Protein AF-A0A7J0GWY9-F1 (afdb_monomer)

Nearest PDB structures (foldseek):
  8i7r-assembly1_A3  TM=1.547E-01  e=4.841E+00  Mus musculus

InterPro domains:
  IPR040300 Uncharacterized protein At3g49055-like [PTHR34937] (400-587)

pLDDT: mean 71.34, std 23.76, range [26.56, 98.19]

Sequence (589 aa):
MDATETSSSSDSHIDDGDDIPINGNKISDELRESQIENASLIAELEALRQSYQKLEAKSSVAEERLSLLEKQKDEALKHNLELLKAIRVFSEQLVSLKSVKECLVRVIEGLDEGKVGIFVDECEEISGEKELDEELRAFFGEVKVVSKLASTMEVKLGEYQETRKKVRRELENSVVSLTEENRDINSLLRIALVEKEAVEKSLNKLKGNSEQKRVAILQIAEKGLQKVGFGFMMGTGANEPAADNSGANSGNKSDGSECEEEVESLASAVERIMKNLRLEITQLRRSLEESRNAFPTVREAYLLKSPEMEKTLSSLQQPTRVSPGSVIKWSNRARWKSSGMEKTSVTPIWTRHRAPAHRSRDLDLSFLVAVAIAVARCRLRCSSPSPSPSPSLIDFSRWSDTERLQSLTEKQAQNIAENALYVKELENREMMLIQNVEELLLEIKETEEEVARWWETCELEVDSGKNVVEERDKVVSILKQELEKTKAALDISNSKLKLKEELAAAAMAAQAAAERSLQLADSRASGLHGRIEELTRQLEEADSKERTRRKVRHICWPWIALKASPPNGTNTRARNFKWMIPEMQALLH

Mean predicted aligned error: 24.61 Å

Structure (mmCIF, N/CA/C/O backbone):
data_AF-A0A7J0GWY9-F1
#
_entry.id   AF-A0A7J0GWY9-F1
#
loop_
_atom_site.group_PDB
_atom_site.id
_atom_site.type_symbol
_atom_site.label_atom_id
_atom_site.label_alt_id
_atom_site.label_comp_id
_atom_site.label_asym_id
_atom_site.label_entity_id
_atom_site.label_seq_id
_atom_site.pdbx_PDB_ins_code
_atom_site.Cartn_x
_atom_site.Cartn_y
_atom_site.Cartn_z
_atom_site.occupancy
_atom_site.B_iso_or_equiv
_atom_site.auth_seq_id
_atom_site.auth_comp_id
_atom_site.auth_asym_id
_atom_site.auth_atom_id
_atom_site.pdbx_PDB_model_num
ATOM 1 N N . MET A 1 1 ? 36.989 12.726 -78.032 1.00 38.53 1 MET A N 1
ATOM 2 C CA . MET A 1 1 ? 36.525 13.265 -79.320 1.00 38.53 1 MET A CA 1
ATOM 3 C C . MET A 1 1 ? 36.735 14.759 -79.276 1.00 38.53 1 MET A C 1
ATOM 5 O O . MET A 1 1 ? 36.028 15.412 -78.529 1.00 38.53 1 MET A O 1
ATOM 9 N N . ASP A 1 2 ? 37.735 15.246 -79.999 1.00 37.28 2 ASP A N 1
ATOM 10 C CA . ASP A 1 2 ? 37.654 16.502 -80.748 1.00 37.28 2 ASP A CA 1
ATOM 11 C C . ASP A 1 2 ? 38.771 16.457 -81.797 1.00 37.28 2 ASP A C 1
ATOM 13 O O . ASP A 1 2 ? 39.870 15.986 -81.489 1.00 37.28 2 ASP A O 1
ATOM 17 N N . ALA A 1 3 ? 38.467 16.810 -83.047 1.00 39.66 3 ALA A N 1
ATOM 18 C CA . ALA A 1 3 ? 39.393 16.657 -84.170 1.00 39.66 3 ALA A CA 1
ATOM 19 C C . ALA A 1 3 ? 38.998 17.530 -85.374 1.00 39.66 3 ALA A C 1
ATOM 21 O O . ALA A 1 3 ? 37.943 17.330 -85.967 1.00 39.66 3 ALA A O 1
ATOM 22 N N . THR A 1 4 ? 39.905 18.430 -85.753 1.00 43.09 4 THR A N 1
ATOM 23 C CA . THR A 1 4 ? 39.959 19.226 -86.997 1.00 43.09 4 THR A CA 1
ATOM 24 C C . THR A 1 4 ? 41.453 19.509 -87.240 1.00 43.09 4 THR A C 1
ATOM 26 O O . THR A 1 4 ? 42.142 19.870 -86.289 1.00 43.09 4 THR A O 1
ATOM 29 N N . GLU A 1 5 ? 42.071 19.128 -88.369 1.00 42.12 5 GLU A N 1
ATOM 30 C CA . GLU A 1 5 ? 42.087 19.848 -89.670 1.00 42.12 5 GLU A CA 1
ATOM 31 C C . GLU A 1 5 ? 42.801 21.221 -89.594 1.00 42.12 5 GLU A C 1
ATOM 33 O O . GLU A 1 5 ? 42.578 21.946 -88.633 1.00 42.12 5 GLU A O 1
ATOM 38 N N . THR A 1 6 ? 43.651 21.701 -90.524 1.00 40.59 6 THR A N 1
ATOM 39 C CA . THR A 1 6 ? 44.188 21.294 -91.865 1.00 40.59 6 THR A CA 1
ATOM 40 C C . THR A 1 6 ? 45.461 22.153 -92.161 1.00 40.59 6 THR A C 1
ATOM 42 O O . TH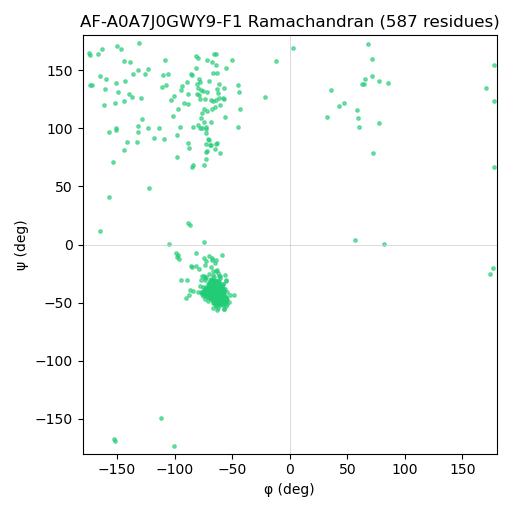R A 1 6 ? 45.663 23.146 -91.470 1.00 40.59 6 THR A O 1
ATOM 45 N N . SER A 1 7 ? 46.364 21.955 -93.147 1.00 39.50 7 SER A N 1
ATOM 46 C CA . SER A 1 7 ? 46.813 20.820 -93.999 1.00 39.50 7 SER A CA 1
ATOM 47 C C . SER A 1 7 ? 48.036 21.245 -94.869 1.00 39.50 7 SER A C 1
ATOM 49 O O . SER A 1 7 ? 48.193 22.441 -95.107 1.00 39.50 7 SER A O 1
ATOM 51 N N . SER A 1 8 ? 48.787 20.295 -95.468 1.00 41.69 8 SER A N 1
ATOM 52 C CA . SER A 1 8 ? 49.869 20.481 -96.490 1.00 41.69 8 SER A CA 1
ATOM 53 C C . SER A 1 8 ? 51.206 21.104 -95.997 1.00 41.69 8 SER A C 1
ATOM 55 O O . SER A 1 8 ? 51.227 21.713 -94.935 1.00 41.69 8 SER A O 1
ATOM 57 N N . SER A 1 9 ? 52.369 20.963 -96.666 1.00 36.94 9 SER A N 1
ATOM 58 C CA . SER A 1 9 ? 52.702 20.332 -97.967 1.00 36.94 9 SER A CA 1
ATOM 59 C C . SER A 1 9 ? 54.145 19.763 -98.004 1.00 36.94 9 SER A C 1
ATOM 61 O O . SER A 1 9 ? 54.922 20.030 -97.095 1.00 36.94 9 SER A O 1
ATOM 63 N N . SER A 1 10 ? 54.450 19.014 -99.078 1.00 42.66 10 SER A N 1
ATOM 64 C CA . SER A 1 10 ? 55.731 18.578 -99.709 1.00 42.66 10 SER A CA 1
ATOM 65 C C . SER A 1 10 ? 57.064 19.241 -99.269 1.00 42.66 10 SER A C 1
ATOM 67 O O . SER A 1 10 ? 57.080 20.387 -98.839 1.00 42.66 10 SER A O 1
ATOM 69 N N . ASP A 1 11 ? 58.248 18.635 -99.448 1.00 35.28 11 ASP A N 1
ATOM 70 C CA . ASP A 1 11 ? 58.677 17.756 -100.562 1.00 35.28 11 ASP A CA 1
ATOM 71 C C . ASP A 1 11 ? 59.772 16.721 -100.169 1.00 35.28 11 ASP A C 1
ATOM 73 O O . ASP A 1 11 ? 60.008 16.455 -98.993 1.00 35.28 11 ASP A O 1
ATOM 77 N N . SER A 1 12 ? 60.385 16.088 -101.171 1.00 44.41 12 SER A N 1
ATOM 78 C CA . SER A 1 12 ? 60.956 14.739 -101.166 1.00 44.41 12 SER A CA 1
ATOM 79 C C . SER A 1 12 ? 62.490 14.643 -101.173 1.00 44.41 12 SER A C 1
ATOM 81 O O . SER A 1 12 ? 63.202 15.523 -101.658 1.00 44.41 12 SER A O 1
ATOM 83 N N . HIS A 1 13 ? 63.001 13.484 -100.738 1.00 47.50 13 HIS A N 1
ATOM 84 C CA . HIS A 1 13 ? 64.192 12.882 -101.342 1.00 47.50 13 HIS A CA 1
ATOM 85 C C . HIS A 1 13 ? 64.084 11.349 -101.362 1.00 47.50 13 HIS A C 1
ATOM 87 O O . HIS A 1 13 ? 63.302 10.775 -100.604 1.00 47.50 13 HIS A O 1
ATOM 93 N N . ILE A 1 14 ? 64.835 10.716 -102.263 1.00 44.59 14 ILE A N 1
ATOM 94 C CA . ILE A 1 14 ? 64.823 9.274 -102.548 1.00 44.59 14 ILE A CA 1
ATOM 95 C C . ILE A 1 14 ? 66.137 8.668 -102.045 1.00 44.59 14 ILE A C 1
ATOM 97 O O . ILE A 1 14 ? 67.176 9.318 -102.145 1.00 44.59 14 ILE A O 1
ATOM 101 N N . ASP A 1 15 ? 66.091 7.426 -101.567 1.00 43.09 15 ASP A N 1
ATOM 102 C CA . ASP A 1 15 ? 67.232 6.508 -101.616 1.00 43.09 15 ASP A CA 1
ATOM 103 C C . ASP A 1 15 ? 66.701 5.087 -101.886 1.00 43.09 15 ASP A C 1
ATOM 105 O O . ASP A 1 15 ? 65.629 4.729 -101.387 1.00 43.09 15 ASP A O 1
ATOM 109 N N . ASP A 1 16 ? 67.401 4.314 -102.716 1.00 42.41 16 ASP A N 1
ATOM 110 C CA . ASP A 1 16 ? 66.932 3.033 -103.273 1.00 42.41 16 ASP A CA 1
ATOM 111 C C . ASP A 1 16 ? 67.665 1.838 -102.630 1.00 42.41 16 ASP A C 1
ATOM 113 O O . ASP A 1 16 ? 68.891 1.851 -102.515 1.00 42.41 16 ASP A O 1
ATOM 117 N N . GLY A 1 17 ? 66.954 0.754 -102.281 1.00 39.19 17 GLY A N 1
ATOM 118 C CA . GLY A 1 17 ? 67.614 -0.472 -101.806 1.00 39.19 17 GLY A CA 1
ATOM 119 C C . GLY A 1 17 ? 66.708 -1.634 -101.371 1.00 39.19 17 GLY A C 1
ATOM 120 O O . GLY A 1 17 ? 65.941 -1.510 -100.423 1.00 39.19 17 GLY A O 1
ATOM 121 N N . ASP A 1 18 ? 66.920 -2.788 -102.015 1.00 45.31 18 ASP A N 1
ATOM 122 C CA . ASP A 1 18 ? 66.541 -4.159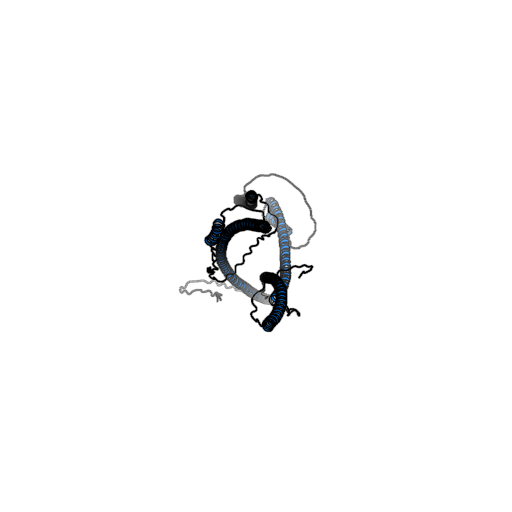 -101.620 1.00 45.31 18 ASP A CA 1
ATOM 123 C C . ASP A 1 18 ? 65.057 -4.600 -101.680 1.00 45.31 18 ASP A C 1
ATOM 125 O O . ASP A 1 18 ? 64.384 -4.826 -100.672 1.00 45.31 18 ASP A O 1
ATOM 129 N N . ASP A 1 19 ? 64.606 -4.913 -102.904 1.00 44.81 19 ASP A N 1
ATOM 130 C CA . ASP A 1 19 ? 63.412 -5.728 -103.191 1.00 44.81 19 ASP A CA 1
ATOM 131 C C . ASP A 1 19 ? 63.541 -7.177 -102.664 1.00 44.81 19 ASP A C 1
ATOM 133 O O . ASP A 1 19 ? 63.899 -8.119 -103.382 1.00 44.81 19 ASP A O 1
ATOM 137 N N . ILE A 1 20 ? 63.162 -7.396 -101.405 1.00 53.78 20 ILE A N 1
ATOM 138 C CA . ILE A 1 20 ? 62.701 -8.715 -100.949 1.00 53.78 20 ILE A CA 1
ATOM 139 C C . ILE A 1 20 ? 61.244 -8.875 -101.423 1.00 53.78 20 ILE A C 1
ATOM 141 O O . ILE A 1 20 ? 60.428 -8.007 -101.112 1.00 53.78 20 ILE A O 1
ATOM 145 N N . PRO A 1 21 ? 60.857 -9.973 -102.111 1.00 48.91 21 PRO A N 1
ATOM 146 C CA . PRO A 1 21 ? 59.495 -10.173 -102.614 1.00 48.91 21 PRO A CA 1
ATOM 147 C C . PRO A 1 21 ? 58.515 -10.538 -101.485 1.00 48.91 21 PRO A C 1
ATOM 149 O O . PRO A 1 21 ? 58.005 -11.657 -101.385 1.00 48.91 21 PRO A O 1
ATOM 152 N N . ILE A 1 22 ? 58.249 -9.570 -100.611 1.00 51.41 22 ILE A N 1
ATOM 153 C CA . ILE A 1 22 ? 57.224 -9.635 -99.577 1.00 51.41 22 ILE A CA 1
ATOM 154 C C . ILE A 1 22 ? 55.866 -9.640 -100.284 1.00 51.41 22 ILE A C 1
ATOM 156 O O . ILE A 1 22 ? 55.494 -8.686 -100.962 1.00 51.41 22 ILE A O 1
ATOM 160 N N . ASN A 1 23 ? 55.115 -10.732 -100.131 1.00 53.38 23 ASN A N 1
ATOM 161 C CA . ASN A 1 23 ? 53.790 -10.887 -100.730 1.00 53.38 23 ASN A CA 1
ATOM 162 C C . ASN A 1 23 ? 52.785 -9.926 -100.065 1.00 53.38 23 ASN A C 1
ATOM 164 O O . ASN A 1 23 ? 52.088 -10.308 -99.122 1.00 53.38 23 ASN A O 1
ATOM 168 N N . GLY A 1 24 ? 52.729 -8.681 -100.549 1.00 58.12 24 GLY A N 1
ATOM 169 C CA . GLY A 1 24 ? 51.958 -7.585 -99.954 1.00 58.12 24 GLY A CA 1
ATOM 170 C C . GLY A 1 24 ? 50.473 -7.894 -99.760 1.00 58.12 24 GLY A C 1
ATOM 171 O O . GLY A 1 24 ? 49.889 -7.453 -98.774 1.00 58.12 24 GLY A O 1
ATOM 172 N N . ASN A 1 25 ? 49.887 -8.739 -100.616 1.00 61.25 25 ASN A N 1
ATOM 173 C CA . ASN A 1 25 ? 48.511 -9.215 -100.457 1.00 61.25 25 ASN A CA 1
ATOM 174 C C . ASN A 1 25 ? 48.313 -9.936 -99.112 1.00 61.25 25 ASN A C 1
ATOM 176 O O . ASN A 1 25 ? 47.325 -9.691 -98.430 1.00 61.25 25 ASN A O 1
ATOM 180 N N . LYS A 1 26 ? 49.276 -10.770 -98.689 1.00 65.19 26 LYS A N 1
ATOM 181 C CA . LYS A 1 26 ? 49.178 -11.539 -97.439 1.00 65.19 26 LYS A CA 1
ATOM 182 C C . LYS A 1 26 ? 49.259 -10.639 -96.205 1.00 65.19 26 LYS A C 1
ATOM 184 O O . LYS A 1 26 ? 48.448 -10.797 -95.303 1.00 65.19 26 LYS A O 1
ATOM 189 N N . ILE A 1 27 ? 50.169 -9.660 -96.197 1.00 70.25 27 ILE A N 1
ATOM 190 C CA . ILE A 1 27 ? 50.257 -8.680 -95.100 1.00 70.25 27 ILE A CA 1
ATOM 191 C C . ILE A 1 27 ? 49.020 -7.772 -95.084 1.00 70.25 27 ILE A C 1
ATOM 193 O O . ILE A 1 27 ? 48.515 -7.449 -94.013 1.00 70.25 27 ILE A O 1
ATOM 197 N N . SER A 1 28 ? 48.485 -7.392 -96.249 1.00 73.50 28 SER A N 1
ATOM 198 C CA . SER A 1 28 ? 47.251 -6.601 -96.324 1.00 73.50 28 SER A CA 1
ATOM 199 C C . SER A 1 28 ? 46.014 -7.374 -95.854 1.00 73.50 28 SER A C 1
ATOM 201 O O . SER A 1 28 ? 45.098 -6.753 -95.318 1.00 73.50 28 SER A O 1
ATOM 203 N N . ASP A 1 29 ? 45.969 -8.696 -96.038 1.00 78.12 29 ASP A N 1
ATOM 204 C CA . ASP A 1 29 ? 44.902 -9.546 -95.503 1.00 78.12 29 ASP A CA 1
ATOM 205 C C . ASP A 1 29 ? 45.054 -9.780 -93.993 1.00 78.12 29 ASP A C 1
ATOM 207 O O . ASP A 1 29 ? 44.083 -9.589 -93.268 1.00 78.12 29 ASP A O 1
ATOM 211 N N . GLU A 1 30 ? 46.261 -10.072 -93.495 1.00 81.00 30 GLU A N 1
ATOM 212 C CA . GLU A 1 30 ? 46.550 -10.191 -92.052 1.00 81.00 30 GLU A CA 1
ATOM 213 C C . GLU A 1 30 ? 46.253 -8.876 -91.300 1.00 81.00 30 GLU A C 1
ATOM 215 O O . GLU A 1 30 ? 45.653 -8.880 -90.223 1.00 81.00 30 GLU A O 1
ATOM 220 N N . LEU A 1 31 ? 46.586 -7.724 -91.898 1.00 81.44 31 LEU A N 1
ATOM 221 C CA . LEU A 1 31 ? 46.236 -6.402 -91.371 1.00 81.44 31 LEU A CA 1
ATOM 222 C C . LEU A 1 31 ? 44.717 -6.169 -91.360 1.00 81.44 31 LEU A C 1
ATOM 224 O O . LEU A 1 31 ? 44.192 -5.610 -90.397 1.00 81.44 31 LEU A O 1
ATOM 228 N N . ARG A 1 32 ? 44.002 -6.596 -92.406 1.00 82.19 32 ARG A N 1
ATOM 229 C CA . ARG A 1 32 ? 42.540 -6.468 -92.512 1.00 82.19 32 ARG A CA 1
ATOM 230 C C . ARG A 1 32 ? 41.812 -7.373 -91.517 1.00 82.19 32 ARG A C 1
ATOM 232 O O . ARG A 1 32 ? 40.823 -6.948 -90.927 1.00 82.19 32 ARG A O 1
ATOM 239 N N . GLU A 1 33 ? 42.309 -8.586 -91.300 1.00 84.69 33 GLU A N 1
ATOM 240 C CA . GLU A 1 33 ? 41.801 -9.516 -90.289 1.00 84.69 33 GLU A CA 1
ATOM 241 C C . GLU A 1 33 ? 42.007 -8.943 -88.879 1.00 84.69 33 GLU A C 1
ATOM 243 O O . GLU A 1 33 ? 41.045 -8.829 -88.119 1.00 84.69 33 GLU A O 1
ATOM 248 N N . SER A 1 34 ? 43.203 -8.420 -88.579 1.00 82.19 34 SER A N 1
ATOM 249 C CA . SER A 1 34 ? 43.473 -7.727 -87.312 1.00 82.19 34 SER A CA 1
ATOM 250 C C . SER A 1 34 ? 42.631 -6.452 -87.128 1.00 82.19 34 SER A C 1
ATOM 252 O O . SER A 1 34 ? 42.207 -6.150 -86.013 1.00 82.19 34 SER A O 1
ATOM 254 N N . GLN A 1 35 ? 42.319 -5.704 -88.192 1.00 89.69 35 GLN A N 1
ATOM 255 C CA . GLN A 1 35 ? 41.399 -4.557 -88.119 1.00 89.69 35 GLN A CA 1
ATOM 256 C C . GLN A 1 35 ? 39.963 -4.980 -87.770 1.00 89.69 35 GLN A C 1
ATOM 258 O O . GLN A 1 35 ? 39.303 -4.298 -86.985 1.00 89.69 35 GLN A O 1
ATOM 263 N N . ILE A 1 36 ? 39.486 -6.107 -88.310 1.00 89.81 36 ILE A N 1
ATOM 264 C CA . ILE A 1 36 ? 38.166 -6.673 -87.989 1.00 89.81 36 ILE A CA 1
ATOM 265 C C . ILE A 1 36 ? 38.138 -7.193 -86.543 1.00 89.81 36 ILE A C 1
ATOM 267 O O . ILE A 1 36 ? 37.180 -6.921 -85.818 1.00 89.81 36 ILE A O 1
ATOM 271 N N . GLU A 1 37 ? 39.197 -7.870 -86.094 1.00 90.75 37 GLU A N 1
ATOM 272 C CA . GLU A 1 37 ? 39.343 -8.327 -84.707 1.00 90.75 37 GLU A CA 1
ATOM 273 C C . GLU A 1 37 ? 39.348 -7.145 -83.723 1.00 90.75 37 GLU A C 1
ATOM 275 O O . GLU A 1 37 ? 38.560 -7.127 -82.779 1.00 90.75 37 GLU A O 1
ATOM 280 N N . ASN A 1 38 ? 40.141 -6.099 -83.988 1.00 87.75 38 ASN A N 1
ATOM 281 C CA . ASN A 1 38 ? 40.146 -4.877 -83.177 1.00 87.75 38 ASN A CA 1
ATOM 282 C C . ASN A 1 38 ? 38.767 -4.194 -83.147 1.00 87.75 38 ASN A C 1
ATOM 284 O O . ASN A 1 38 ? 38.331 -3.758 -82.083 1.00 87.75 38 ASN A O 1
ATOM 288 N N . ALA A 1 39 ? 38.046 -4.130 -84.272 1.00 91.62 39 ALA A N 1
ATOM 289 C CA . ALA A 1 39 ? 36.686 -3.586 -84.304 1.00 91.62 39 ALA A CA 1
ATOM 290 C C . ALA A 1 39 ? 35.700 -4.420 -83.461 1.00 91.62 39 ALA A C 1
ATOM 292 O O . ALA A 1 39 ? 34.857 -3.854 -82.762 1.00 91.62 39 ALA A O 1
ATOM 293 N N . SER A 1 40 ? 35.835 -5.751 -83.468 1.00 93.50 40 SER A N 1
ATOM 294 C CA . SER A 1 40 ? 35.043 -6.652 -82.620 1.00 93.50 40 SER A CA 1
ATOM 295 C C . SER A 1 40 ? 35.359 -6.466 -81.131 1.00 93.50 40 SER A C 1
ATOM 297 O O . SER A 1 40 ? 34.444 -6.358 -80.317 1.00 93.50 40 SER A O 1
ATOM 299 N N . LEU A 1 41 ? 36.642 -6.360 -80.772 1.00 94.44 41 LEU A N 1
ATOM 300 C CA . LEU A 1 41 ? 37.090 -6.123 -79.395 1.00 94.44 41 LEU A CA 1
ATOM 301 C C . LEU A 1 41 ? 36.642 -4.751 -78.869 1.00 94.44 41 LEU A C 1
ATOM 303 O O . LEU A 1 41 ? 36.254 -4.635 -77.708 1.00 94.44 41 LEU A O 1
ATOM 307 N N . ILE A 1 42 ? 36.629 -3.714 -79.714 1.00 93.12 42 ILE A N 1
ATOM 308 C CA . ILE A 1 42 ? 36.065 -2.399 -79.367 1.00 93.12 42 ILE A CA 1
ATOM 309 C C . ILE A 1 42 ? 34.566 -2.524 -79.059 1.00 93.12 42 ILE A C 1
ATOM 311 O O . ILE A 1 42 ? 34.117 -2.016 -78.031 1.00 93.12 42 ILE A O 1
ATOM 315 N N . ALA A 1 43 ? 33.801 -3.247 -79.883 1.00 93.12 43 ALA A N 1
ATOM 316 C CA . ALA A 1 43 ? 32.373 -3.466 -79.646 1.00 93.12 43 ALA A CA 1
ATOM 317 C C . ALA A 1 43 ? 32.096 -4.255 -78.348 1.00 93.12 43 ALA A C 1
ATOM 319 O O . ALA A 1 43 ? 31.172 -3.907 -77.607 1.00 93.12 43 ALA A O 1
ATOM 320 N N . GLU A 1 44 ? 32.909 -5.267 -78.019 1.00 95.25 44 GLU A N 1
ATOM 321 C CA . GLU A 1 44 ? 32.817 -5.969 -76.729 1.00 95.25 44 GLU A CA 1
ATOM 322 C C . GLU A 1 44 ? 33.162 -5.060 -75.541 1.00 95.25 44 GLU A C 1
ATOM 324 O O . GLU A 1 44 ? 32.442 -5.069 -74.541 1.00 95.25 44 GLU A O 1
ATOM 329 N N . LEU A 1 45 ? 34.208 -4.233 -75.641 1.00 92.69 45 LEU A N 1
ATOM 330 C CA . LEU A 1 45 ? 34.579 -3.277 -74.590 1.00 92.69 45 LEU A CA 1
ATOM 331 C C . LEU A 1 45 ? 33.489 -2.219 -74.359 1.00 92.69 45 LEU A C 1
ATOM 333 O O . LEU A 1 45 ? 33.207 -1.866 -73.210 1.00 92.69 45 LEU A O 1
ATOM 337 N N . GLU A 1 46 ? 32.834 -1.738 -75.416 1.00 95.12 46 GLU A N 1
ATOM 338 C CA . GLU A 1 46 ? 31.696 -0.820 -75.302 1.00 95.12 46 GLU A CA 1
ATOM 339 C C . GLU A 1 46 ? 30.467 -1.495 -74.680 1.00 95.12 46 GLU A C 1
ATOM 341 O O . GLU A 1 46 ? 29.853 -0.926 -73.770 1.00 95.12 46 GLU A O 1
ATOM 346 N N . ALA A 1 47 ? 30.136 -2.724 -75.088 1.00 95.31 47 ALA A N 1
ATOM 347 C CA . ALA A 1 47 ? 29.053 -3.502 -74.485 1.00 95.31 47 ALA A CA 1
ATOM 348 C C . ALA A 1 47 ? 29.319 -3.799 -72.996 1.00 95.31 47 ALA A C 1
ATOM 350 O O . ALA A 1 47 ? 28.430 -3.634 -72.152 1.00 95.31 47 ALA A O 1
ATOM 351 N N . LEU A 1 48 ? 30.558 -4.159 -72.645 1.00 95.69 48 LEU A N 1
ATOM 352 C CA . LEU A 1 48 ? 30.985 -4.391 -71.267 1.00 95.69 48 LEU A CA 1
ATOM 353 C C . LEU A 1 48 ? 30.879 -3.105 -70.435 1.00 95.69 48 LEU A C 1
ATOM 355 O O . LEU A 1 48 ? 30.322 -3.139 -69.336 1.00 95.69 48 LEU A O 1
ATOM 359 N N . ARG A 1 49 ? 31.311 -1.958 -70.975 1.00 95.25 49 ARG A N 1
ATOM 360 C CA . ARG A 1 49 ? 31.187 -0.642 -70.325 1.00 95.25 49 ARG A CA 1
ATOM 361 C C . ARG A 1 49 ? 29.728 -0.254 -70.068 1.00 95.25 49 ARG A C 1
ATOM 363 O O . ARG A 1 49 ? 29.409 0.183 -68.962 1.00 95.25 49 ARG A O 1
ATOM 370 N N . GLN A 1 50 ? 28.834 -0.465 -71.035 1.00 95.44 50 GLN A N 1
ATOM 371 C CA . GLN A 1 50 ? 27.393 -0.251 -70.847 1.00 95.44 50 GLN A CA 1
ATOM 372 C C . GLN A 1 50 ? 26.820 -1.190 -69.773 1.00 95.44 50 GLN A C 1
ATOM 374 O O . GLN A 1 50 ? 25.992 -0.776 -68.959 1.00 95.44 50 GLN A O 1
ATOM 379 N N . SER A 1 51 ? 27.279 -2.447 -69.726 1.00 93.69 51 SER A N 1
ATOM 380 C CA . SER A 1 51 ? 26.863 -3.405 -68.695 1.00 93.69 51 SER A CA 1
ATOM 381 C C . SER A 1 51 ? 27.326 -2.992 -67.291 1.00 93.69 51 SER A C 1
ATOM 383 O O . SER A 1 51 ? 26.542 -3.097 -66.346 1.00 93.69 51 SER A O 1
ATOM 385 N N . TYR A 1 52 ? 28.540 -2.438 -67.170 1.00 93.81 52 TYR A N 1
ATOM 386 C CA . TYR A 1 52 ? 29.088 -1.903 -65.924 1.00 93.81 52 TYR A CA 1
ATOM 387 C C . TYR A 1 52 ? 28.289 -0.688 -65.441 1.00 93.81 52 TYR A C 1
ATOM 389 O O . TYR A 1 52 ? 27.803 -0.697 -64.316 1.00 93.81 52 TYR A O 1
ATOM 397 N N . GLN A 1 53 ? 28.040 0.307 -66.300 1.00 95.38 53 GLN A N 1
ATOM 398 C CA . GLN A 1 53 ? 27.221 1.480 -65.946 1.00 95.38 53 GLN A CA 1
ATOM 399 C C . GLN A 1 53 ? 25.796 1.083 -65.516 1.00 95.38 53 GLN A C 1
ATOM 401 O O . GLN A 1 53 ? 25.220 1.657 -64.592 1.00 95.38 53 GLN A O 1
ATOM 406 N N . LYS A 1 54 ? 25.229 0.044 -66.142 1.00 95.62 54 LYS A N 1
ATOM 407 C CA . LYS A 1 54 ? 23.926 -0.536 -65.776 1.00 95.62 54 LYS A CA 1
ATOM 408 C C . LYS A 1 54 ? 23.957 -1.354 -64.476 1.00 95.62 54 LYS A C 1
ATOM 410 O O . LYS A 1 54 ? 22.893 -1.630 -63.921 1.00 95.62 54 LYS A O 1
ATOM 415 N N . LEU A 1 55 ? 25.132 -1.771 -64.004 1.00 94.00 55 LEU A N 1
ATOM 416 C CA . LEU A 1 55 ? 25.336 -2.410 -62.701 1.00 94.00 55 LEU A CA 1
ATOM 417 C C . LEU A 1 55 ? 25.571 -1.357 -61.608 1.00 94.00 55 LEU A C 1
ATOM 419 O O . LEU A 1 55 ? 24.942 -1.422 -60.559 1.00 94.00 55 LEU A O 1
ATOM 423 N N . GLU A 1 56 ? 26.383 -0.344 -61.894 1.00 93.25 56 GLU A N 1
ATOM 424 C CA . GLU A 1 56 ? 26.650 0.828 -61.052 1.00 93.25 56 GLU A CA 1
ATOM 425 C C . GLU A 1 56 ? 25.349 1.572 -60.700 1.00 93.25 56 GLU A C 1
ATOM 427 O O . GLU A 1 56 ? 25.017 1.718 -59.525 1.00 93.25 56 GLU A O 1
ATOM 432 N N . ALA A 1 57 ? 24.515 1.885 -61.699 1.00 95.00 57 ALA A N 1
ATOM 433 C CA . ALA A 1 57 ? 23.190 2.484 -61.496 1.00 95.00 57 ALA A CA 1
ATOM 434 C C . ALA A 1 57 ? 22.159 1.555 -60.813 1.00 95.00 57 ALA A C 1
ATOM 436 O O . ALA A 1 57 ? 21.083 2.005 -60.420 1.00 95.00 57 ALA A O 1
ATOM 437 N N . LYS A 1 58 ? 22.447 0.251 -60.675 1.00 94.88 58 LYS A N 1
ATOM 438 C CA . LYS A 1 58 ? 21.669 -0.660 -59.814 1.00 94.88 58 LYS A CA 1
ATOM 439 C C . LYS A 1 58 ? 22.212 -0.703 -58.390 1.00 94.88 58 LYS A C 1
ATOM 441 O O . LYS A 1 58 ? 21.418 -0.931 -57.482 1.00 94.88 58 LYS A O 1
ATOM 446 N N . SER A 1 59 ? 23.519 -0.507 -58.204 1.00 91.31 59 SER A N 1
ATOM 447 C CA . SER A 1 59 ? 24.153 -0.424 -56.886 1.00 91.31 59 SER A CA 1
ATOM 448 C C . SER A 1 59 ? 23.631 0.795 -56.135 1.00 91.31 59 SER A C 1
ATOM 450 O O . SER A 1 59 ? 23.040 0.626 -55.073 1.00 91.31 59 SER A O 1
ATOM 452 N N . SER A 1 60 ? 23.666 1.984 -56.749 1.00 94.31 60 SER A N 1
ATOM 453 C CA . SER A 1 60 ? 23.134 3.209 -56.131 1.00 94.31 60 SER A CA 1
ATOM 454 C C . SER A 1 60 ? 21.659 3.076 -55.726 1.00 94.31 60 SER A C 1
ATOM 456 O O . SER A 1 60 ? 21.297 3.370 -54.592 1.00 94.31 60 SER A O 1
ATOM 458 N N . VAL A 1 61 ? 20.808 2.524 -56.599 1.00 95.25 61 VAL A N 1
ATOM 459 C CA . VAL A 1 61 ? 19.385 2.267 -56.293 1.00 95.25 61 VAL A CA 1
ATOM 460 C C . VAL A 1 61 ? 19.198 1.193 -55.206 1.00 95.25 61 VAL A C 1
ATOM 462 O O . VAL A 1 61 ? 18.179 1.192 -54.512 1.00 95.25 61 VAL A O 1
ATOM 465 N N . ALA A 1 62 ? 20.143 0.268 -55.025 1.00 92.00 62 ALA A N 1
ATOM 466 C CA . ALA A 1 62 ? 20.127 -0.683 -53.912 1.00 92.00 62 ALA A CA 1
ATOM 467 C C . ALA A 1 62 ? 20.585 -0.028 -52.595 1.00 92.00 62 ALA A C 1
ATOM 469 O O . ALA A 1 62 ? 19.954 -0.246 -51.563 1.00 92.00 62 ALA A O 1
ATOM 470 N N . GLU A 1 63 ? 21.616 0.814 -52.637 1.00 93.75 63 GLU A N 1
ATOM 471 C CA . GLU A 1 63 ? 22.139 1.592 -51.507 1.00 93.75 63 GLU A CA 1
ATOM 472 C C . GLU A 1 63 ? 21.094 2.595 -50.983 1.00 93.75 63 GLU A C 1
ATOM 474 O O . GLU A 1 63 ? 20.814 2.627 -49.783 1.00 93.75 63 GLU A O 1
ATOM 479 N N . GLU A 1 64 ? 20.407 3.319 -51.875 1.00 95.00 64 GLU A N 1
ATOM 480 C CA . GLU A 1 64 ? 19.254 4.170 -51.542 1.00 95.00 64 GLU A CA 1
ATOM 481 C C . GLU A 1 64 ? 18.161 3.378 -50.805 1.00 95.00 64 GLU A C 1
ATOM 483 O O . GLU A 1 64 ? 17.667 3.809 -49.759 1.00 95.00 64 GLU A O 1
ATOM 488 N N . ARG A 1 65 ? 17.809 2.182 -51.299 1.00 96.12 65 ARG A N 1
ATOM 489 C CA . ARG A 1 65 ? 16.806 1.309 -50.661 1.00 96.12 65 ARG A CA 1
ATOM 490 C C . ARG A 1 65 ? 17.251 0.803 -49.293 1.00 96.12 65 ARG A C 1
ATOM 492 O O . ARG A 1 65 ? 16.420 0.743 -48.391 1.00 96.12 65 ARG A O 1
ATOM 499 N N . LEU A 1 66 ? 18.529 0.464 -49.124 1.00 94.00 66 LEU A N 1
ATOM 500 C CA . LEU A 1 66 ? 19.083 0.079 -47.824 1.00 94.00 66 LEU A CA 1
ATOM 501 C C . LEU A 1 66 ? 18.990 1.241 -46.827 1.00 94.00 66 LEU A C 1
ATOM 503 O O . LEU A 1 66 ? 18.510 1.031 -45.716 1.00 94.00 66 LEU A O 1
ATOM 507 N N . SER A 1 67 ? 19.321 2.469 -47.242 1.00 94.69 67 SER A N 1
ATOM 508 C CA . SER A 1 67 ? 19.195 3.662 -46.388 1.00 94.69 67 SER A CA 1
ATOM 509 C C . SER A 1 67 ? 17.745 3.941 -45.951 1.00 94.69 67 SER A C 1
ATOM 511 O O . SER A 1 67 ? 17.492 4.319 -44.805 1.00 94.69 67 SER A O 1
ATOM 513 N N . LEU A 1 68 ? 16.769 3.691 -46.833 1.00 96.06 68 LEU A N 1
ATOM 514 C CA . LEU A 1 68 ? 15.345 3.835 -46.521 1.00 96.06 68 LEU A CA 1
ATOM 515 C C . LEU A 1 68 ? 14.859 2.753 -45.544 1.00 96.06 68 LEU A C 1
ATOM 517 O O . LEU A 1 68 ? 14.115 3.064 -44.614 1.00 96.06 68 LEU A O 1
ATOM 521 N N . LEU A 1 69 ? 15.290 1.502 -45.732 1.00 92.12 69 LEU A N 1
ATOM 522 C CA . LEU A 1 69 ? 14.963 0.388 -44.834 1.00 92.12 69 LEU A CA 1
ATOM 523 C C . LEU A 1 69 ? 15.594 0.567 -43.446 1.00 92.12 69 LEU A C 1
ATOM 525 O O . LEU A 1 69 ? 14.931 0.309 -42.444 1.00 92.12 69 LEU A O 1
ATOM 529 N N . GLU A 1 70 ? 16.834 1.056 -43.375 1.00 91.75 70 GLU A N 1
ATOM 530 C CA . GLU A 1 70 ? 17.511 1.421 -42.125 1.00 91.75 70 GLU A CA 1
ATOM 531 C C . GLU A 1 70 ? 16.705 2.478 -41.357 1.00 91.75 70 GLU A C 1
ATOM 533 O O . GLU A 1 70 ? 16.366 2.270 -40.190 1.00 91.75 70 GLU A O 1
ATOM 538 N N . LYS A 1 71 ? 16.294 3.557 -42.035 1.00 95.38 71 LYS A N 1
ATOM 539 C CA . LYS A 1 71 ? 15.454 4.600 -41.437 1.00 95.38 71 LYS A CA 1
ATOM 540 C C . LYS A 1 71 ? 14.110 4.054 -40.933 1.00 95.38 71 LYS A C 1
ATOM 542 O O . LYS A 1 71 ? 13.714 4.368 -39.813 1.00 95.38 71 LYS A O 1
ATOM 547 N N . GLN A 1 72 ? 13.421 3.222 -41.718 1.00 94.56 72 GLN A N 1
ATOM 548 C CA . GLN A 1 72 ? 12.155 2.599 -41.300 1.00 94.56 72 GLN A CA 1
ATOM 549 C C . GLN A 1 72 ? 12.334 1.675 -40.084 1.00 94.56 72 GLN A C 1
ATOM 551 O O . GLN A 1 72 ? 11.498 1.672 -39.179 1.00 94.56 72 GLN A O 1
ATOM 556 N N . LYS A 1 73 ? 13.441 0.925 -40.033 1.00 93.56 73 LYS A N 1
ATOM 557 C CA . LYS A 1 73 ? 13.838 0.090 -38.890 1.00 93.56 73 LYS A CA 1
ATOM 558 C C . LYS A 1 73 ? 14.071 0.948 -37.638 1.00 93.56 73 LYS A C 1
ATOM 560 O O . LYS A 1 73 ? 13.552 0.599 -36.581 1.00 93.56 73 LYS A O 1
ATOM 565 N N . ASP A 1 74 ? 14.765 2.080 -37.740 1.00 92.25 74 ASP A N 1
ATOM 566 C CA . ASP A 1 74 ? 15.005 2.980 -36.598 1.00 92.25 74 ASP A CA 1
ATOM 567 C C . ASP A 1 74 ? 13.724 3.691 -36.115 1.00 92.25 74 ASP A C 1
ATOM 569 O O . ASP A 1 74 ? 13.492 3.807 -34.907 1.00 92.25 74 ASP A O 1
ATOM 573 N N . GLU A 1 75 ? 12.838 4.099 -37.029 1.00 95.50 75 GLU A N 1
ATOM 574 C CA . GLU A 1 75 ? 11.514 4.649 -36.694 1.00 95.50 75 GLU A CA 1
ATOM 575 C C . GLU A 1 75 ? 10.630 3.607 -35.976 1.00 95.50 75 GLU A C 1
ATOM 577 O O . GLU A 1 75 ? 10.011 3.919 -34.953 1.00 95.50 75 GLU A O 1
ATOM 582 N N . ALA A 1 76 ? 10.637 2.350 -36.433 1.00 93.56 76 ALA A N 1
ATOM 583 C CA . ALA A 1 76 ? 9.935 1.245 -35.776 1.00 93.56 76 ALA A CA 1
ATOM 584 C C . ALA A 1 76 ? 10.533 0.893 -34.400 1.00 93.56 76 ALA A C 1
ATOM 586 O O . ALA A 1 76 ? 9.789 0.670 -33.443 1.00 93.56 76 ALA A O 1
ATOM 587 N N . LEU A 1 77 ? 11.865 0.892 -34.257 1.00 92.38 77 LEU A N 1
ATOM 588 C CA . LEU A 1 77 ? 12.541 0.688 -32.969 1.00 92.38 77 LEU A CA 1
ATOM 589 C C . LEU A 1 77 ? 12.181 1.786 -31.960 1.00 92.38 77 LEU A C 1
ATOM 591 O O . LEU A 1 77 ? 11.915 1.483 -30.795 1.00 92.38 77 LEU A O 1
ATOM 595 N N . LYS A 1 78 ? 12.100 3.048 -32.402 1.00 93.62 78 LYS A N 1
ATOM 596 C CA . LYS A 1 78 ? 11.644 4.163 -31.562 1.00 93.62 78 LYS A CA 1
ATOM 597 C C . LYS A 1 78 ? 10.197 3.965 -31.094 1.00 93.62 78 LYS A C 1
ATOM 599 O O . LYS A 1 78 ? 9.933 4.098 -29.899 1.00 93.62 78 LYS A O 1
ATOM 604 N N . HIS A 1 79 ? 9.284 3.608 -31.998 1.00 93.12 79 HIS A N 1
ATOM 605 C CA . HIS A 1 79 ? 7.883 3.333 -31.660 1.00 93.12 79 HIS A CA 1
ATOM 606 C C . HIS A 1 79 ? 7.748 2.166 -30.664 1.00 93.12 79 HIS A C 1
ATOM 608 O O . HIS A 1 79 ? 7.048 2.277 -29.659 1.00 93.12 79 HIS A O 1
ATOM 614 N N . ASN A 1 80 ? 8.494 1.078 -30.871 1.00 86.38 80 ASN A N 1
ATOM 615 C CA . ASN A 1 80 ? 8.509 -0.067 -29.956 1.00 86.38 80 ASN A CA 1
ATOM 616 C C . ASN A 1 80 ? 9.066 0.301 -28.568 1.00 86.38 80 ASN A C 1
ATOM 618 O O . ASN A 1 80 ? 8.552 -0.161 -27.550 1.00 86.38 80 ASN A O 1
ATOM 622 N N . LEU A 1 81 ? 10.067 1.184 -28.498 1.00 91.75 81 LEU A N 1
ATOM 623 C CA . LEU A 1 81 ? 10.582 1.726 -27.237 1.00 91.75 81 LEU A CA 1
ATOM 624 C C . LEU A 1 81 ? 9.561 2.633 -26.521 1.00 91.75 81 LEU A C 1
ATOM 626 O O . LEU A 1 81 ? 9.565 2.711 -25.292 1.00 91.75 81 LEU A O 1
ATOM 630 N N . GLU A 1 82 ? 8.693 3.328 -27.256 1.00 93.25 82 GLU A N 1
ATOM 631 C CA . GLU A 1 82 ? 7.588 4.121 -26.697 1.00 93.25 82 GLU A CA 1
ATOM 632 C C . GLU A 1 82 ? 6.450 3.219 -26.180 1.00 93.25 82 GLU A C 1
ATOM 634 O O . GLU A 1 82 ? 5.987 3.423 -25.055 1.00 93.25 82 GLU A O 1
ATOM 639 N N . LEU A 1 83 ? 6.112 2.144 -26.900 1.00 89.69 83 LEU A N 1
ATOM 640 C CA . LEU A 1 83 ? 5.214 1.074 -26.436 1.00 89.69 83 LEU A CA 1
ATOM 641 C C . LEU A 1 83 ? 5.705 0.406 -25.142 1.00 89.69 83 LEU A C 1
ATOM 643 O O . LEU A 1 83 ? 4.951 0.317 -24.175 1.00 89.69 83 LEU A O 1
ATOM 647 N N . LEU A 1 84 ? 6.978 0.002 -25.071 1.00 82.06 84 LEU A N 1
ATOM 648 C CA . LEU A 1 84 ? 7.555 -0.615 -23.866 1.00 82.06 84 LEU A CA 1
ATOM 649 C C . LEU A 1 84 ? 7.538 0.328 -22.649 1.00 82.06 84 LEU A C 1
ATOM 651 O O . LEU A 1 84 ? 7.328 -0.121 -21.520 1.00 82.06 84 LEU A O 1
ATOM 655 N N . LYS A 1 85 ? 7.712 1.641 -22.858 1.00 89.88 85 LYS A N 1
ATOM 656 C CA . LYS A 1 85 ? 7.546 2.648 -21.792 1.00 89.88 85 LYS A CA 1
ATOM 657 C C . LYS A 1 85 ? 6.093 2.737 -21.323 1.00 89.88 85 LYS A C 1
ATOM 659 O O . LYS A 1 85 ? 5.874 2.857 -20.120 1.00 89.88 85 LYS A O 1
ATOM 664 N N . ALA A 1 86 ? 5.124 2.676 -22.239 1.00 84.00 86 ALA A N 1
ATOM 665 C CA . ALA A 1 86 ? 3.702 2.707 -21.904 1.00 84.00 86 ALA A CA 1
ATOM 666 C C . ALA A 1 86 ? 3.276 1.458 -21.113 1.00 84.00 86 ALA A C 1
ATOM 668 O O . ALA A 1 86 ? 2.702 1.603 -20.035 1.00 84.00 86 ALA A O 1
ATOM 669 N N . ILE A 1 87 ? 3.635 0.257 -21.586 1.00 80.56 87 ILE A N 1
ATOM 670 C CA . ILE A 1 87 ? 3.354 -1.023 -20.908 1.00 80.56 87 ILE A CA 1
ATOM 671 C C . ILE A 1 87 ? 3.883 -0.988 -19.470 1.00 80.56 87 ILE A C 1
ATOM 673 O O . ILE A 1 87 ? 3.110 -1.170 -18.534 1.00 80.56 87 ILE A O 1
ATOM 677 N N . ARG A 1 88 ? 5.159 -0.619 -19.267 1.00 84.00 88 ARG A N 1
ATOM 678 C CA . ARG A 1 88 ? 5.755 -0.521 -17.922 1.00 84.00 88 ARG A CA 1
ATOM 679 C C . ARG A 1 88 ? 4.959 0.395 -16.983 1.00 84.00 88 ARG A C 1
ATOM 681 O O . ARG A 1 88 ? 4.779 0.064 -15.813 1.00 84.00 88 ARG A O 1
ATOM 688 N N . VAL A 1 89 ? 4.463 1.529 -17.484 1.00 84.00 89 VAL A N 1
ATOM 689 C CA . VAL A 1 89 ? 3.633 2.458 -16.698 1.00 84.00 89 VAL A CA 1
ATOM 690 C C . VAL A 1 89 ? 2.276 1.839 -16.341 1.00 84.00 89 VAL A C 1
ATOM 692 O O . VAL A 1 89 ? 1.826 2.021 -15.209 1.00 84.00 89 VAL A O 1
ATOM 695 N N . PHE A 1 90 ? 1.644 1.075 -17.237 1.00 81.50 90 PHE A N 1
ATOM 696 C CA . PHE A 1 90 ? 0.417 0.336 -16.911 1.00 81.50 90 PHE A CA 1
ATOM 697 C C . PHE A 1 90 ? 0.663 -0.744 -15.848 1.00 81.50 90 PHE A C 1
ATOM 699 O O . PHE A 1 90 ? -0.075 -0.782 -14.862 1.00 81.50 90 PHE A O 1
ATOM 706 N N . SER A 1 91 ? 1.733 -1.538 -15.952 1.00 80.06 91 SER A N 1
ATOM 707 C CA . SER A 1 91 ? 2.083 -2.550 -14.942 1.00 80.06 91 SER A CA 1
ATOM 708 C C . SER A 1 91 ? 2.371 -1.923 -13.563 1.00 80.06 91 SER A C 1
ATOM 710 O O . SER A 1 91 ? 1.920 -2.426 -12.529 1.00 80.06 91 SER A O 1
ATOM 712 N N . GLU A 1 92 ? 3.068 -0.778 -13.520 1.00 87.06 92 GLU A N 1
ATOM 713 C CA . GLU A 1 92 ? 3.298 -0.000 -12.289 1.00 87.06 92 GLU A CA 1
ATOM 714 C C . GLU A 1 92 ? 1.981 0.509 -11.659 1.00 87.06 92 GLU A C 1
ATOM 716 O O . GLU A 1 92 ? 1.810 0.466 -10.431 1.00 87.06 92 GLU A O 1
ATOM 721 N N . GLN A 1 93 ? 1.024 0.955 -12.481 1.00 87.25 93 GLN A N 1
ATOM 722 C CA . GLN A 1 93 ? -0.304 1.376 -12.023 1.00 87.25 93 GLN A CA 1
ATOM 723 C C . GLN A 1 93 ? -1.168 0.188 -11.567 1.00 87.25 93 GLN A C 1
ATOM 725 O O . GLN A 1 93 ? -1.852 0.302 -10.551 1.00 87.25 93 GLN A O 1
ATOM 730 N N . LEU A 1 94 ? -1.090 -0.967 -12.234 1.00 85.94 94 LEU A N 1
ATOM 731 C CA . LEU A 1 94 ? -1.821 -2.192 -11.882 1.00 85.94 94 LEU A CA 1
ATOM 732 C C . LEU A 1 94 ? -1.435 -2.703 -10.484 1.00 85.94 94 LEU A C 1
ATOM 734 O O . LEU A 1 94 ? -2.301 -3.035 -9.673 1.00 85.94 94 LEU A O 1
ATOM 738 N N . VAL A 1 95 ? -0.138 -2.696 -10.157 1.00 87.56 95 VAL A N 1
ATOM 739 C CA . VAL A 1 95 ? 0.353 -3.007 -8.799 1.00 87.56 95 VAL A CA 1
ATOM 740 C C . VAL A 1 95 ? -0.147 -1.982 -7.773 1.00 87.56 95 VAL A C 1
ATOM 742 O O . VAL A 1 95 ? -0.475 -2.342 -6.642 1.00 87.56 95 VAL A O 1
ATOM 745 N N . SER A 1 96 ? -0.247 -0.710 -8.162 1.00 88.00 96 SER A N 1
ATOM 746 C CA . SER A 1 96 ? -0.755 0.352 -7.286 1.00 88.00 96 SER A CA 1
ATOM 747 C C . SER A 1 96 ? -2.252 0.162 -6.987 1.00 88.00 96 SER A C 1
ATOM 749 O O . SER A 1 96 ? -2.648 0.178 -5.820 1.00 88.00 96 SER A O 1
ATOM 751 N N . LEU A 1 97 ? -3.070 -0.121 -8.007 1.00 89.81 97 LEU A N 1
ATOM 752 C CA . LEU A 1 97 ? -4.502 -0.426 -7.880 1.00 89.81 97 LEU A CA 1
ATOM 753 C C . LEU A 1 97 ? -4.773 -1.642 -6.986 1.00 89.81 97 LEU A C 1
ATOM 755 O O . LEU A 1 97 ? -5.644 -1.564 -6.121 1.00 89.81 97 LEU A O 1
ATOM 759 N N . LYS A 1 98 ? -3.987 -2.720 -7.114 1.00 88.56 98 LYS A N 1
ATOM 760 C CA . LYS A 1 98 ? -4.065 -3.894 -6.224 1.00 88.56 98 LYS A CA 1
ATOM 761 C C . LYS A 1 98 ? -3.917 -3.510 -4.747 1.00 88.56 98 LYS A C 1
ATOM 763 O O . LYS A 1 98 ? -4.755 -3.876 -3.927 1.00 88.56 98 LYS A O 1
ATOM 768 N N . SER A 1 99 ? -2.929 -2.678 -4.411 1.00 90.06 99 SER A N 1
ATOM 769 C CA . SER A 1 99 ? -2.755 -2.200 -3.028 1.00 90.06 99 SER A CA 1
ATOM 770 C C . SER A 1 99 ? -3.865 -1.251 -2.546 1.00 90.06 99 SER A C 1
ATOM 772 O O . SER A 1 99 ? -4.191 -1.251 -1.358 1.00 90.06 99 SER A O 1
ATOM 774 N N . VAL A 1 100 ? -4.493 -0.482 -3.449 1.00 93.38 100 VAL A N 1
ATOM 775 C CA . VAL A 1 100 ? -5.684 0.331 -3.134 1.00 93.38 100 VAL A CA 1
ATOM 776 C C . VAL A 1 100 ? -6.887 -0.568 -2.843 1.00 93.38 100 VAL A C 1
ATOM 778 O O . VAL A 1 100 ? -7.548 -0.368 -1.826 1.00 93.38 100 VAL A O 1
ATOM 781 N N . LYS A 1 101 ? -7.133 -1.595 -3.667 1.00 90.06 101 LYS A N 1
ATOM 782 C CA . LYS A 1 101 ? -8.178 -2.609 -3.450 1.00 90.06 101 LYS A CA 1
ATOM 783 C C . LYS A 1 101 ? -8.030 -3.276 -2.088 1.00 90.06 101 LYS A C 1
ATOM 785 O O . LYS A 1 101 ? -8.970 -3.255 -1.302 1.00 90.06 101 LYS A O 1
ATOM 790 N N . GLU A 1 102 ? -6.847 -3.798 -1.767 1.00 89.19 102 GLU A N 1
ATOM 791 C CA . GLU A 1 102 ? -6.579 -4.385 -0.449 1.00 89.19 102 GLU A CA 1
ATOM 792 C C . GLU A 1 102 ? -6.807 -3.398 0.706 1.00 89.19 102 GLU A C 1
ATOM 794 O O . GLU A 1 102 ? -7.286 -3.784 1.771 1.00 89.19 102 GLU A O 1
ATOM 799 N N . CYS A 1 103 ? -6.443 -2.125 0.522 1.00 90.12 103 CYS A N 1
ATOM 800 C CA . CYS A 1 103 ? -6.658 -1.093 1.531 1.00 90.12 103 CYS A CA 1
ATOM 801 C C . CYS A 1 103 ? -8.155 -0.865 1.779 1.00 90.12 103 CYS A C 1
ATOM 803 O O . CYS A 1 103 ? -8.590 -0.880 2.929 1.00 90.12 103 CYS A O 1
ATOM 805 N N . LEU A 1 104 ? -8.942 -0.739 0.708 1.00 90.19 104 LEU A N 1
ATOM 806 C CA . LEU A 1 104 ? -10.396 -0.604 0.779 1.00 90.19 104 LEU A CA 1
ATOM 807 C C . LEU A 1 104 ? -11.056 -1.843 1.409 1.00 90.19 104 LEU A C 1
ATOM 809 O O . LEU A 1 104 ? -11.915 -1.671 2.268 1.00 90.19 104 LEU A O 1
ATOM 813 N N . VAL A 1 105 ? -10.624 -3.069 1.070 1.00 88.12 105 VAL A N 1
ATOM 814 C CA . VAL A 1 105 ? -11.121 -4.303 1.719 1.00 88.12 105 VAL A CA 1
ATOM 815 C C . VAL A 1 105 ? -10.893 -4.228 3.230 1.00 88.12 105 VAL A C 1
ATOM 817 O O . VAL A 1 105 ? -11.863 -4.282 3.983 1.00 88.12 105 VAL A O 1
ATOM 820 N N . ARG A 1 106 ? -9.649 -3.997 3.677 1.00 87.81 106 ARG A N 1
ATOM 821 C CA . ARG A 1 106 ? -9.307 -3.920 5.111 1.00 87.81 106 ARG A CA 1
ATOM 822 C C . ARG A 1 106 ? -10.092 -2.836 5.859 1.00 87.81 106 ARG A C 1
ATOM 824 O O . ARG A 1 106 ? -10.415 -3.017 7.030 1.00 87.81 106 ARG A O 1
ATOM 831 N N . VAL A 1 107 ? -10.401 -1.710 5.209 1.00 87.88 107 VAL A N 1
ATOM 832 C CA . VAL A 1 107 ? -11.207 -0.632 5.809 1.00 87.88 107 VAL A CA 1
ATOM 833 C C . VAL A 1 107 ? -12.687 -1.013 5.906 1.00 87.88 107 VAL A C 1
ATOM 835 O O . VAL A 1 107 ? -13.309 -0.718 6.921 1.00 87.88 107 VAL A O 1
ATOM 838 N N . ILE A 1 108 ? -13.257 -1.688 4.903 1.00 86.00 108 ILE A N 1
ATOM 839 C CA . ILE A 1 108 ? -14.665 -2.121 4.934 1.00 86.00 108 ILE A CA 1
ATOM 840 C C . ILE A 1 108 ? -14.863 -3.288 5.912 1.00 86.00 108 ILE A C 1
ATOM 842 O O . ILE A 1 108 ? -15.881 -3.323 6.599 1.00 86.00 108 ILE A O 1
ATOM 846 N N . GLU A 1 109 ? -13.895 -4.202 6.019 1.00 85.88 109 GLU A N 1
ATOM 847 C CA . GLU A 1 109 ? -13.852 -5.239 7.061 1.00 85.88 109 GLU A CA 1
ATOM 848 C C . GLU A 1 109 ? -13.733 -4.614 8.460 1.00 85.88 109 GLU A C 1
ATOM 850 O O . GLU A 1 109 ? -14.456 -4.998 9.372 1.00 85.88 109 GLU A O 1
ATOM 855 N N . GLY A 1 110 ? -12.881 -3.596 8.628 1.00 80.69 110 GLY A N 1
ATOM 856 C CA . GLY A 1 110 ? -12.733 -2.859 9.889 1.00 80.69 110 GLY A CA 1
ATOM 857 C C . GLY A 1 110 ? -13.924 -1.968 10.276 1.00 80.69 110 GLY A C 1
ATOM 858 O O . GLY A 1 110 ? -13.947 -1.456 11.393 1.00 80.69 110 GLY A O 1
ATOM 859 N N . LEU A 1 111 ? -14.894 -1.772 9.376 1.00 79.94 111 LEU A N 1
ATOM 860 C CA . LEU A 1 111 ? -16.167 -1.089 9.641 1.00 79.94 111 LEU A CA 1
ATOM 861 C C . LEU A 1 111 ? -17.321 -2.063 9.930 1.00 79.94 111 LEU A C 1
ATOM 863 O O . LEU A 1 111 ? -18.389 -1.607 10.335 1.00 79.94 111 LEU A O 1
ATOM 867 N N . ASP A 1 112 ? -17.137 -3.368 9.710 1.00 73.56 112 ASP A N 1
ATOM 868 C CA . ASP A 1 112 ? -18.194 -4.372 9.839 1.00 73.56 112 ASP A CA 1
ATOM 869 C C . ASP A 1 112 ? -17.854 -5.394 10.929 1.00 73.56 112 ASP A C 1
ATOM 871 O O . ASP A 1 112 ? -17.212 -6.419 10.701 1.00 73.56 112 ASP A O 1
ATOM 875 N N . GLU A 1 113 ? -18.308 -5.110 12.152 1.00 65.06 113 GLU A N 1
ATOM 876 C CA . GLU A 1 113 ? -18.188 -6.037 13.286 1.00 65.06 113 GLU A CA 1
ATOM 877 C C . GLU A 1 113 ? -18.998 -7.338 13.061 1.00 65.06 113 GLU A C 1
ATOM 879 O O . GLU A 1 113 ? -18.793 -8.335 13.760 1.00 65.06 113 GLU A O 1
ATOM 884 N N . GLY A 1 114 ? -19.888 -7.364 12.057 1.00 57.03 114 GLY A N 1
ATOM 885 C CA . GLY A 1 114 ? -20.556 -8.560 11.555 1.00 57.03 114 GLY A CA 1
ATOM 886 C C . GLY A 1 114 ? -19.823 -9.180 10.360 1.00 57.03 114 GLY A C 1
ATOM 887 O O . GLY A 1 114 ? -19.504 -8.521 9.379 1.00 57.03 114 GLY A O 1
ATOM 888 N N . LYS A 1 115 ? -19.612 -10.503 10.378 1.00 52.81 115 LYS A N 1
ATOM 889 C CA . LYS A 1 115 ? -19.032 -11.233 9.233 1.00 52.81 115 LYS A CA 1
ATOM 890 C C . LYS A 1 115 ? -20.018 -11.379 8.063 1.00 52.81 115 LYS A C 1
ATOM 892 O O . LYS A 1 115 ? -20.496 -12.481 7.792 1.00 52.81 115 LYS A O 1
ATOM 897 N N . VAL A 1 116 ? -20.267 -10.299 7.328 1.00 46.19 116 VAL A N 1
ATOM 898 C CA . VAL A 1 116 ? -20.833 -10.355 5.972 1.00 46.19 116 VAL A CA 1
ATOM 899 C C . VAL A 1 116 ? -19.681 -10.234 4.978 1.00 46.19 116 VAL A C 1
ATOM 901 O O . VAL A 1 116 ? -19.225 -9.140 4.652 1.00 46.19 116 VAL A O 1
ATOM 904 N N . GLY A 1 117 ? -19.168 -11.382 4.526 1.00 52.22 117 GLY A N 1
ATOM 905 C CA . GLY A 1 117 ? -18.083 -11.423 3.546 1.00 52.22 117 GLY A CA 1
ATOM 906 C C . GLY A 1 117 ? -18.480 -10.684 2.268 1.00 52.22 117 GLY A C 1
ATOM 907 O O . GLY A 1 117 ? -19.528 -10.974 1.691 1.00 52.22 117 GLY A O 1
ATOM 908 N N . ILE A 1 118 ? -17.653 -9.727 1.837 1.00 53.38 118 ILE A N 1
ATOM 909 C CA . ILE A 1 118 ? -17.923 -8.900 0.656 1.00 53.38 118 ILE A CA 1
ATOM 910 C C . ILE A 1 118 ? -17.778 -9.776 -0.591 1.00 53.38 118 ILE A C 1
ATOM 912 O O . ILE A 1 118 ? -16.692 -9.904 -1.157 1.00 53.38 118 ILE A O 1
ATOM 916 N N . PHE A 1 119 ? -18.877 -10.391 -1.023 1.00 47.31 119 PHE A N 1
ATOM 917 C CA . PHE A 1 119 ? -18.920 -11.124 -2.280 1.00 47.31 119 PHE A CA 1
ATOM 918 C C . PHE A 1 119 ? -18.917 -10.106 -3.427 1.00 47.31 119 PHE A C 1
ATOM 920 O O . PHE A 1 119 ? -19.964 -9.644 -3.882 1.00 47.31 119 PHE A O 1
ATOM 927 N N . VAL A 1 120 ? -17.717 -9.685 -3.842 1.00 53.25 120 VAL A N 1
ATOM 928 C CA . VAL A 1 120 ? -17.536 -8.848 -5.031 1.00 53.25 120 VAL A CA 1
ATOM 929 C C . VAL A 1 120 ? -17.836 -9.716 -6.243 1.00 53.25 120 VAL A C 1
ATOM 931 O O . VAL A 1 120 ? -16.954 -10.371 -6.786 1.00 53.25 120 VAL A O 1
ATOM 934 N N . ASP A 1 121 ? -19.108 -9.704 -6.622 1.00 48.00 121 ASP A N 1
ATOM 935 C CA . ASP A 1 121 ? -19.657 -10.353 -7.804 1.00 48.00 121 ASP A CA 1
ATOM 936 C C . ASP A 1 121 ? -18.752 -10.135 -9.031 1.00 48.00 121 ASP A C 1
ATOM 938 O O . ASP A 1 121 ? -18.497 -8.985 -9.439 1.00 48.00 121 ASP A O 1
ATOM 942 N N . GLU A 1 122 ? -18.222 -11.249 -9.552 1.00 49.16 122 GLU A N 1
ATOM 943 C CA . GLU A 1 122 ? -17.360 -11.285 -10.732 1.00 49.16 122 GLU A CA 1
ATOM 944 C C . GLU A 1 122 ? -18.159 -10.730 -11.907 1.00 49.16 122 GLU A C 1
ATOM 946 O O . GLU A 1 122 ? -19.262 -11.175 -12.207 1.00 49.16 122 GLU A O 1
ATOM 951 N N . CYS A 1 123 ? -17.653 -9.653 -12.502 1.00 45.94 123 CYS A N 1
ATOM 952 C CA . CYS A 1 123 ? -18.513 -8.784 -13.289 1.00 45.94 123 CYS A CA 1
ATOM 953 C C . CYS A 1 123 ? -18.975 -9.450 -14.587 1.00 45.94 123 CYS A C 1
ATOM 955 O O . CYS A 1 123 ? -18.148 -9.998 -15.311 1.00 45.94 123 CYS A O 1
ATOM 957 N N . GLU A 1 124 ? -20.244 -9.230 -14.950 1.00 50.66 124 GLU A N 1
ATOM 958 C CA . GLU A 1 124 ? -20.725 -9.435 -16.320 1.00 50.66 124 GLU A CA 1
ATOM 959 C C . GLU A 1 124 ? -19.728 -8.851 -17.340 1.00 50.66 124 GLU A C 1
ATOM 961 O O . GLU A 1 124 ? -19.271 -7.699 -17.203 1.00 50.66 124 GLU A O 1
ATOM 966 N N . GLU A 1 125 ? -19.390 -9.665 -18.349 1.00 46.59 125 GLU A N 1
ATOM 967 C CA . GLU A 1 125 ? -18.521 -9.279 -19.460 1.00 46.59 125 GLU A CA 1
ATOM 968 C C . GLU A 1 125 ? -19.109 -8.055 -20.170 1.00 46.59 125 GLU A C 1
ATOM 970 O O . GLU A 1 125 ? -20.247 -8.077 -20.647 1.00 46.59 125 GLU A O 1
ATOM 975 N N . ILE A 1 126 ? -18.322 -6.986 -20.308 1.00 46.34 126 ILE A N 1
ATOM 976 C CA . ILE A 1 126 ? -18.732 -5.875 -21.165 1.00 46.34 126 ILE A CA 1
ATOM 977 C C . ILE A 1 126 ? -18.543 -6.328 -22.613 1.00 46.34 126 ILE A C 1
ATOM 979 O O . ILE A 1 126 ? -17.425 -6.600 -23.055 1.00 46.34 126 ILE A O 1
ATOM 983 N N . SER A 1 127 ? -19.655 -6.401 -23.348 1.00 43.34 127 SER A N 1
ATOM 984 C CA . SER A 1 127 ? -19.730 -6.782 -24.763 1.00 43.34 127 SER A CA 1
ATOM 985 C C . SER A 1 127 ? -18.931 -5.824 -25.666 1.00 43.34 127 SER A C 1
ATOM 987 O O . SER A 1 127 ? -19.498 -4.955 -26.329 1.00 43.34 127 SER A O 1
ATOM 989 N N . GLY A 1 128 ? -17.608 -5.999 -25.693 1.00 50.84 128 GLY A N 1
ATOM 990 C CA . GLY A 1 128 ? -16.660 -5.206 -26.478 1.00 50.84 128 GLY A CA 1
ATOM 991 C C . GLY A 1 128 ? -15.179 -5.526 -26.220 1.00 50.84 128 GLY A C 1
ATOM 992 O O . GLY A 1 128 ? -14.367 -5.353 -27.119 1.00 50.84 128 GLY A O 1
ATOM 993 N N . GLU A 1 129 ? -14.800 -6.055 -25.050 1.00 49.97 129 GLU A N 1
ATOM 994 C CA . GLU A 1 129 ? -13.378 -6.177 -24.645 1.00 49.97 129 GLU A CA 1
ATOM 995 C C . GLU A 1 129 ? -12.560 -7.289 -25.343 1.00 49.97 129 GLU A C 1
ATOM 997 O O . GLU A 1 129 ? -11.380 -7.466 -25.041 1.00 49.97 129 GLU A O 1
ATOM 1002 N N . LYS A 1 130 ? -13.141 -8.040 -26.291 1.00 53.06 130 LYS A N 1
ATOM 1003 C CA . LYS A 1 130 ? -12.504 -9.233 -26.897 1.00 53.06 130 LYS A CA 1
ATOM 1004 C C . LYS A 1 130 ? -11.271 -8.943 -27.763 1.00 53.06 130 LYS A C 1
ATOM 1006 O O . LYS A 1 130 ? -10.543 -9.876 -28.081 1.00 53.06 130 LYS A O 1
ATOM 1011 N N . GLU A 1 131 ? -11.038 -7.680 -28.111 1.00 53.06 131 GLU A N 1
ATOM 1012 C CA . GLU A 1 131 ? -9.893 -7.211 -28.907 1.00 53.06 131 GLU A CA 1
ATOM 1013 C C . GLU A 1 131 ? -8.820 -6.496 -28.052 1.00 53.06 131 GLU A C 1
ATOM 1015 O O . GLU A 1 131 ? -7.795 -6.063 -28.573 1.00 53.06 131 GLU A O 1
ATOM 1020 N N . LEU A 1 132 ? -9.022 -6.389 -26.728 1.00 56.19 132 LEU A N 1
ATOM 1021 C CA . LEU A 1 132 ? -8.015 -5.867 -25.798 1.00 56.19 132 LEU A CA 1
ATOM 1022 C C . LEU A 1 132 ? -7.108 -6.976 -25.260 1.00 56.19 132 LEU A C 1
ATOM 1024 O O . LEU A 1 132 ? -7.582 -8.055 -24.894 1.00 56.19 132 LEU A O 1
ATOM 1028 N N . ASP A 1 133 ? -5.821 -6.644 -25.154 1.00 69.12 133 ASP A N 1
ATOM 1029 C CA . ASP A 1 133 ? -4.773 -7.456 -24.537 1.00 69.12 133 ASP A CA 1
ATOM 1030 C C . ASP A 1 133 ? -5.093 -7.860 -23.082 1.00 69.12 133 ASP A C 1
ATOM 1032 O O . ASP A 1 133 ? -5.805 -7.157 -22.355 1.00 69.12 133 ASP A O 1
ATOM 1036 N N . GLU A 1 134 ? -4.546 -8.999 -22.659 1.00 72.25 134 GLU A N 1
ATOM 1037 C CA . GLU A 1 134 ? -4.837 -9.649 -21.378 1.00 72.25 134 GLU A CA 1
ATOM 1038 C C . GLU A 1 134 ? -4.449 -8.755 -20.179 1.00 72.25 134 GLU A C 1
ATOM 1040 O O . GLU A 1 134 ? -5.197 -8.672 -19.200 1.00 72.25 134 GLU A O 1
ATOM 1045 N N . GLU A 1 135 ? -3.327 -8.021 -20.259 1.00 68.25 135 GLU A N 1
ATOM 1046 C CA . GLU A 1 135 ? -2.878 -7.120 -19.183 1.00 68.25 135 GLU A CA 1
ATOM 1047 C C . GLU A 1 135 ? -3.758 -5.860 -19.090 1.00 68.25 135 GLU A C 1
ATOM 1049 O O . GLU A 1 135 ? -4.123 -5.431 -17.991 1.00 68.25 135 GLU A O 1
ATOM 1054 N N . LEU A 1 136 ? -4.187 -5.311 -20.233 1.00 72.44 136 LEU A N 1
ATOM 1055 C CA . LEU A 1 136 ? -5.141 -4.196 -20.292 1.00 72.44 136 LEU A CA 1
ATOM 1056 C C . LEU A 1 136 ? -6.519 -4.592 -19.743 1.00 72.44 136 LEU A C 1
ATOM 1058 O O . LEU A 1 136 ? -7.126 -3.826 -18.991 1.00 72.44 136 LEU A O 1
ATOM 1062 N N . ARG A 1 137 ? -7.001 -5.801 -20.049 1.00 78.75 137 ARG A N 1
ATOM 1063 C CA . ARG A 1 137 ? -8.267 -6.318 -19.505 1.00 78.75 137 ARG A CA 1
ATOM 1064 C C . ARG A 1 137 ? -8.181 -6.541 -17.993 1.00 78.75 137 ARG A C 1
ATOM 1066 O O . ARG A 1 137 ? -9.078 -6.128 -17.258 1.00 78.75 137 ARG A O 1
ATOM 1073 N N . ALA A 1 138 ? -7.069 -7.099 -17.508 1.00 77.12 138 ALA A N 1
ATOM 1074 C CA . ALA A 1 138 ? -6.802 -7.235 -16.076 1.00 77.12 138 ALA A CA 1
ATOM 1075 C C . ALA A 1 138 ? -6.732 -5.871 -15.358 1.00 77.12 138 ALA A C 1
ATOM 1077 O O . ALA A 1 138 ? -7.222 -5.743 -14.234 1.00 77.12 138 ALA A O 1
ATOM 1078 N N . PHE A 1 139 ? -6.178 -4.840 -16.007 1.00 80.19 139 PHE A N 1
ATOM 1079 C CA . PHE A 1 139 ? -6.162 -3.470 -15.493 1.00 80.19 139 PHE A CA 1
ATOM 1080 C C . PHE A 1 139 ? -7.579 -2.898 -15.331 1.00 80.19 139 PHE A C 1
ATOM 1082 O O . PHE A 1 139 ? -7.948 -2.483 -14.231 1.00 80.19 139 PHE A O 1
ATOM 1089 N N . PHE A 1 140 ? -8.398 -2.909 -16.390 1.00 79.75 140 PHE A N 1
ATOM 1090 C CA . PHE A 1 140 ? -9.760 -2.360 -16.333 1.00 79.75 140 PHE A CA 1
ATOM 1091 C C . PHE A 1 140 ? -10.682 -3.149 -15.394 1.00 79.75 140 PHE A C 1
ATOM 1093 O O . PHE A 1 140 ? -11.467 -2.538 -14.663 1.00 79.75 140 PHE A O 1
ATOM 1100 N N . GLY A 1 141 ? -10.536 -4.477 -15.327 1.00 80.75 141 GLY A N 1
ATOM 1101 C CA . GLY A 1 141 ? -11.217 -5.310 -14.334 1.00 80.75 141 GLY A CA 1
ATOM 1102 C C . GLY A 1 141 ? -10.894 -4.890 -12.896 1.00 80.75 141 GLY A C 1
ATOM 1103 O O . GLY A 1 141 ? -11.804 -4.714 -12.083 1.00 80.75 141 GLY A O 1
ATOM 1104 N N . GLU A 1 142 ? -9.619 -4.633 -12.587 1.00 84.69 142 GLU A N 1
ATOM 1105 C CA . GLU A 1 142 ? -9.214 -4.202 -11.245 1.00 84.69 142 GLU A CA 1
ATOM 1106 C C . GLU A 1 142 ? -9.679 -2.773 -10.918 1.00 84.69 142 GLU A C 1
ATOM 1108 O O . GLU A 1 142 ? -10.128 -2.520 -9.799 1.00 84.69 142 GLU A O 1
ATOM 1113 N N . VAL A 1 143 ? -9.682 -1.852 -11.892 1.00 85.56 143 VAL A N 1
ATOM 1114 C CA . VAL A 1 143 ? -10.295 -0.515 -11.741 1.00 85.56 143 VAL A CA 1
ATOM 1115 C C . VAL A 1 143 ? -11.796 -0.624 -11.437 1.00 85.56 143 VAL A C 1
ATOM 1117 O O . VAL A 1 143 ? -12.289 0.047 -10.526 1.00 85.56 143 VAL A O 1
ATOM 1120 N N . LYS A 1 144 ? -12.528 -1.493 -12.148 1.00 85.38 144 LYS A N 1
ATOM 1121 C CA . LYS A 1 144 ? -13.970 -1.742 -11.949 1.00 85.38 144 LYS A CA 1
ATOM 1122 C C . LYS A 1 144 ? -14.254 -2.293 -10.545 1.00 85.38 144 LYS A C 1
ATOM 1124 O O . LYS A 1 144 ? -15.195 -1.842 -9.890 1.00 85.38 144 LYS A O 1
ATOM 1129 N N . VAL A 1 145 ? -13.407 -3.195 -10.042 1.00 87.12 145 VAL A N 1
ATOM 1130 C CA . VAL A 1 145 ? -13.482 -3.714 -8.664 1.00 87.12 145 VAL A CA 1
ATOM 1131 C C . VAL A 1 145 ? -13.163 -2.633 -7.627 1.00 87.12 145 VAL A C 1
ATOM 1133 O O . VAL A 1 145 ? -13.940 -2.463 -6.689 1.00 87.12 145 VAL A O 1
ATOM 1136 N N . VAL A 1 146 ? -12.085 -1.859 -7.800 1.00 90.88 146 VAL A N 1
ATOM 1137 C CA . VAL A 1 146 ? -11.741 -0.729 -6.913 1.00 90.88 146 VAL A CA 1
ATOM 1138 C C . VAL A 1 146 ? -12.883 0.289 -6.846 1.00 90.88 146 VAL A C 1
ATOM 1140 O O . VAL A 1 146 ? -13.207 0.761 -5.758 1.00 90.88 146 VAL A O 1
ATOM 1143 N N . SER A 1 147 ? -13.544 0.580 -7.970 1.00 85.69 147 SER A N 1
ATOM 1144 C CA . SER A 1 147 ? -14.698 1.485 -8.024 1.00 85.69 147 SER A CA 1
ATOM 1145 C C . SER A 1 147 ? -15.923 0.936 -7.274 1.00 85.69 147 SER A C 1
ATOM 1147 O O . SER A 1 147 ? -16.430 1.633 -6.394 1.00 85.69 147 SER A O 1
ATOM 1149 N N . LYS A 1 148 ? -16.348 -0.320 -7.527 1.00 89.06 148 LYS A N 1
ATOM 1150 C CA . LYS A 1 148 ? -17.423 -0.992 -6.752 1.00 89.06 148 LYS A CA 1
ATOM 1151 C C . LYS A 1 148 ? -17.146 -0.926 -5.240 1.00 89.06 148 LYS A C 1
ATOM 1153 O O . LYS A 1 148 ? -18.041 -0.670 -4.430 1.00 89.06 148 LYS A O 1
ATOM 1158 N N . LEU A 1 149 ? -15.895 -1.177 -4.863 1.00 88.12 149 LEU A N 1
ATOM 1159 C CA . LEU A 1 149 ? -15.458 -1.272 -3.476 1.00 88.12 149 LEU A CA 1
ATOM 1160 C C . LEU A 1 149 ? -15.399 0.107 -2.794 1.00 88.12 149 LEU A C 1
ATOM 1162 O O . LEU A 1 149 ? -15.835 0.235 -1.653 1.00 88.12 149 LEU A O 1
ATOM 1166 N N . ALA A 1 150 ? -14.957 1.150 -3.502 1.00 90.44 150 ALA A N 1
ATOM 1167 C CA . ALA A 1 150 ? -14.975 2.527 -3.008 1.00 90.44 150 ALA A CA 1
ATOM 1168 C C . ALA A 1 150 ? -16.404 3.005 -2.694 1.00 90.44 150 ALA A C 1
ATOM 1170 O O . ALA A 1 150 ? -16.653 3.462 -1.581 1.00 90.44 150 ALA A O 1
ATOM 1171 N N . SER A 1 151 ? -17.369 2.800 -3.598 1.00 88.75 151 SER A N 1
ATOM 1172 C CA . SER A 1 151 ? -18.775 3.149 -3.329 1.00 88.75 151 SER A CA 1
ATOM 1173 C C . SER A 1 151 ? -19.379 2.337 -2.176 1.00 88.75 151 SER A C 1
ATOM 1175 O O . SER A 1 151 ? -20.195 2.849 -1.413 1.00 88.75 151 SER A O 1
ATOM 1177 N N . THR A 1 152 ? -18.936 1.090 -1.982 1.00 88.75 152 THR A N 1
ATOM 1178 C CA . THR A 1 152 ? -19.330 0.273 -0.818 1.00 88.75 152 THR A CA 1
ATOM 1179 C C . THR A 1 152 ? -18.781 0.859 0.493 1.00 88.75 152 THR A C 1
ATOM 1181 O O . THR A 1 152 ? -19.493 0.904 1.498 1.00 88.75 152 THR A O 1
ATOM 1184 N N . MET A 1 153 ? -17.536 1.355 0.488 1.00 90.25 153 MET A N 1
ATOM 1185 C CA . MET A 1 153 ? -16.943 2.063 1.627 1.00 90.25 153 MET A CA 1
ATOM 1186 C C . MET A 1 153 ? -17.676 3.376 1.930 1.00 90.25 153 MET A C 1
ATOM 1188 O O . MET A 1 153 ? -17.921 3.663 3.099 1.00 90.25 153 MET A O 1
ATOM 1192 N N . GLU A 1 154 ? -18.044 4.158 0.912 1.00 89.19 154 GLU A N 1
ATOM 1193 C CA . GLU A 1 154 ? -18.779 5.421 1.082 1.00 89.19 154 GLU A CA 1
ATOM 1194 C C . GLU A 1 154 ? -20.121 5.209 1.799 1.00 89.19 154 GLU A C 1
ATOM 1196 O O . GLU A 1 154 ? -20.428 5.939 2.746 1.00 89.19 154 GLU A O 1
ATOM 1201 N N . VAL A 1 155 ? -20.878 4.171 1.418 1.00 88.31 155 VAL A N 1
ATOM 1202 C CA . VAL A 1 155 ? -22.155 3.815 2.064 1.00 88.31 155 VAL A CA 1
ATOM 1203 C C . VAL A 1 155 ? -21.949 3.429 3.533 1.00 88.31 155 VAL A C 1
ATOM 1205 O O . VAL A 1 155 ? -22.508 4.097 4.408 1.00 88.31 155 VAL A O 1
ATOM 1208 N N . LYS A 1 156 ? -21.097 2.434 3.838 1.00 88.81 156 LYS A N 1
ATOM 1209 C CA . LYS A 1 156 ? -20.869 2.001 5.235 1.00 88.81 156 LYS A CA 1
ATOM 1210 C C . LYS A 1 156 ? -20.281 3.112 6.111 1.00 88.81 156 LYS A C 1
ATOM 1212 O O . LYS A 1 156 ? -20.619 3.226 7.289 1.00 88.81 156 LYS A O 1
ATOM 1217 N N . LEU A 1 157 ? -19.421 3.967 5.553 1.00 90.38 157 LEU A N 1
ATOM 1218 C CA . LEU A 1 157 ? -18.874 5.122 6.267 1.00 90.38 157 LEU A CA 1
ATOM 1219 C C . LEU A 1 157 ? -19.963 6.161 6.586 1.00 90.38 157 LEU A C 1
ATOM 1221 O O . LEU A 1 157 ? -19.920 6.773 7.656 1.00 90.38 157 LEU A O 1
ATOM 1225 N N . GLY A 1 158 ? -20.946 6.345 5.700 1.00 89.38 158 GLY A N 1
ATOM 1226 C CA . GLY A 1 158 ? -22.136 7.158 5.958 1.00 89.38 158 GLY A CA 1
ATOM 1227 C C . GLY A 1 158 ? -22.985 6.600 7.104 1.00 89.38 158 GLY A C 1
ATOM 1228 O O . GLY A 1 158 ? -23.307 7.334 8.042 1.00 89.38 158 GLY A O 1
ATOM 1229 N N . GLU A 1 159 ? -23.276 5.299 7.076 1.00 90.44 159 GLU A N 1
ATOM 1230 C CA . GLU A 1 159 ? -24.032 4.590 8.120 1.00 90.44 159 GLU A CA 1
ATOM 1231 C C . GLU A 1 159 ? -23.344 4.687 9.491 1.00 90.44 159 GLU A C 1
ATOM 1233 O O . GLU A 1 159 ? -23.964 5.114 10.469 1.00 90.44 159 GLU A O 1
ATOM 1238 N N . TYR A 1 160 ? -22.039 4.395 9.558 1.00 87.94 160 TYR A N 1
ATOM 1239 C CA . TYR A 1 160 ? -21.234 4.521 10.778 1.00 87.94 160 TYR A CA 1
ATOM 1240 C C . TYR A 1 160 ? -21.179 5.964 11.308 1.00 87.94 160 TYR A C 1
ATOM 1242 O O . TYR A 1 160 ? -21.223 6.205 12.518 1.00 87.94 160 TYR A O 1
ATOM 1250 N N . GLN A 1 161 ? -21.113 6.965 10.423 1.00 90.81 161 GLN A N 1
ATOM 1251 C CA . GLN A 1 161 ? -21.198 8.361 10.852 1.00 90.81 161 GLN A CA 1
ATOM 1252 C C . GLN A 1 161 ? -22.573 8.709 11.428 1.00 90.81 161 GLN A C 1
ATOM 1254 O O . GLN A 1 161 ? -22.638 9.497 12.374 1.00 90.81 161 GLN A O 1
ATOM 1259 N N . GLU A 1 162 ? -23.664 8.155 10.898 1.00 92.81 162 GLU A N 1
ATOM 1260 C CA . GLU A 1 162 ? -25.015 8.454 11.378 1.00 92.81 162 GLU A CA 1
ATOM 1261 C C . GLU A 1 162 ? -25.326 7.766 12.715 1.00 92.81 162 GLU A C 1
ATOM 1263 O O . GLU A 1 162 ? -25.844 8.415 13.629 1.00 92.81 162 GLU A O 1
ATOM 1268 N N . THR A 1 163 ? -24.909 6.510 12.910 1.00 88.75 163 THR A N 1
ATOM 1269 C CA . THR A 1 163 ? -24.995 5.848 14.227 1.00 88.75 163 THR A CA 1
ATOM 1270 C C . THR A 1 163 ? -24.148 6.582 15.268 1.00 88.75 163 THR A C 1
ATOM 1272 O O . THR A 1 163 ? -24.638 6.886 16.358 1.00 88.75 163 THR A O 1
ATOM 1275 N N . ARG A 1 164 ? -22.924 7.004 14.919 1.00 89.19 164 ARG A N 1
ATOM 1276 C CA . ARG A 1 164 ? -22.065 7.821 15.794 1.00 89.19 164 ARG A CA 1
ATOM 1277 C C . ARG A 1 164 ? -22.664 9.201 16.109 1.00 89.19 164 ARG A C 1
ATOM 1279 O O . ARG A 1 164 ? -22.494 9.689 17.227 1.00 89.19 164 ARG A O 1
ATOM 1286 N N . LYS A 1 165 ? -23.380 9.836 15.171 1.00 94.62 165 LYS A N 1
ATOM 1287 C CA . LYS A 1 165 ? -24.161 11.069 15.421 1.00 94.62 165 LYS A CA 1
ATOM 1288 C C . LYS A 1 165 ? -25.351 10.816 16.348 1.00 94.62 165 LYS A C 1
ATOM 1290 O O . LYS A 1 165 ? -25.677 11.691 17.146 1.00 94.62 165 LYS A O 1
ATOM 1295 N N . LYS A 1 166 ? -26.019 9.664 16.240 1.00 96.38 166 LYS A N 1
ATOM 1296 C CA . LYS A 1 166 ? -27.137 9.279 17.115 1.00 96.38 166 LYS A CA 1
ATOM 1297 C C . LYS A 1 166 ? -26.665 9.056 18.554 1.00 96.38 166 LYS A C 1
ATOM 1299 O O . LYS A 1 166 ? -27.141 9.756 19.441 1.00 96.38 166 LYS A O 1
ATOM 1304 N N . VAL A 1 167 ? -25.664 8.196 18.759 1.00 94.94 167 VAL A N 1
ATOM 1305 C CA . VAL A 1 167 ? -25.091 7.906 20.089 1.00 94.94 167 VAL A CA 1
ATOM 1306 C C . VAL A 1 167 ? -24.557 9.176 20.758 1.00 94.94 167 VAL A C 1
ATOM 1308 O O . VAL A 1 167 ? -24.735 9.362 21.959 1.00 94.94 167 VAL A O 1
ATOM 1311 N N . ARG A 1 168 ? -23.958 10.100 19.989 1.00 94.56 168 ARG A N 1
ATOM 1312 C CA . ARG A 1 168 ? -23.535 11.400 20.529 1.00 94.56 168 ARG A CA 1
ATOM 1313 C C . ARG A 1 168 ? -24.717 12.219 21.054 1.00 94.56 168 ARG A C 1
ATOM 1315 O O . ARG A 1 168 ? -24.642 12.673 22.185 1.00 94.56 168 ARG A O 1
ATOM 1322 N N . ARG A 1 169 ? -25.800 12.356 20.279 1.00 95.94 169 ARG A N 1
ATOM 1323 C CA . ARG A 1 169 ? -27.010 13.088 20.703 1.00 95.94 169 ARG A CA 1
ATOM 1324 C C . ARG A 1 169 ? -27.662 12.460 21.935 1.00 95.94 169 ARG A C 1
ATOM 1326 O O . ARG A 1 169 ? -28.136 13.173 22.808 1.00 95.94 169 ARG A O 1
ATOM 1333 N N . GLU A 1 170 ? -27.669 11.133 22.023 1.00 96.19 170 GLU A N 1
ATOM 1334 C CA . GLU A 1 170 ? -28.192 10.403 23.185 1.00 96.19 170 GLU A CA 1
ATOM 1335 C C . GLU A 1 170 ? -27.343 10.660 24.443 1.00 96.19 170 GLU A C 1
ATOM 1337 O O . GLU A 1 170 ? -27.895 10.927 25.511 1.00 96.19 170 GLU A O 1
ATOM 1342 N N . LEU A 1 171 ? -26.012 10.689 24.308 1.00 95.06 171 LEU A N 1
ATOM 1343 C CA . LEU A 1 171 ? -25.096 11.054 25.392 1.00 95.06 171 LEU A CA 1
ATOM 1344 C C . LEU A 1 171 ? -25.192 12.544 25.771 1.00 95.06 171 LEU A C 1
ATOM 1346 O O . LEU A 1 171 ? -25.206 12.865 26.954 1.00 95.06 171 LEU A O 1
ATOM 1350 N N . GLU A 1 172 ? -25.294 13.449 24.795 1.00 96.19 172 GLU A N 1
ATOM 1351 C CA . GLU A 1 172 ? -25.486 14.893 25.009 1.00 96.19 172 GLU A CA 1
ATOM 1352 C C . GLU A 1 172 ? -26.790 15.158 25.782 1.00 96.19 172 GLU A C 1
ATOM 1354 O O . GLU A 1 172 ? -26.765 15.851 26.799 1.00 96.19 172 GLU A O 1
ATOM 1359 N N . ASN A 1 173 ? -27.900 14.524 25.386 1.00 97.19 173 ASN A N 1
ATOM 1360 C CA . ASN A 1 173 ? -29.176 14.590 26.107 1.00 97.19 173 ASN A CA 1
ATOM 1361 C C . ASN A 1 173 ? -29.067 14.033 27.538 1.00 97.19 173 ASN A C 1
ATOM 1363 O O . ASN A 1 173 ? -29.588 14.637 28.476 1.00 97.19 173 ASN A O 1
ATOM 1367 N N . SER A 1 174 ? -28.379 12.900 27.723 1.00 97.56 174 SER A N 1
ATOM 1368 C CA . SER A 1 174 ? -28.164 12.301 29.047 1.00 97.56 174 SER A CA 1
ATOM 1369 C C . SER A 1 174 ? -27.330 13.204 29.961 1.00 97.56 174 SER A C 1
ATOM 1371 O O . SER A 1 174 ? -27.670 13.359 31.132 1.00 97.56 174 SER A O 1
ATOM 1373 N N . VAL A 1 175 ? -26.288 13.854 29.432 1.00 96.56 175 VAL A N 1
ATOM 1374 C CA . VAL A 1 175 ? -25.489 14.837 30.179 1.00 96.56 175 VAL A CA 1
ATOM 1375 C C . VAL A 1 175 ? -26.337 16.047 30.573 1.00 96.56 175 VAL A C 1
ATOM 1377 O O . VAL A 1 175 ? -26.233 16.484 31.716 1.00 96.56 175 VAL A O 1
ATOM 1380 N N . VAL A 1 176 ? -27.205 16.558 29.690 1.00 96.25 176 VAL A N 1
ATOM 1381 C CA . VAL A 1 176 ? -28.117 17.666 30.031 1.00 96.25 176 VAL A CA 1
ATOM 1382 C C . VAL A 1 176 ? -29.056 17.271 31.176 1.00 96.25 176 VAL A C 1
ATOM 1384 O O . VAL A 1 176 ? -29.042 17.961 32.197 1.00 96.25 176 VAL A O 1
ATOM 1387 N N . SER A 1 177 ? -29.757 16.131 31.079 1.00 96.62 177 SER A N 1
ATOM 1388 C CA . SER A 1 177 ? -30.627 15.608 32.155 1.00 96.62 177 SER A CA 1
ATOM 1389 C C . SER A 1 177 ? -29.878 15.517 33.485 1.00 96.62 177 SER A C 1
ATOM 1391 O O . SER A 1 177 ? -30.295 16.099 34.484 1.00 96.62 177 SER A O 1
ATOM 1393 N N . LEU A 1 178 ? -28.688 14.907 33.480 1.00 94.00 178 LEU A N 1
ATOM 1394 C CA . LEU A 1 178 ? -27.862 14.781 34.680 1.00 94.00 178 LEU A CA 1
ATOM 1395 C C . LEU A 1 178 ? -27.403 16.140 35.234 1.00 94.00 178 LEU A C 1
ATOM 1397 O O . LEU A 1 178 ? -27.257 16.271 36.449 1.00 94.00 178 LEU A O 1
ATOM 1401 N N . THR A 1 179 ? -27.184 17.168 34.404 1.00 94.31 179 THR A N 1
ATOM 1402 C CA . THR A 1 179 ? -26.878 18.524 34.905 1.00 94.31 179 THR A CA 1
ATOM 1403 C C . THR A 1 179 ? -28.093 19.245 35.488 1.00 94.31 179 THR A C 1
ATOM 1405 O O . THR A 1 179 ? -27.927 20.022 36.430 1.00 94.31 179 THR A O 1
ATOM 1408 N N . GLU A 1 180 ? -29.299 18.969 34.992 1.00 94.94 180 GLU A N 1
ATOM 1409 C CA . GLU A 1 180 ? -30.557 19.493 35.539 1.00 94.94 180 GLU A CA 1
ATOM 1410 C C . GLU A 1 180 ? -30.900 18.796 36.867 1.00 94.94 180 GLU A C 1
ATOM 1412 O O . GLU A 1 180 ? -31.078 19.467 37.882 1.00 94.94 180 GLU A O 1
ATOM 1417 N N . GLU A 1 181 ? -30.811 17.466 36.928 1.00 95.31 181 GLU A N 1
ATOM 1418 C CA . GLU A 1 181 ? -30.950 16.681 38.164 1.00 95.31 181 GLU A CA 1
ATOM 1419 C C . GLU A 1 181 ? -29.946 17.128 39.244 1.00 95.31 181 GLU A C 1
ATOM 1421 O O . GLU A 1 181 ? -30.315 17.355 40.398 1.00 95.31 181 GLU A O 1
ATOM 1426 N N . ASN A 1 182 ? -28.673 17.342 38.881 1.00 92.56 182 ASN A N 1
ATOM 1427 C CA . ASN A 1 182 ? -27.674 17.874 39.815 1.00 92.56 182 ASN A CA 1
ATOM 1428 C C . ASN A 1 182 ? -27.984 19.313 40.260 1.00 92.56 182 ASN A C 1
ATOM 1430 O O . ASN A 1 182 ? -27.667 19.676 41.398 1.00 92.56 182 ASN A O 1
ATOM 1434 N N . ARG A 1 183 ? -28.596 20.145 39.409 1.00 95.62 183 ARG A N 1
ATOM 1435 C CA . ARG A 1 183 ? -29.035 21.501 39.773 1.00 95.62 183 ARG A CA 1
ATOM 1436 C C . ARG A 1 183 ? -30.171 21.452 40.795 1.00 95.62 183 ARG A C 1
ATOM 1438 O O . ARG A 1 183 ? -30.115 22.191 41.780 1.00 95.62 183 ARG A O 1
ATOM 1445 N N . ASP A 1 184 ? -31.136 20.561 40.607 1.00 94.44 184 ASP A N 1
ATOM 1446 C CA . ASP A 1 184 ? -32.284 20.409 41.502 1.00 94.44 184 ASP A CA 1
ATOM 1447 C C . ASP A 1 184 ? -31.886 19.785 42.844 1.00 94.44 184 ASP A C 1
ATOM 1449 O O . ASP A 1 184 ? -32.278 20.297 43.895 1.00 94.44 184 ASP A O 1
ATOM 1453 N N . ILE A 1 185 ? -30.995 18.787 42.850 1.00 95.00 185 ILE A N 1
ATOM 1454 C CA . ILE A 1 185 ? -30.381 18.259 44.081 1.00 95.00 185 ILE A CA 1
ATOM 1455 C C . ILE A 1 185 ? -29.644 19.376 44.839 1.00 95.00 185 ILE A C 1
ATOM 1457 O O . ILE A 1 185 ? -29.825 19.528 46.048 1.00 95.00 185 ILE A O 1
ATOM 1461 N N . ASN A 1 186 ? -28.865 20.218 44.148 1.00 93.06 186 ASN A N 1
ATOM 1462 C CA . ASN A 1 186 ? -28.204 21.371 44.772 1.00 93.06 186 ASN A CA 1
ATOM 1463 C C . ASN A 1 186 ? -29.198 22.425 45.298 1.00 93.06 186 ASN A C 1
ATOM 1465 O O . ASN A 1 186 ? -28.915 23.079 46.304 1.00 93.06 186 ASN A O 1
ATOM 1469 N N . SER A 1 187 ? -30.354 22.591 44.653 1.00 94.00 187 SER A N 1
ATOM 1470 C CA . SER A 1 187 ? -31.438 23.460 45.126 1.00 94.00 187 SER A CA 1
ATOM 1471 C C . SER A 1 187 ? -32.054 22.919 46.422 1.00 94.00 187 SER A C 1
ATOM 1473 O O . SER A 1 187 ? -32.097 23.624 47.433 1.00 94.00 187 SER A O 1
ATOM 1475 N N . LEU A 1 188 ? -32.424 21.634 46.438 1.00 93.56 188 LEU A N 1
ATOM 1476 C CA . LEU A 1 188 ? -32.974 20.943 47.607 1.00 93.56 188 LEU A CA 1
ATOM 1477 C C . LEU A 1 188 ? -32.002 20.950 48.794 1.00 93.56 188 LEU A C 1
ATOM 1479 O O . LEU A 1 188 ? -32.418 21.234 49.916 1.00 93.56 188 LEU A O 1
ATOM 1483 N N . LEU A 1 189 ? -30.705 20.722 48.560 1.00 90.62 189 LEU A N 1
ATOM 1484 C CA . LEU A 1 189 ? -29.675 20.805 49.602 1.00 90.62 189 LEU A CA 1
ATOM 1485 C C . LEU A 1 189 ? -29.572 22.215 50.204 1.00 90.62 189 LEU A C 1
ATOM 1487 O O . LEU A 1 189 ? -29.471 22.348 51.422 1.00 90.62 189 LEU A O 1
ATOM 1491 N N . ARG A 1 190 ? -29.652 23.276 49.388 1.00 91.56 190 ARG A N 1
ATOM 1492 C CA . ARG A 1 190 ? -29.666 24.665 49.888 1.00 91.56 190 ARG A CA 1
ATOM 1493 C C . ARG A 1 190 ? -30.911 24.959 50.722 1.00 91.56 190 ARG A C 1
ATOM 1495 O O . ARG A 1 190 ? -30.783 25.550 51.791 1.00 91.56 190 ARG A O 1
ATOM 1502 N N . ILE A 1 191 ? -32.089 24.519 50.275 1.00 89.62 191 ILE A N 1
ATOM 1503 C CA . ILE A 1 191 ? -33.350 24.671 51.022 1.00 89.62 191 ILE A CA 1
ATOM 1504 C C . ILE A 1 191 ? -33.262 23.932 52.365 1.00 89.62 191 ILE A C 1
ATOM 1506 O O . ILE A 1 191 ? -33.559 24.516 53.405 1.00 89.62 191 ILE A O 1
ATOM 1510 N N . ALA A 1 192 ? -32.788 22.683 52.363 1.00 85.06 192 ALA A N 1
ATOM 1511 C CA . ALA A 1 192 ? -32.629 21.878 53.571 1.00 85.06 192 ALA A CA 1
ATOM 1512 C C . ALA A 1 192 ? -31.619 22.483 54.564 1.00 85.06 192 ALA A C 1
ATOM 1514 O O . ALA A 1 192 ? -31.873 22.469 55.766 1.00 85.06 192 ALA A O 1
ATOM 1515 N N . LEU A 1 193 ? -30.506 23.056 54.087 1.00 83.75 193 LEU A N 1
ATOM 1516 C CA . LEU A 1 193 ? -29.523 23.745 54.933 1.00 83.75 193 LEU A CA 1
ATOM 1517 C C . LEU A 1 193 ? -30.081 25.040 55.543 1.00 83.75 193 LEU A C 1
ATOM 1519 O O . LEU A 1 193 ? -29.940 25.250 56.747 1.00 83.75 193 LEU A O 1
ATOM 1523 N N . VAL A 1 194 ? -30.763 25.876 54.752 1.00 87.38 194 VAL A N 1
ATOM 1524 C CA . VAL A 1 194 ? -31.394 27.114 55.247 1.00 87.38 194 VAL A CA 1
ATOM 1525 C C . VAL A 1 194 ? -32.491 26.804 56.267 1.00 87.38 194 VAL A C 1
ATOM 1527 O O . VAL A 1 194 ? -32.566 27.461 57.308 1.00 87.38 194 VAL A O 1
ATOM 1530 N N . GLU A 1 195 ? -33.309 25.779 56.020 1.00 78.94 195 GLU A N 1
ATOM 1531 C CA . GLU A 1 195 ? -34.335 25.370 56.977 1.00 78.94 195 GLU A CA 1
ATOM 1532 C C . GLU A 1 195 ? -33.705 24.767 58.239 1.00 78.94 195 GLU A C 1
ATOM 1534 O O . GLU A 1 195 ? -34.118 25.133 59.336 1.00 78.94 195 GLU A O 1
ATOM 1539 N N . LYS A 1 196 ? -32.654 23.940 58.122 1.00 81.06 196 LYS A N 1
ATOM 1540 C CA . LYS A 1 196 ? -31.878 23.430 59.268 1.00 81.06 196 LYS A CA 1
ATOM 1541 C C . LYS A 1 196 ? -31.345 24.578 60.133 1.00 81.06 196 LYS A C 1
ATOM 1543 O O . LYS A 1 196 ? -31.544 24.564 61.347 1.00 81.06 196 LYS A O 1
ATOM 1548 N N . GLU A 1 197 ? -30.732 25.596 59.531 1.00 81.88 197 GLU A N 1
ATOM 1549 C CA . GLU A 1 197 ? -30.280 26.785 60.262 1.00 81.88 197 GLU A CA 1
ATOM 1550 C C . GLU A 1 197 ? -31.441 27.516 60.955 1.00 81.88 197 GLU A C 1
ATOM 1552 O O . GLU A 1 197 ? -31.280 28.008 62.073 1.00 81.88 197 GLU A O 1
ATOM 1557 N N . ALA A 1 198 ? -32.618 27.597 60.326 1.00 79.62 198 ALA A N 1
ATOM 1558 C CA . ALA A 1 198 ? -33.809 28.180 60.941 1.00 79.62 198 ALA A CA 1
ATOM 1559 C C . ALA A 1 198 ? -34.326 27.330 62.120 1.00 79.62 198 ALA A C 1
ATOM 1561 O O . ALA A 1 198 ? -34.674 27.891 63.167 1.00 79.62 198 ALA A O 1
ATOM 1562 N N . VAL A 1 199 ? -34.298 25.995 62.004 1.00 72.88 199 VAL A N 1
ATOM 1563 C CA . VAL A 1 199 ? -34.573 25.058 63.105 1.00 72.88 199 VAL A CA 1
ATOM 1564 C C . VAL A 1 199 ? -33.612 25.324 64.261 1.00 72.88 199 VAL A C 1
ATOM 1566 O O . VAL A 1 199 ? -34.077 25.630 65.357 1.00 72.88 199 VAL A O 1
ATOM 1569 N N . GLU A 1 200 ? -32.298 25.307 64.036 1.00 73.06 200 GLU A N 1
ATOM 1570 C CA . GLU A 1 200 ? -31.280 25.523 65.077 1.00 73.06 200 GLU A CA 1
ATOM 1571 C C . GLU A 1 200 ? -31.423 26.911 65.738 1.00 73.06 200 GLU A C 1
ATOM 1573 O O . GLU A 1 200 ? -31.454 27.021 66.968 1.00 73.06 200 GLU A O 1
ATOM 1578 N N . LYS A 1 201 ? -31.637 27.975 64.951 1.00 80.06 201 LYS A N 1
ATOM 1579 C CA . LYS A 1 201 ? -31.876 29.346 65.453 1.00 80.06 201 LYS A CA 1
ATOM 1580 C C . LYS A 1 201 ? -33.196 29.498 66.221 1.00 80.06 201 LYS A C 1
ATOM 1582 O O . LYS A 1 201 ? -33.318 30.423 67.027 1.00 80.06 201 LYS A O 1
ATOM 1587 N N . SER A 1 202 ? -34.184 28.630 65.994 1.00 72.25 202 SER A N 1
ATOM 1588 C CA . SER A 1 202 ? -35.436 28.589 66.769 1.00 72.25 202 SER A CA 1
ATOM 1589 C C . SER A 1 202 ? -35.312 27.728 68.035 1.00 72.25 202 SER A C 1
ATOM 1591 O O . SER A 1 202 ? -35.752 28.144 69.107 1.00 72.25 202 SER A O 1
ATOM 1593 N N . LEU A 1 203 ? -34.614 26.592 67.950 1.00 66.25 203 LEU A N 1
ATOM 1594 C CA . LEU A 1 203 ? -34.330 25.684 69.061 1.00 66.25 203 LEU A CA 1
ATOM 1595 C C . LEU A 1 203 ? -33.488 26.372 70.144 1.00 66.25 203 LEU A C 1
ATOM 1597 O O . LEU A 1 203 ? -33.816 26.291 71.327 1.00 66.25 203 LEU A O 1
ATOM 1601 N N . ASN A 1 204 ? -32.476 27.143 69.739 1.00 67.25 204 ASN A N 1
ATOM 1602 C CA . ASN A 1 204 ? -31.611 27.903 70.647 1.00 67.25 204 ASN A CA 1
ATOM 1603 C C . ASN A 1 204 ? -32.349 29.016 71.422 1.00 67.25 204 ASN A C 1
ATOM 1605 O O . ASN A 1 204 ? -31.848 29.486 72.443 1.00 67.25 204 ASN A O 1
ATOM 1609 N N . LYS A 1 205 ? -33.559 29.413 70.997 1.00 68.50 205 LYS A N 1
ATOM 1610 C CA . LYS A 1 205 ? -34.424 30.357 71.734 1.00 68.50 205 LYS A CA 1
ATOM 1611 C C . LYS A 1 205 ? -35.290 29.665 72.799 1.00 68.50 205 LYS A C 1
ATOM 1613 O O . LYS A 1 205 ? -35.766 30.324 73.721 1.00 68.50 205 LYS A O 1
ATOM 1618 N N . LEU A 1 206 ? -35.477 28.344 72.727 1.00 58.66 206 LEU A N 1
ATOM 1619 C CA . LEU A 1 206 ? -36.329 27.568 73.639 1.00 58.66 206 LEU A CA 1
ATOM 1620 C C . LEU A 1 206 ? -35.588 27.151 74.923 1.00 58.66 206 LEU A C 1
ATOM 1622 O O . LEU A 1 206 ? -35.387 25.968 75.204 1.00 58.66 206 LEU A O 1
ATOM 1626 N N . LYS A 1 207 ? -35.217 28.118 75.770 1.00 55.88 207 LYS A N 1
ATOM 1627 C CA . LYS A 1 207 ? -34.620 27.849 77.094 1.00 55.88 207 LYS A CA 1
ATOM 1628 C C . LYS A 1 207 ? -35.695 27.593 78.169 1.00 55.88 207 LYS A C 1
ATOM 1630 O O . LYS A 1 207 ? -35.879 28.395 79.077 1.00 55.88 207 LYS A O 1
ATOM 1635 N N . GLY A 1 208 ? -36.407 26.465 78.051 1.00 56.38 208 GLY A N 1
ATOM 1636 C CA . GLY A 1 208 ? -37.489 26.048 78.963 1.00 56.38 208 GLY A CA 1
ATOM 1637 C C . GLY A 1 208 ? -37.690 24.525 79.081 1.00 56.38 208 GLY A C 1
ATOM 1638 O O . GLY A 1 208 ? -36.842 23.748 78.624 1.00 56.38 208 GLY A O 1
ATOM 1639 N N . ASN A 1 209 ? -38.801 24.124 79.716 1.00 54.59 209 ASN A N 1
ATOM 1640 C CA . ASN A 1 209 ? -39.139 22.743 80.107 1.00 54.59 209 ASN A CA 1
ATOM 1641 C C . ASN A 1 209 ? -39.335 21.755 78.932 1.00 54.59 209 ASN A C 1
ATOM 1643 O O . ASN A 1 209 ? -39.507 22.142 77.773 1.00 54.59 209 ASN A O 1
ATOM 1647 N N . SER A 1 210 ? -39.308 20.456 79.260 1.00 58.44 210 SER A N 1
ATOM 1648 C CA . SER A 1 210 ? -39.368 19.306 78.339 1.00 58.44 210 SER A CA 1
ATOM 1649 C C . SER A 1 210 ? -40.578 19.299 77.402 1.00 58.44 210 SER A C 1
ATOM 1651 O O . SER A 1 210 ? -40.419 19.102 76.196 1.00 58.44 210 SER A O 1
ATOM 1653 N N . GLU A 1 211 ? -41.774 19.534 77.939 1.00 60.47 211 GLU A N 1
ATOM 1654 C CA . GLU A 1 211 ? -43.041 19.427 77.209 1.00 60.47 211 GLU A CA 1
ATOM 1655 C C . GLU A 1 211 ? -43.141 20.455 76.079 1.00 60.47 211 GLU A C 1
ATOM 1657 O O . GLU A 1 211 ? -43.338 20.075 74.922 1.00 60.47 211 GLU A O 1
ATOM 1662 N N . GLN A 1 212 ? -42.932 21.748 76.372 1.00 60.72 212 GLN A N 1
ATOM 1663 C CA . GLN A 1 212 ? -42.983 22.785 75.335 1.00 60.72 212 GLN A CA 1
ATOM 1664 C C . GLN A 1 212 ? -41.908 22.575 74.258 1.00 60.72 212 GLN A C 1
ATOM 1666 O O . GLN A 1 212 ? -42.180 22.805 73.080 1.00 60.72 212 GLN A O 1
ATOM 1671 N N . LYS A 1 213 ? -40.716 22.082 74.629 1.00 62.88 213 LYS A N 1
ATOM 1672 C CA . LYS A 1 213 ? -39.673 21.713 73.659 1.00 62.88 213 LYS A CA 1
ATOM 1673 C C . LYS A 1 213 ? -40.138 20.612 72.710 1.00 62.88 213 LYS A C 1
ATOM 1675 O O . LYS A 1 213 ? -39.986 20.774 71.505 1.00 62.88 213 LYS A O 1
ATOM 1680 N N . ARG A 1 214 ? -40.726 19.523 73.221 1.00 64.31 214 ARG A N 1
ATOM 1681 C CA . ARG A 1 214 ? -41.217 18.410 72.385 1.00 64.31 214 ARG A CA 1
ATOM 1682 C C . ARG A 1 214 ? -42.261 18.866 71.366 1.00 64.31 214 ARG A C 1
ATOM 1684 O O . ARG A 1 214 ? -42.140 18.518 70.196 1.00 64.31 214 ARG A O 1
ATOM 1691 N N . VAL A 1 215 ? -43.245 19.661 71.789 1.00 65.88 215 VAL A N 1
ATOM 1692 C CA . VAL A 1 215 ? -44.307 20.154 70.892 1.00 65.88 215 VAL A CA 1
ATOM 1693 C C . VAL A 1 215 ? -43.744 21.106 69.833 1.00 65.88 215 VAL A C 1
ATOM 1695 O O . VAL A 1 215 ? -44.061 20.957 68.654 1.00 65.88 215 VAL A O 1
ATOM 1698 N N . ALA A 1 216 ? -42.859 22.031 70.219 1.00 64.75 216 ALA A N 1
ATOM 1699 C CA . ALA A 1 216 ? -42.222 22.943 69.272 1.00 64.75 216 ALA A CA 1
ATOM 1700 C C . ALA A 1 216 ? -41.350 22.196 68.247 1.00 64.75 216 ALA A C 1
ATOM 1702 O O . ALA A 1 216 ? -41.472 22.450 67.053 1.00 64.75 216 ALA A O 1
ATOM 1703 N N . ILE A 1 217 ? -40.521 21.239 68.686 1.00 67.88 217 ILE A N 1
ATOM 1704 C CA . ILE A 1 217 ? -39.670 20.426 67.799 1.00 67.88 217 ILE A CA 1
ATOM 1705 C C . ILE A 1 217 ? -40.514 19.672 66.761 1.00 67.88 217 ILE A C 1
ATOM 1707 O O . ILE A 1 217 ? -40.140 19.649 65.591 1.00 67.88 217 ILE A O 1
ATOM 1711 N N . LEU A 1 218 ? -41.664 19.111 67.155 1.00 68.25 218 LEU A N 1
ATOM 1712 C CA . LEU A 1 218 ? -42.574 18.433 66.225 1.00 68.25 218 LEU A CA 1
ATOM 1713 C C . LEU A 1 218 ? -43.163 19.396 65.182 1.00 68.25 218 LEU A C 1
ATOM 1715 O O . LEU A 1 218 ? -43.077 19.108 63.993 1.00 68.25 218 LEU A O 1
ATOM 1719 N N . GLN A 1 219 ? -43.674 20.560 65.595 1.00 69.75 219 GLN A N 1
ATOM 1720 C CA . GLN A 1 219 ? -44.221 21.567 64.668 1.00 69.75 219 GLN A CA 1
ATOM 1721 C C . GLN A 1 219 ? -43.162 22.166 63.728 1.00 69.75 219 GLN A C 1
ATOM 1723 O O . GLN A 1 219 ? -43.467 22.552 62.599 1.00 69.75 219 GLN A O 1
ATOM 1728 N N . ILE A 1 220 ? -41.912 22.265 64.186 1.00 71.19 220 ILE A N 1
ATOM 1729 C CA . ILE A 1 220 ? -40.785 22.727 63.369 1.00 71.19 220 ILE A CA 1
ATOM 1730 C C . ILE A 1 220 ? -40.388 21.647 62.350 1.00 71.19 220 ILE A C 1
ATOM 1732 O O . ILE A 1 220 ? -40.215 21.960 61.173 1.00 71.19 220 ILE A O 1
ATOM 1736 N N . ALA A 1 221 ? -40.312 20.378 62.766 1.00 69.56 221 ALA A N 1
ATOM 1737 C CA . ALA A 1 221 ? -40.040 19.256 61.867 1.00 69.56 221 ALA A CA 1
ATOM 1738 C C . ALA A 1 221 ? -41.138 19.089 60.800 1.00 69.56 221 ALA A C 1
ATOM 1740 O O . ALA A 1 221 ? -40.821 18.917 59.627 1.00 69.56 221 ALA A O 1
ATOM 1741 N N . GLU A 1 222 ? -42.411 19.212 61.183 1.00 69.56 222 GLU A N 1
ATOM 1742 C CA . GLU A 1 222 ? -43.576 19.162 60.288 1.00 69.56 222 GLU A CA 1
ATOM 1743 C C . GLU A 1 222 ? -43.511 20.240 59.191 1.00 69.56 222 GLU A C 1
ATOM 1745 O O . GLU A 1 222 ? -43.639 19.933 58.003 1.00 69.56 222 GLU A O 1
ATOM 1750 N N . LYS A 1 223 ? -43.221 21.495 59.564 1.00 70.44 223 LYS A N 1
ATOM 1751 C CA . LYS A 1 223 ? -43.058 22.604 58.607 1.00 70.44 223 LYS A CA 1
ATOM 1752 C C . LYS A 1 223 ? -41.826 22.453 57.714 1.00 70.44 223 LYS A C 1
ATOM 1754 O O . LYS A 1 223 ? -41.894 22.792 56.532 1.00 70.44 223 LYS A O 1
ATOM 1759 N N . GLY A 1 224 ? -40.728 21.920 58.250 1.00 66.31 224 GLY A N 1
ATOM 1760 C CA . GLY A 1 224 ? -39.545 21.585 57.458 1.00 66.31 224 GLY A CA 1
ATOM 1761 C C . GLY A 1 224 ? -39.849 20.521 56.400 1.00 66.31 224 GLY A C 1
ATOM 1762 O O . GLY A 1 224 ? -39.509 20.705 55.232 1.00 66.31 224 GLY A O 1
ATOM 1763 N N . LEU A 1 225 ? -40.570 19.458 56.781 1.00 67.81 225 LEU A N 1
ATOM 1764 C CA . LEU A 1 225 ? -40.971 18.371 55.881 1.00 67.81 225 LEU A CA 1
ATOM 1765 C C . LEU A 1 225 ? -41.869 18.861 54.733 1.00 67.81 225 LEU A C 1
ATOM 1767 O O . LEU A 1 225 ? -41.679 18.460 53.586 1.00 67.81 225 LEU A O 1
ATOM 1771 N N . GLN A 1 226 ? -42.814 19.761 55.028 1.00 68.25 226 GLN A N 1
ATOM 1772 C CA . GLN A 1 226 ? -43.684 20.371 54.016 1.00 68.25 226 GLN A CA 1
ATOM 177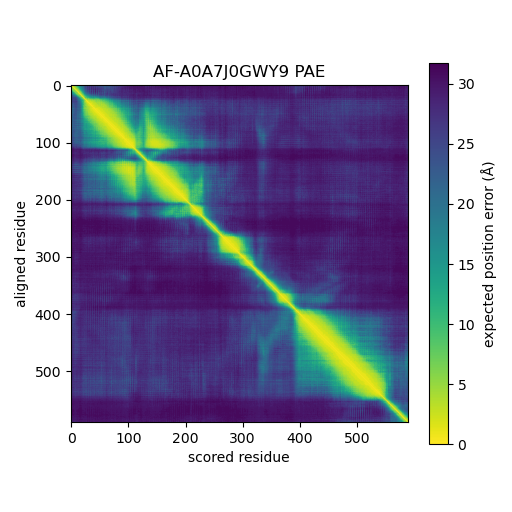3 C C . GLN A 1 226 ? -42.892 21.194 52.986 1.00 68.25 226 GLN A C 1
ATOM 1775 O O . GLN A 1 226 ? -43.142 21.064 51.788 1.00 68.25 226 GLN A O 1
ATOM 1780 N N . LYS A 1 227 ? -41.907 21.993 53.420 1.00 65.94 227 LYS A N 1
ATOM 1781 C CA . LYS A 1 227 ? -41.077 22.823 52.522 1.00 65.94 227 LYS A CA 1
ATOM 1782 C C . LYS A 1 227 ? -40.180 22.022 51.578 1.00 65.94 227 LYS A C 1
ATOM 1784 O O . LYS A 1 227 ? -39.939 22.477 50.466 1.00 65.94 227 LYS A O 1
ATOM 1789 N N . VAL A 1 228 ? -39.703 20.846 5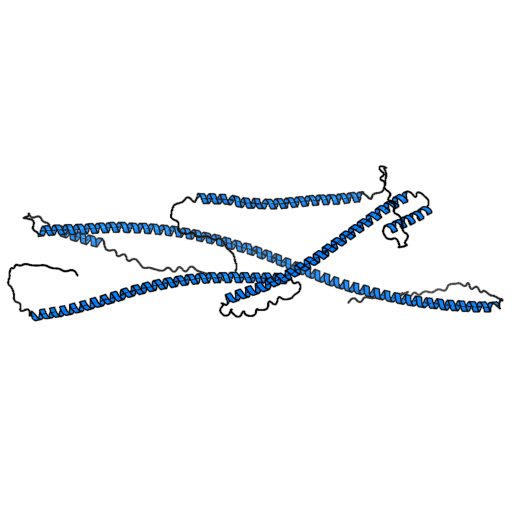1.991 1.00 58.34 228 VAL A N 1
ATOM 1790 C CA . VAL A 1 228 ? -38.895 19.952 51.132 1.00 58.34 228 VAL A CA 1
ATOM 1791 C C . VAL A 1 228 ? -39.748 19.001 50.277 1.00 58.34 228 VAL A C 1
ATOM 1793 O O . VAL A 1 228 ? -39.241 18.008 49.765 1.00 58.34 228 VAL A O 1
ATOM 1796 N N . GLY A 1 229 ? -41.049 19.279 50.123 1.00 62.53 229 GLY A N 1
ATOM 1797 C CA . GLY A 1 229 ? -41.956 18.524 49.249 1.00 62.53 229 GLY A CA 1
ATOM 1798 C C . GLY A 1 229 ? -42.516 17.225 49.841 1.00 62.53 229 GLY A C 1
ATOM 1799 O O . GLY A 1 229 ? -43.327 16.570 49.195 1.00 62.53 229 GLY A O 1
ATOM 1800 N N . PHE A 1 230 ? -42.162 16.867 51.079 1.00 58.66 230 PHE A N 1
ATOM 1801 C CA . PHE A 1 230 ? -42.644 15.661 51.772 1.00 58.66 230 PHE A CA 1
ATOM 1802 C C . PHE A 1 230 ? -43.958 15.881 52.556 1.00 58.66 230 PHE A C 1
ATOM 1804 O O . PHE A 1 230 ? -44.317 15.098 53.437 1.00 58.66 230 PHE A O 1
ATOM 1811 N N . GLY A 1 231 ? -44.702 16.945 52.241 1.00 47.72 231 GLY A N 1
ATOM 1812 C CA . GLY A 1 231 ? -46.031 17.195 52.798 1.00 47.72 231 GLY A CA 1
ATOM 1813 C C . GLY A 1 231 ? -47.108 16.333 52.133 1.00 47.72 231 GLY A C 1
ATOM 1814 O O . GLY A 1 231 ? -47.298 16.399 50.921 1.00 47.72 231 GLY A O 1
ATOM 1815 N N . PHE A 1 232 ? -47.866 15.569 52.925 1.00 45.47 232 PHE A N 1
ATOM 1816 C CA . PHE A 1 232 ? -49.090 14.911 52.449 1.00 45.47 232 PHE A CA 1
ATOM 1817 C C . PHE A 1 232 ? -50.069 15.949 51.873 1.00 45.47 232 PHE A C 1
ATOM 1819 O O . PHE A 1 232 ? -50.319 16.981 52.499 1.00 45.47 232 PHE A O 1
ATOM 1826 N N . MET A 1 233 ? -50.662 15.661 50.710 1.00 42.81 233 MET A N 1
ATOM 1827 C CA . MET A 1 233 ? -51.647 16.540 50.068 1.00 42.81 233 MET A CA 1
ATOM 1828 C C . MET A 1 233 ? -52.970 16.585 50.850 1.00 42.81 233 MET A C 1
ATOM 1830 O O . MET A 1 233 ? -53.922 15.882 50.517 1.00 42.81 233 MET A O 1
ATOM 1834 N N . MET A 1 234 ? -53.052 17.455 51.856 1.00 45.03 234 MET A N 1
ATOM 1835 C CA . MET A 1 234 ? -54.317 17.887 52.450 1.00 45.03 234 MET A CA 1
ATOM 1836 C C . MET A 1 234 ? -54.506 19.374 52.144 1.00 45.03 234 MET A C 1
ATOM 1838 O O . MET A 1 234 ? -53.865 20.236 52.740 1.00 45.03 234 MET A O 1
ATOM 1842 N N . GLY A 1 235 ? -55.320 19.669 51.130 1.00 48.06 235 GLY A N 1
ATOM 1843 C CA . GLY A 1 235 ? -55.379 20.999 50.524 1.00 48.06 235 GLY A CA 1
ATOM 1844 C C . GLY A 1 235 ? -55.962 22.074 51.444 1.00 48.06 235 GLY A C 1
ATOM 1845 O O . GLY A 1 235 ? -57.102 21.978 51.893 1.00 48.06 235 GLY A O 1
ATOM 1846 N N . THR A 1 236 ? -55.213 23.150 51.667 1.00 36.53 236 THR A N 1
ATOM 1847 C CA . THR A 1 236 ? -55.719 24.450 52.136 1.00 36.53 236 THR A CA 1
ATOM 1848 C C . THR A 1 236 ? -54.810 25.523 51.540 1.00 36.53 236 THR A C 1
ATOM 1850 O O . THR A 1 236 ? -53.592 25.366 51.546 1.00 36.53 236 THR A O 1
ATOM 1853 N N . GLY A 1 237 ? -55.392 26.560 50.937 1.00 39.28 237 GLY A N 1
ATOM 1854 C CA . GLY A 1 237 ? -54.641 27.556 50.169 1.00 39.28 237 GLY A CA 1
ATOM 1855 C C . GLY A 1 237 ? -54.358 28.863 50.912 1.00 39.28 237 GLY A C 1
ATOM 1856 O O . GLY A 1 237 ? -54.741 29.037 52.066 1.00 39.28 237 GLY A O 1
ATOM 1857 N N . ALA A 1 238 ? -53.805 29.797 50.132 1.00 36.72 238 ALA A N 1
ATOM 1858 C CA . ALA A 1 238 ? -53.570 31.217 50.404 1.00 36.72 238 ALA A CA 1
ATOM 1859 C C . ALA A 1 238 ? -52.275 31.625 51.145 1.00 36.72 238 ALA A C 1
ATOM 1861 O O . ALA A 1 238 ? -51.885 31.064 52.163 1.00 36.72 238 ALA A O 1
ATOM 1862 N N . ASN A 1 239 ? -51.729 32.730 50.621 1.00 32.41 239 ASN A N 1
ATOM 1863 C CA . ASN A 1 239 ? -50.810 33.706 51.212 1.00 32.41 239 ASN A CA 1
ATOM 1864 C C . ASN A 1 239 ? -49.313 33.359 51.334 1.00 32.41 239 ASN A C 1
ATOM 1866 O O . ASN A 1 239 ? -48.850 32.737 52.288 1.00 32.41 239 ASN A O 1
ATOM 1870 N N . GLU A 1 240 ? -48.539 33.977 50.432 1.00 38.22 240 GLU A N 1
ATOM 1871 C CA . GLU A 1 240 ? -47.246 34.582 50.777 1.00 38.22 240 GLU A CA 1
ATOM 1872 C C . GLU A 1 240 ? -47.388 35.508 52.004 1.00 38.22 240 GLU A C 1
ATOM 1874 O O . GLU A 1 240 ? -48.470 36.042 52.279 1.00 38.22 240 GLU A O 1
ATOM 1879 N N . PRO A 1 241 ? -46.284 35.786 52.711 1.00 45.97 241 PRO A N 1
ATOM 1880 C CA . PRO A 1 241 ? -45.728 37.123 52.491 1.00 45.97 241 PRO A CA 1
ATOM 1881 C C . PRO A 1 241 ? -44.204 37.138 52.329 1.00 45.97 241 PRO A C 1
ATOM 1883 O O . PRO A 1 241 ? -43.474 36.406 52.999 1.00 45.97 241 PRO A O 1
ATOM 1886 N N . ALA A 1 242 ? -43.721 38.060 51.496 1.00 44.00 242 ALA A N 1
ATOM 1887 C CA . ALA A 1 242 ? -42.328 38.488 51.517 1.00 44.00 242 ALA A CA 1
ATOM 1888 C C . ALA A 1 242 ? -42.006 39.232 52.827 1.00 44.00 242 ALA A C 1
ATOM 1890 O O . ALA A 1 242 ? -42.855 39.935 53.381 1.00 44.00 242 ALA A O 1
ATOM 1891 N N . ALA A 1 243 ? -40.767 39.103 53.304 1.00 35.47 243 ALA A N 1
ATOM 1892 C CA . ALA A 1 243 ? -40.250 39.873 54.429 1.00 35.47 243 ALA A CA 1
ATOM 1893 C C . ALA A 1 243 ? -38.734 40.065 54.290 1.00 35.47 243 ALA A C 1
ATOM 1895 O O . ALA A 1 243 ? -37.949 39.185 54.645 1.00 35.47 243 ALA A O 1
ATOM 1896 N N . ASP A 1 244 ? -38.323 41.229 53.791 1.00 30.91 244 ASP A N 1
ATOM 1897 C CA . ASP A 1 244 ? -36.936 41.676 53.891 1.00 30.91 244 ASP A CA 1
ATOM 1898 C C . ASP A 1 244 ? -36.537 41.875 55.360 1.00 30.91 244 ASP A C 1
ATOM 1900 O O . ASP A 1 244 ? -37.341 42.335 56.175 1.00 30.91 244 ASP A O 1
ATOM 1904 N N . ASN A 1 245 ? -35.267 41.619 55.684 1.00 31.83 245 ASN A N 1
ATOM 1905 C CA . ASN A 1 245 ? -34.403 42.635 56.297 1.00 31.83 245 ASN A CA 1
ATOM 1906 C C . ASN A 1 245 ? -32.955 42.148 56.429 1.00 31.83 245 ASN A C 1
ATOM 1908 O O . ASN A 1 245 ? -32.683 41.031 56.870 1.00 31.83 245 ASN A O 1
ATOM 1912 N N . SER A 1 246 ? -32.018 43.038 56.116 1.00 41.81 246 SER A N 1
ATOM 1913 C CA . SER A 1 246 ? -30.608 42.905 56.473 1.00 41.81 246 SER A CA 1
ATOM 1914 C C . SER A 1 246 ? -30.364 43.429 57.897 1.00 41.81 246 SER A C 1
ATOM 1916 O O . SER A 1 246 ? -30.999 44.376 58.354 1.00 41.81 246 SER A O 1
ATOM 1918 N N . GLY A 1 247 ? -29.430 42.810 58.622 1.00 31.14 247 GLY A N 1
ATOM 1919 C CA . GLY A 1 247 ? -29.053 43.188 59.989 1.00 31.14 247 GLY A CA 1
ATOM 1920 C C . GLY A 1 247 ? -27.669 42.631 60.323 1.00 31.14 247 GLY A C 1
ATOM 1921 O O . GLY A 1 247 ? -27.316 41.556 59.842 1.00 31.14 247 GLY A O 1
ATOM 1922 N N . ALA A 1 248 ? -26.850 43.380 61.067 1.00 35.56 248 ALA A N 1
ATOM 1923 C CA . ALA A 1 248 ? -25.395 43.248 60.972 1.00 35.56 248 ALA A CA 1
ATOM 1924 C C . ALA A 1 248 ? -24.644 42.979 62.294 1.00 35.56 248 ALA A C 1
ATOM 1926 O O . ALA A 1 248 ? -24.929 43.595 63.314 1.00 35.56 248 ALA A O 1
ATOM 1927 N N . ASN A 1 249 ? -23.561 42.202 62.145 1.00 35.94 249 ASN A N 1
ATOM 1928 C CA . ASN A 1 249 ? -22.255 42.329 62.817 1.00 35.94 249 ASN A CA 1
ATOM 1929 C C . ASN A 1 249 ? -22.045 41.864 64.286 1.00 35.94 249 ASN A C 1
ATOM 1931 O O . ASN A 1 249 ? -22.802 42.201 65.187 1.00 35.94 249 ASN A O 1
ATOM 1935 N N . SER A 1 250 ? -20.854 41.267 64.494 1.00 35.47 250 SER A N 1
ATOM 1936 C CA . SER A 1 250 ? -20.061 41.136 65.739 1.00 35.47 250 SER A CA 1
ATOM 1937 C C . SER A 1 250 ? -20.553 40.192 66.852 1.00 35.47 250 SER A C 1
ATOM 1939 O O . SER A 1 250 ? -21.748 40.111 67.115 1.00 35.47 250 SER A O 1
ATOM 1941 N N . GLY A 1 251 ? -19.633 39.520 67.580 1.00 32.34 251 GLY A N 1
ATOM 1942 C CA . GLY A 1 251 ? -20.066 38.874 68.835 1.00 32.34 251 GLY A CA 1
ATOM 1943 C C . GLY A 1 251 ? -19.164 38.006 69.734 1.00 32.34 251 GLY A C 1
ATOM 1944 O O . GLY A 1 251 ? -19.521 37.925 70.899 1.00 32.34 251 GLY A O 1
ATOM 1945 N N . ASN A 1 252 ? -18.030 37.427 69.301 1.00 35.06 252 ASN A N 1
ATOM 1946 C CA . ASN A 1 252 ? -17.048 36.672 70.136 1.00 35.06 252 ASN A CA 1
ATOM 1947 C C . ASN A 1 252 ? -17.466 35.355 70.867 1.00 35.06 252 ASN A C 1
ATOM 1949 O O . ASN A 1 252 ? -18.414 35.351 71.638 1.00 35.06 252 ASN A O 1
ATOM 1953 N N . LYS A 1 253 ? -16.555 34.352 70.816 1.00 37.44 253 LYS A N 1
ATOM 1954 C CA . LYS A 1 253 ? -16.250 33.296 71.835 1.00 37.44 253 LYS A CA 1
ATOM 1955 C C . LYS A 1 253 ? -17.345 32.247 72.178 1.00 37.44 253 LYS A C 1
ATOM 1957 O O . LYS A 1 253 ? -18.510 32.585 72.306 1.00 37.44 253 LYS A O 1
ATOM 1962 N N . SER A 1 254 ? -17.038 30.965 72.423 1.00 35.22 254 SER A N 1
ATOM 1963 C CA . SER A 1 254 ? -15.761 30.211 72.426 1.00 35.22 254 SER A CA 1
ATOM 1964 C C . SER A 1 254 ? -16.010 28.685 72.451 1.00 35.22 254 SER A C 1
ATOM 1966 O O . SER A 1 254 ? -17.090 28.258 72.842 1.00 35.22 254 SER A O 1
ATOM 1968 N N . ASP A 1 255 ? -14.965 27.919 72.118 1.00 37.91 255 ASP A N 1
ATOM 1969 C CA . ASP A 1 255 ? -14.676 26.510 72.462 1.00 37.91 255 ASP A CA 1
ATOM 1970 C C . ASP A 1 255 ? -15.674 25.411 72.031 1.00 37.91 255 ASP A C 1
ATOM 1972 O O . ASP A 1 255 ? -16.747 25.229 72.604 1.00 37.91 255 ASP A O 1
ATOM 1976 N N . GLY A 1 256 ? -15.250 24.609 71.040 1.00 36.72 256 GLY A N 1
ATOM 1977 C CA . GLY A 1 256 ? -16.075 23.590 70.378 1.00 36.72 256 GLY A CA 1
ATOM 1978 C C . GLY A 1 256 ? -15.315 22.440 69.694 1.00 36.72 256 GLY A C 1
ATOM 1979 O O . GLY A 1 256 ? -15.737 22.004 68.635 1.00 36.72 256 GLY A O 1
ATOM 1980 N N . SER A 1 257 ? -14.246 21.928 70.321 1.00 46.41 257 SER A N 1
ATOM 1981 C CA . SER A 1 257 ? -13.699 20.564 70.130 1.00 46.41 257 SER A CA 1
ATOM 1982 C C . SER A 1 257 ? -13.201 20.131 68.731 1.00 46.41 257 SER A C 1
ATOM 1984 O O . SER A 1 257 ? -13.967 19.635 67.913 1.00 46.41 257 SER A O 1
ATOM 1986 N N . GLU A 1 258 ? -11.876 20.162 68.541 1.00 41.56 258 GLU A N 1
ATOM 1987 C CA . GLU A 1 258 ? -11.049 19.101 67.905 1.00 41.56 258 GLU A CA 1
ATOM 1988 C C . GLU A 1 258 ? -11.364 18.615 66.463 1.00 41.56 258 GLU A C 1
ATOM 1990 O O . GLU A 1 258 ? -10.680 17.726 65.969 1.00 41.56 258 GLU A O 1
ATOM 1995 N N . CYS A 1 259 ? -12.329 19.197 65.743 1.00 44.38 259 CYS A N 1
ATOM 1996 C CA . CYS A 1 259 ? -12.747 18.714 64.413 1.00 44.38 259 CYS A CA 1
ATOM 1997 C C . CYS A 1 259 ? -12.091 19.422 63.210 1.00 44.38 259 CYS A C 1
ATOM 1999 O O . CYS A 1 259 ? -12.255 18.959 62.082 1.00 44.38 259 CYS A O 1
ATOM 2001 N N . GLU A 1 260 ? -11.401 20.552 63.402 1.00 45.41 260 GLU A N 1
ATOM 2002 C CA . GLU A 1 260 ? -10.947 21.397 62.280 1.00 45.41 260 GLU A CA 1
ATOM 2003 C C . GLU A 1 260 ? -9.507 21.103 61.818 1.00 45.41 260 GLU A C 1
ATOM 2005 O O . GLU A 1 260 ? -9.226 21.202 60.626 1.00 45.41 260 GLU A O 1
ATOM 2010 N N . GLU A 1 261 ? -8.608 20.657 62.704 1.00 46.75 261 GLU A N 1
ATOM 2011 C CA . GLU A 1 261 ? -7.174 20.499 62.391 1.00 46.75 261 GLU A CA 1
ATOM 2012 C C . GLU A 1 261 ? -6.903 19.414 61.324 1.00 46.75 261 GLU A C 1
ATOM 2014 O O . GLU A 1 261 ? -6.062 19.602 60.441 1.00 46.75 261 GLU A O 1
ATOM 2019 N N . GLU A 1 262 ? -7.668 18.314 61.310 1.00 52.19 262 GLU A N 1
ATOM 2020 C CA . GLU A 1 262 ? -7.593 17.314 60.230 1.00 52.19 262 GLU A CA 1
ATOM 2021 C C . GLU A 1 262 ? -8.138 17.846 58.894 1.00 52.19 262 GLU A C 1
ATOM 2023 O O . GLU A 1 262 ? -7.604 17.515 57.832 1.00 52.19 262 GLU A O 1
ATOM 2028 N N . VAL A 1 263 ? -9.167 18.701 58.925 1.00 50.34 263 VAL A N 1
ATOM 2029 C CA . VAL A 1 263 ? -9.777 19.285 57.719 1.00 50.34 263 VAL A CA 1
ATOM 2030 C C . VAL A 1 263 ? -8.864 20.355 57.120 1.00 50.34 263 VAL A C 1
ATOM 2032 O O . VAL A 1 263 ? -8.671 20.370 55.904 1.00 50.34 263 VAL A O 1
ATOM 2035 N N . GLU A 1 264 ? -8.231 21.193 57.943 1.00 54.78 264 GLU A N 1
ATOM 2036 C CA . GLU A 1 264 ? -7.202 22.140 57.498 1.00 54.78 264 GLU A CA 1
ATOM 2037 C C . GLU A 1 264 ? -5.939 21.420 57.001 1.00 54.78 264 GLU A C 1
ATOM 2039 O O . GLU A 1 264 ? -5.374 21.804 55.973 1.00 54.78 264 GLU A O 1
ATOM 2044 N N . SER A 1 265 ? -5.526 20.328 57.654 1.00 73.25 265 SER A N 1
ATOM 2045 C CA . SER A 1 265 ? -4.416 19.480 57.199 1.00 73.25 265 SER A CA 1
ATOM 2046 C C . SER A 1 265 ? -4.707 18.835 55.837 1.00 73.25 265 SER A C 1
ATOM 2048 O O . SER A 1 265 ? -3.872 18.903 54.925 1.00 73.25 265 SER A O 1
ATOM 2050 N N . LEU A 1 266 ? -5.915 18.292 55.642 1.00 78.00 266 LEU A N 1
ATOM 2051 C CA . LEU A 1 266 ? -6.361 17.719 54.370 1.00 78.00 266 LEU A CA 1
ATOM 2052 C C . LEU A 1 266 ? -6.506 18.790 53.279 1.00 78.00 266 LEU A C 1
ATOM 2054 O O . LEU A 1 266 ? -6.029 18.586 52.163 1.00 78.00 266 LEU A O 1
ATOM 2058 N N . ALA A 1 267 ? -7.093 19.948 53.591 1.00 76.25 267 ALA A N 1
ATOM 2059 C CA . ALA A 1 267 ? -7.190 21.074 52.664 1.00 76.25 267 ALA A CA 1
ATOM 2060 C C . ALA A 1 267 ? -5.797 21.576 52.250 1.00 76.25 267 ALA A C 1
ATOM 2062 O O . ALA A 1 267 ? -5.536 21.748 51.060 1.00 76.25 267 ALA A O 1
ATOM 2063 N N . SER A 1 268 ? -4.869 21.710 53.200 1.00 81.31 268 SER A N 1
ATOM 2064 C CA . SER A 1 268 ? -3.462 22.051 52.955 1.00 81.31 268 SER A CA 1
ATOM 2065 C C . SER A 1 268 ? -2.748 20.992 52.108 1.00 81.31 268 SER A C 1
ATOM 2067 O O . SER A 1 268 ? -1.947 21.336 51.238 1.00 81.31 268 SER A O 1
ATOM 2069 N N . ALA A 1 269 ? -3.034 19.702 52.306 1.00 86.12 269 ALA A N 1
ATOM 2070 C CA . ALA A 1 269 ? -2.485 18.624 51.484 1.00 86.12 269 ALA A CA 1
ATOM 2071 C C . ALA A 1 269 ? -3.025 18.666 50.043 1.00 86.12 269 ALA A C 1
ATOM 2073 O O . ALA A 1 269 ? -2.238 18.621 49.095 1.00 86.12 269 ALA A O 1
ATOM 2074 N N . VAL A 1 270 ? -4.340 18.824 49.864 1.00 85.44 270 VAL A N 1
ATOM 2075 C CA . VAL A 1 270 ? -4.984 18.945 48.546 1.00 85.44 270 VAL A CA 1
ATOM 2076 C C . VAL A 1 270 ? -4.510 20.203 47.817 1.00 85.44 270 VAL A C 1
ATOM 2078 O O . VAL A 1 270 ? -4.130 20.123 46.650 1.00 85.44 270 VAL A O 1
ATOM 2081 N N . GLU A 1 271 ? -4.437 21.352 48.490 1.00 88.25 271 GLU A N 1
ATOM 2082 C CA . GLU A 1 271 ? -3.966 22.600 47.884 1.00 88.25 271 GLU A CA 1
ATOM 2083 C C . GLU A 1 271 ? -2.489 22.503 47.457 1.00 88.25 271 GLU A C 1
ATOM 2085 O O . GLU A 1 271 ? -2.114 22.985 46.386 1.00 88.25 271 GLU A O 1
ATOM 2090 N N . ARG A 1 272 ? -1.652 21.811 48.240 1.00 91.50 272 ARG A N 1
ATOM 2091 C CA . ARG A 1 272 ? -0.241 21.521 47.927 1.00 91.50 272 ARG A CA 1
ATOM 2092 C C . ARG A 1 272 ? -0.096 20.585 46.725 1.00 91.50 272 ARG A C 1
ATOM 2094 O O . ARG A 1 272 ? 0.720 20.859 45.847 1.00 91.50 272 ARG A O 1
ATOM 2101 N N . ILE A 1 273 ? -0.927 19.545 46.628 1.00 90.06 273 ILE A N 1
ATOM 2102 C CA . ILE A 1 273 ? -1.003 18.662 45.450 1.00 90.06 273 ILE A CA 1
ATOM 2103 C C . ILE A 1 273 ? -1.453 19.458 44.215 1.00 90.06 273 ILE A C 1
ATOM 2105 O O . ILE A 1 273 ? -0.811 19.385 43.168 1.00 90.06 273 ILE A O 1
ATOM 2109 N N . MET A 1 274 ? -2.491 20.291 44.332 1.00 88.69 274 MET A N 1
ATOM 2110 C CA . MET A 1 274 ? -2.965 21.150 43.239 1.00 88.69 274 MET A CA 1
ATOM 2111 C C . MET A 1 274 ? -1.917 22.185 42.802 1.00 88.69 274 MET A C 1
ATOM 2113 O O . MET A 1 274 ? -1.808 22.473 41.609 1.00 88.69 274 MET A O 1
ATOM 2117 N N . LYS A 1 275 ? -1.128 22.739 43.733 1.00 92.88 275 LYS A N 1
ATOM 2118 C CA . LYS A 1 275 ? 0.009 23.626 43.430 1.00 92.88 275 LYS A CA 1
ATOM 2119 C C . LYS A 1 275 ? 1.111 22.874 42.675 1.00 92.88 275 LYS A C 1
ATOM 2121 O O . LYS A 1 275 ? 1.536 23.363 41.630 1.00 92.88 275 LYS A O 1
ATOM 2126 N N . ASN A 1 276 ? 1.492 21.672 43.115 1.00 93.31 276 ASN A N 1
ATOM 2127 C CA . ASN A 1 276 ? 2.467 20.833 42.405 1.00 93.31 276 ASN A CA 1
ATOM 2128 C C . ASN A 1 276 ? 2.001 20.467 40.989 1.00 93.31 276 ASN A C 1
ATOM 2130 O O . ASN A 1 276 ? 2.736 20.712 40.039 1.00 93.31 276 ASN A O 1
ATOM 2134 N N . LEU A 1 277 ? 0.768 19.980 40.814 1.00 92.12 277 LEU A N 1
ATOM 2135 C CA . LEU A 1 277 ? 0.236 19.621 39.491 1.00 92.12 277 LEU A CA 1
ATOM 2136 C C . LEU A 1 277 ? 0.180 20.828 38.535 1.00 92.12 277 LEU A C 1
ATOM 2138 O O . LEU A 1 277 ? 0.443 20.694 37.342 1.00 92.12 277 LEU A O 1
ATOM 2142 N N . ARG A 1 278 ? -0.107 22.038 39.038 1.00 91.12 278 ARG A N 1
ATOM 2143 C CA . ARG A 1 278 ? -0.051 23.278 38.236 1.00 91.12 278 ARG A CA 1
ATOM 2144 C C . ARG A 1 278 ? 1.380 23.642 37.814 1.00 91.12 278 ARG A C 1
ATOM 2146 O O . ARG A 1 278 ? 1.578 24.110 36.688 1.00 91.12 278 ARG A O 1
ATOM 2153 N N . LEU A 1 279 ? 2.369 23.422 38.683 1.00 94.56 279 LEU A N 1
ATOM 2154 C CA . LEU A 1 279 ? 3.790 23.608 38.365 1.00 94.56 279 LEU A CA 1
ATOM 2155 C C . LEU A 1 279 ? 4.275 22.566 37.347 1.00 94.56 279 LEU A C 1
ATOM 2157 O O . LEU A 1 279 ? 4.893 22.931 36.352 1.00 94.56 279 LEU A O 1
ATOM 2161 N N . GLU A 1 280 ? 3.911 21.299 37.523 1.00 93.06 280 GLU A N 1
ATOM 2162 C CA . GLU A 1 280 ? 4.243 20.212 36.598 1.00 93.06 280 GLU A CA 1
ATOM 2163 C C . GLU A 1 280 ? 3.632 20.446 35.208 1.00 93.06 280 GLU A C 1
ATOM 2165 O O . GLU A 1 280 ? 4.346 20.413 34.208 1.00 93.06 280 GLU A O 1
ATOM 2170 N N . ILE A 1 281 ? 2.349 20.820 35.121 1.00 90.19 281 ILE A N 1
ATOM 2171 C CA . ILE A 1 281 ? 1.697 21.177 33.848 1.00 90.19 281 ILE A CA 1
ATOM 2172 C C . ILE A 1 281 ? 2.393 22.368 33.167 1.00 90.19 281 ILE A C 1
ATOM 2174 O O . ILE A 1 281 ? 2.513 22.385 31.941 1.00 90.19 281 ILE A O 1
ATOM 2178 N N . THR A 1 282 ? 2.868 23.368 33.917 1.00 92.50 282 THR A N 1
ATOM 2179 C CA . THR A 1 282 ? 3.600 24.504 33.322 1.00 92.50 282 THR A CA 1
ATOM 2180 C C . THR A 1 282 ? 5.042 24.157 32.946 1.00 92.50 282 THR A C 1
ATOM 2182 O O . THR A 1 282 ? 5.537 24.674 31.946 1.00 92.50 282 THR A O 1
ATOM 2185 N N . GLN A 1 283 ? 5.693 23.235 33.657 1.00 93.50 283 GLN A N 1
ATOM 2186 C CA . GLN A 1 283 ? 7.017 22.711 33.317 1.00 93.50 283 GLN A CA 1
ATOM 2187 C C . GLN A 1 283 ? 6.974 21.798 32.082 1.00 93.50 283 GLN A C 1
ATOM 2189 O O . GLN A 1 283 ? 7.777 21.984 31.172 1.00 93.50 283 GLN A O 1
ATOM 2194 N N . LEU A 1 284 ? 5.991 20.897 31.987 1.00 93.62 284 LEU A N 1
ATOM 2195 C CA . LEU A 1 284 ? 5.743 20.062 30.805 1.00 93.62 284 LEU A CA 1
ATOM 2196 C C . LEU A 1 284 ? 5.384 20.907 29.577 1.00 93.62 284 LEU A C 1
ATOM 2198 O O . LEU A 1 284 ? 5.891 20.650 28.489 1.00 93.62 284 LEU A O 1
ATOM 2202 N N . ARG A 1 285 ? 4.568 21.961 29.739 1.00 91.00 285 ARG A N 1
ATOM 2203 C CA . ARG A 1 285 ? 4.299 22.926 28.657 1.00 91.00 285 ARG A CA 1
ATOM 2204 C C . ARG A 1 285 ? 5.564 23.651 28.205 1.00 91.00 285 ARG A C 1
ATOM 2206 O O . ARG A 1 285 ? 5.750 23.802 27.004 1.00 91.00 285 ARG A O 1
ATOM 2213 N N . ARG A 1 286 ? 6.434 24.067 29.135 1.00 90.94 286 ARG A N 1
ATOM 2214 C CA . ARG A 1 286 ? 7.710 24.708 28.787 1.00 90.94 286 ARG A CA 1
ATOM 2215 C C . ARG A 1 286 ? 8.639 23.741 28.054 1.00 90.94 286 ARG A C 1
ATOM 2217 O O . ARG A 1 286 ? 9.138 24.108 27.005 1.00 90.94 286 ARG A O 1
ATOM 2224 N N . SER A 1 287 ? 8.783 22.505 28.529 1.00 88.81 287 SER A N 1
ATOM 2225 C CA . SER A 1 287 ? 9.614 21.480 27.881 1.00 88.81 287 SER A CA 1
ATOM 2226 C C . SER A 1 287 ? 9.094 21.084 26.490 1.00 88.81 287 SER A C 1
ATOM 2228 O O . SER A 1 287 ? 9.875 20.941 25.549 1.00 88.81 287 SER A O 1
ATOM 2230 N N . LEU A 1 288 ? 7.770 20.990 26.312 1.00 89.31 288 LEU A N 1
ATOM 2231 C CA . LEU A 1 288 ? 7.155 20.811 24.994 1.00 89.31 288 LEU A CA 1
ATOM 2232 C C . LEU A 1 288 ? 7.476 21.989 24.065 1.00 89.31 288 LEU A C 1
ATOM 2234 O O . LEU A 1 288 ? 7.814 21.776 22.903 1.00 89.31 288 LEU A O 1
ATOM 2238 N N . GLU A 1 289 ? 7.402 23.218 24.567 1.00 87.81 289 GLU A N 1
ATOM 2239 C CA . GLU A 1 289 ? 7.688 24.416 23.781 1.00 87.81 289 GLU A CA 1
ATOM 2240 C C . GLU A 1 289 ? 9.191 24.559 23.474 1.00 87.81 289 GLU A C 1
ATOM 2242 O O . GLU A 1 289 ? 9.558 24.861 22.344 1.00 87.81 289 GLU A O 1
ATOM 2247 N N . GLU A 1 290 ? 10.080 24.224 24.408 1.00 84.81 290 GLU A N 1
ATOM 2248 C CA . GLU A 1 290 ? 11.527 24.104 24.184 1.00 84.81 290 GLU A CA 1
ATOM 2249 C C . GLU A 1 290 ? 11.828 23.061 23.092 1.00 84.81 290 GLU A C 1
ATOM 2251 O O . GLU A 1 290 ? 12.579 23.349 22.160 1.00 84.81 290 GLU A O 1
ATOM 2256 N N . SER A 1 291 ? 11.172 21.893 23.119 1.00 77.94 291 SER A N 1
ATOM 2257 C CA . SER A 1 291 ? 11.322 20.871 22.069 1.00 77.94 291 SER A CA 1
ATOM 2258 C C . SER A 1 291 ? 10.841 21.368 20.699 1.00 77.94 291 SER A C 1
ATOM 2260 O O . SER A 1 291 ? 11.500 21.138 19.684 1.00 77.94 291 SER A O 1
ATOM 2262 N N . ARG A 1 292 ? 9.735 22.123 20.661 1.00 79.88 292 ARG A N 1
ATOM 2263 C CA . ARG A 1 292 ? 9.192 22.732 19.438 1.00 79.88 292 ARG A CA 1
ATOM 2264 C C . ARG A 1 292 ? 10.081 23.828 18.878 1.00 79.88 292 ARG A C 1
ATOM 2266 O O . ARG A 1 292 ? 10.141 23.948 17.661 1.00 79.88 292 ARG A O 1
ATOM 2273 N N . ASN A 1 293 ? 10.769 24.584 19.730 1.00 75.00 293 ASN A N 1
ATOM 2274 C CA . ASN A 1 293 ? 11.689 25.641 19.311 1.00 75.00 293 ASN A CA 1
ATOM 2275 C C . ASN A 1 293 ? 13.100 25.113 18.991 1.00 75.00 293 ASN A C 1
ATOM 2277 O O . ASN A 1 293 ? 13.805 25.732 18.203 1.00 75.00 293 ASN A O 1
ATOM 2281 N N . ALA A 1 294 ? 13.481 23.922 19.464 1.00 67.19 294 ALA A N 1
ATOM 2282 C CA . ALA A 1 294 ? 14.687 23.232 18.996 1.00 67.19 294 ALA A CA 1
ATOM 2283 C C . ALA A 1 294 ? 14.564 22.725 17.539 1.00 67.19 294 ALA A C 1
ATOM 2285 O O . ALA A 1 294 ? 15.541 22.752 16.787 1.00 67.19 294 ALA A O 1
ATOM 2286 N N . PHE A 1 295 ? 13.367 22.303 17.108 1.00 58.03 295 PHE A N 1
ATOM 2287 C CA . PHE A 1 295 ? 13.107 21.852 15.730 1.00 58.03 295 PHE A CA 1
ATOM 2288 C C . PHE A 1 295 ? 13.467 22.882 14.632 1.00 58.03 295 PHE A C 1
ATOM 2290 O O . PHE A 1 295 ? 14.168 22.496 13.689 1.00 58.03 295 PHE A O 1
ATOM 2297 N N . PRO A 1 296 ? 13.043 24.165 14.694 1.00 59.09 296 PRO A N 1
ATOM 2298 C CA . PRO A 1 296 ? 13.470 25.173 13.733 1.00 59.09 296 PRO A CA 1
ATOM 2299 C C . PRO A 1 296 ? 14.966 25.467 13.838 1.00 59.09 296 PRO A C 1
ATOM 2301 O O . PRO A 1 296 ? 15.590 25.539 12.790 1.00 59.09 296 PRO A O 1
ATOM 2304 N N . THR A 1 297 ? 15.582 25.517 15.027 1.00 58.91 297 THR A N 1
ATOM 2305 C CA . THR A 1 297 ? 17.035 25.762 15.143 1.00 58.91 297 THR A CA 1
ATOM 2306 C C . THR A 1 297 ? 17.868 24.676 14.456 1.00 58.91 297 THR A C 1
ATOM 2308 O O . THR A 1 297 ? 18.842 24.985 13.772 1.00 58.91 297 THR A O 1
ATOM 2311 N N . VAL A 1 298 ? 17.470 23.401 14.561 1.00 57.88 298 VAL A N 1
ATOM 2312 C CA . VAL A 1 298 ? 18.116 22.308 13.810 1.00 57.88 298 VAL A CA 1
ATOM 2313 C C . VAL A 1 298 ? 17.895 22.477 12.303 1.00 57.88 298 VAL A C 1
ATOM 2315 O O . VAL A 1 298 ? 18.842 22.351 11.527 1.00 57.88 298 VAL A O 1
ATOM 2318 N N . ARG A 1 299 ? 16.673 22.810 11.865 1.00 55.31 299 ARG A N 1
ATOM 2319 C CA . ARG A 1 299 ? 16.366 23.057 10.444 1.00 55.31 299 ARG A CA 1
ATOM 2320 C C . ARG A 1 299 ? 17.136 24.262 9.882 1.00 55.31 299 ARG A C 1
ATOM 2322 O O . ARG A 1 299 ? 17.633 24.175 8.763 1.00 55.31 299 ARG A O 1
ATOM 2329 N N . GLU A 1 300 ? 17.270 25.347 10.636 1.00 58.19 300 GLU A N 1
ATOM 2330 C CA . GLU A 1 300 ? 18.077 26.513 10.269 1.00 58.19 300 GLU A CA 1
ATOM 2331 C C . GLU A 1 300 ? 19.563 26.162 10.218 1.00 58.19 300 GLU A C 1
ATOM 2333 O O . GLU A 1 300 ? 20.218 26.531 9.253 1.00 58.19 300 GLU A O 1
ATOM 2338 N N . ALA A 1 301 ? 20.095 25.369 11.154 1.00 59.28 301 ALA A N 1
ATOM 2339 C CA . ALA A 1 301 ? 21.488 24.913 11.103 1.00 59.28 301 ALA A CA 1
ATOM 2340 C C . ALA A 1 301 ? 21.805 24.055 9.858 1.00 59.28 301 ALA A C 1
ATOM 2342 O O . ALA A 1 301 ? 22.925 24.115 9.345 1.00 59.28 301 ALA A O 1
ATOM 2343 N N . TYR A 1 302 ? 20.833 23.297 9.335 1.00 56.91 302 TYR A N 1
ATOM 2344 C CA . TYR A 1 302 ? 20.958 22.633 8.030 1.00 56.91 302 TYR A CA 1
ATOM 2345 C C . TYR A 1 302 ? 20.852 23.622 6.857 1.00 56.91 302 TYR A C 1
ATOM 2347 O O . TYR A 1 302 ? 21.655 23.554 5.928 1.00 56.91 302 TYR A O 1
ATOM 2355 N N . LEU A 1 303 ? 19.905 24.564 6.901 1.00 58.44 303 LEU A N 1
ATOM 2356 C CA . LEU A 1 303 ? 19.705 25.550 5.831 1.00 58.44 303 LEU A CA 1
ATOM 2357 C C . LEU A 1 303 ? 20.837 26.584 5.731 1.00 58.44 303 LEU A C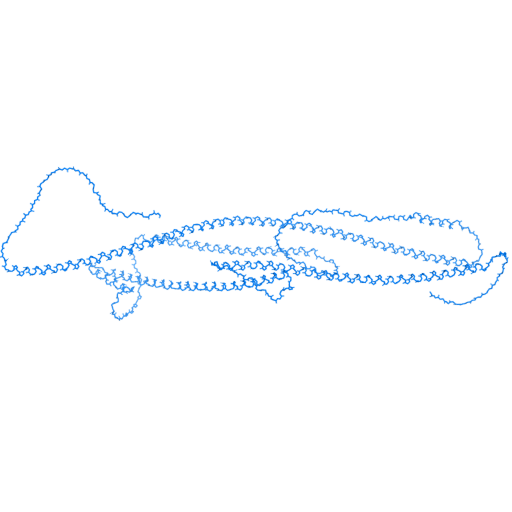 1
ATOM 2359 O O . LEU A 1 303 ? 21.128 27.029 4.627 1.00 58.44 303 LEU A O 1
ATOM 2363 N N . LEU A 1 304 ? 21.505 26.937 6.834 1.00 57.28 304 LEU A N 1
ATOM 2364 C CA . LEU A 1 304 ? 22.596 27.920 6.857 1.00 57.28 304 LEU A CA 1
ATOM 2365 C C . LEU A 1 304 ? 23.914 27.360 6.299 1.00 57.28 304 LEU A C 1
ATOM 2367 O O . LEU A 1 304 ? 24.705 28.116 5.743 1.00 57.28 304 LEU A O 1
ATOM 2371 N N . LYS A 1 305 ? 24.123 26.037 6.379 1.00 55.62 305 LYS A N 1
ATOM 2372 C CA . LYS A 1 305 ? 25.273 25.351 5.761 1.00 55.62 305 LYS A CA 1
ATOM 2373 C C . LYS A 1 305 ? 25.155 25.216 4.240 1.00 55.62 305 LYS A C 1
ATOM 2375 O O . LYS A 1 305 ? 26.172 25.174 3.553 1.00 55.62 305 LYS A O 1
ATOM 2380 N N . SER A 1 306 ? 23.932 25.173 3.705 1.00 51.78 306 SER A N 1
ATOM 2381 C CA . SER A 1 306 ? 23.689 25.057 2.259 1.00 51.78 306 SER A CA 1
ATOM 2382 C C . SER A 1 306 ? 24.334 26.195 1.437 1.00 51.78 306 SER A C 1
ATOM 2384 O O . SER A 1 306 ? 25.115 25.883 0.540 1.00 51.78 306 SER A O 1
ATOM 2386 N N . PRO A 1 307 ? 24.131 27.496 1.746 1.00 56.12 307 PRO A N 1
ATOM 2387 C CA . PRO A 1 307 ? 24.745 28.589 0.988 1.00 56.12 307 PRO A CA 1
ATOM 2388 C C . PRO A 1 307 ? 26.256 28.755 1.226 1.00 56.12 307 PRO A C 1
ATOM 2390 O O . PRO A 1 307 ? 26.911 29.464 0.463 1.00 56.12 307 PRO A O 1
ATOM 2393 N N . GLU A 1 308 ? 26.842 28.137 2.259 1.00 52.84 308 GLU A N 1
ATOM 2394 C CA . GLU A 1 308 ? 28.305 28.070 2.398 1.00 52.84 308 GLU A CA 1
ATOM 2395 C C . GLU A 1 308 ? 28.900 27.041 1.426 1.00 52.84 308 GLU A C 1
ATOM 2397 O O . GLU A 1 308 ? 29.872 27.349 0.736 1.00 52.84 308 GLU A O 1
ATOM 2402 N N . MET A 1 309 ? 28.255 25.877 1.280 1.00 50.41 309 MET A N 1
ATOM 2403 C CA . MET A 1 309 ? 28.599 24.868 0.265 1.00 50.41 309 MET A CA 1
ATOM 2404 C C . MET A 1 309 ? 28.380 25.395 -1.165 1.00 50.41 309 MET A C 1
ATOM 2406 O O . MET A 1 309 ? 29.220 25.203 -2.040 1.00 50.41 309 MET A O 1
ATOM 2410 N N . GLU A 1 310 ? 27.292 26.126 -1.421 1.00 51.47 310 GLU A N 1
ATOM 2411 C CA . GLU A 1 310 ? 27.072 26.751 -2.734 1.00 51.47 310 GLU A CA 1
ATOM 2412 C C . GLU A 1 310 ? 28.108 27.843 -3.043 1.00 51.47 310 GLU A C 1
ATOM 2414 O O . GLU A 1 310 ? 28.471 28.022 -4.205 1.00 51.47 310 GLU A O 1
ATOM 2419 N N . LYS A 1 311 ? 28.645 28.547 -2.034 1.00 57.75 311 LYS A N 1
ATOM 2420 C CA . LYS A 1 311 ? 29.733 29.522 -2.227 1.00 57.75 311 LYS A CA 1
ATOM 2421 C C . LYS A 1 311 ? 31.065 28.861 -2.572 1.00 57.75 311 LYS A C 1
ATOM 2423 O O . LYS A 1 311 ? 31.769 29.384 -3.435 1.00 57.75 311 LYS A O 1
ATOM 2428 N N . THR A 1 312 ? 31.414 27.731 -1.952 1.00 52.66 312 THR A N 1
ATOM 2429 C CA . THR A 1 312 ? 32.638 26.997 -2.316 1.00 52.66 312 THR A CA 1
ATOM 2430 C C . THR A 1 312 ? 32.530 26.424 -3.728 1.00 52.66 312 THR A C 1
ATOM 2432 O O . THR A 1 312 ? 33.442 26.646 -4.524 1.00 52.66 312 THR A O 1
ATOM 2435 N N . LEU A 1 313 ? 31.385 25.842 -4.101 1.00 47.03 313 LEU A N 1
ATOM 2436 C CA . LEU A 1 313 ? 31.108 25.398 -5.476 1.00 47.03 313 LEU A CA 1
ATOM 2437 C C . LEU A 1 313 ? 31.162 26.565 -6.480 1.00 47.03 313 LEU A C 1
ATOM 2439 O O . LEU A 1 313 ? 31.842 26.477 -7.501 1.00 47.03 313 LEU A O 1
ATOM 2443 N N . SER A 1 314 ? 30.539 27.703 -6.153 1.00 51.31 314 SER A N 1
ATOM 2444 C CA . SER A 1 314 ? 30.558 28.908 -7.000 1.00 51.31 314 SER A CA 1
ATOM 2445 C C . SER A 1 314 ? 31.959 29.496 -7.198 1.00 51.31 314 SER A C 1
ATOM 2447 O O . SER A 1 314 ? 32.189 30.181 -8.192 1.00 51.31 314 SER A O 1
ATOM 2449 N N . SER A 1 315 ? 32.905 29.248 -6.285 1.00 46.75 315 SER A N 1
ATOM 2450 C CA . SER A 1 315 ? 34.284 29.738 -6.435 1.00 46.75 315 SER A CA 1
ATOM 2451 C C . SER A 1 315 ? 35.151 28.914 -7.392 1.00 46.75 315 SER A C 1
ATOM 2453 O O . SER A 1 315 ? 36.114 29.459 -7.929 1.00 46.75 315 SER A O 1
ATOM 2455 N N . LEU A 1 316 ? 34.801 27.648 -7.660 1.00 42.56 316 LEU A N 1
ATOM 2456 C CA . LEU A 1 316 ? 35.483 26.831 -8.672 1.00 42.56 316 LEU A CA 1
ATOM 2457 C C . LEU A 1 316 ? 34.980 27.110 -10.101 1.00 42.56 316 LEU A C 1
ATOM 2459 O O . LEU A 1 316 ? 35.673 26.795 -11.066 1.00 42.56 316 LEU A O 1
ATOM 2463 N N . GLN A 1 317 ? 33.801 27.718 -10.265 1.00 42.44 317 GLN A N 1
ATOM 2464 C CA . GLN A 1 317 ? 33.152 27.875 -11.568 1.00 42.44 317 GLN A CA 1
ATOM 2465 C C . GLN A 1 317 ? 33.386 29.267 -12.194 1.00 42.44 317 GLN A C 1
ATOM 2467 O O . GLN A 1 317 ? 32.472 30.093 -12.259 1.00 42.44 317 GLN A O 1
ATOM 2472 N N . GLN A 1 318 ? 34.589 29.524 -12.726 1.00 32.31 318 GLN A N 1
ATOM 2473 C CA . GLN A 1 318 ? 34.793 30.589 -13.728 1.00 32.31 318 GLN A CA 1
ATOM 2474 C C . GLN A 1 318 ? 34.996 30.018 -15.146 1.00 32.31 318 GLN A C 1
ATOM 2476 O O . GLN A 1 318 ? 35.513 28.911 -15.285 1.00 32.31 318 GLN A O 1
ATOM 2481 N N . PRO A 1 319 ? 34.542 30.712 -16.214 1.00 38.09 319 PRO A N 1
ATOM 2482 C CA . PRO A 1 319 ? 34.157 30.023 -17.444 1.00 38.09 319 PRO A CA 1
ATOM 2483 C C . PRO A 1 319 ? 35.183 30.108 -18.584 1.00 38.09 319 PRO A C 1
ATOM 2485 O O . PRO A 1 319 ? 35.468 31.186 -19.113 1.00 38.09 319 PRO A O 1
ATOM 2488 N N . THR A 1 320 ? 35.611 28.952 -19.090 1.00 31.12 320 THR A N 1
ATOM 2489 C CA . THR A 1 320 ? 36.070 28.816 -20.480 1.00 31.12 320 THR A CA 1
ATOM 2490 C C . THR A 1 320 ? 34.852 28.764 -21.415 1.00 31.12 320 THR A C 1
ATOM 2492 O O . THR A 1 320 ? 33.857 28.093 -21.145 1.00 31.12 320 THR A O 1
ATOM 2495 N N . ARG A 1 321 ? 34.875 29.536 -22.510 1.00 38.72 321 ARG A N 1
ATOM 2496 C CA . ARG A 1 321 ? 33.730 29.675 -23.432 1.00 38.72 321 ARG A CA 1
ATOM 2497 C C . ARG A 1 321 ? 33.740 28.609 -24.532 1.00 38.72 321 ARG A C 1
ATOM 2499 O O . ARG A 1 321 ? 34.615 28.669 -25.390 1.00 38.72 321 ARG A O 1
ATOM 2506 N N . VAL A 1 322 ? 32.691 27.788 -24.620 1.00 30.14 322 VAL A N 1
ATOM 2507 C CA . VAL A 1 322 ? 32.257 27.127 -25.873 1.00 30.14 322 VAL A CA 1
ATOM 2508 C C . VAL A 1 322 ? 30.716 27.167 -25.974 1.00 30.14 322 VAL A C 1
ATOM 2510 O O . VAL A 1 322 ? 30.025 27.401 -24.984 1.00 30.14 322 VAL A O 1
ATOM 2513 N N . SER A 1 323 ? 30.187 27.051 -27.195 1.00 30.30 323 SER A N 1
ATOM 2514 C CA . SER A 1 323 ? 28.791 27.307 -27.595 1.00 30.30 323 SER A CA 1
ATOM 2515 C C . SER A 1 323 ? 27.733 26.324 -27.038 1.00 30.30 323 SER A C 1
ATOM 2517 O O . SER A 1 323 ? 28.062 25.184 -26.714 1.00 30.30 323 SER A O 1
ATOM 2519 N N . PRO A 1 324 ? 26.443 26.726 -26.956 1.00 36.00 324 PRO A N 1
ATOM 2520 C CA . PRO A 1 324 ? 25.387 25.940 -26.306 1.00 36.00 324 PRO A CA 1
ATOM 2521 C C . PRO A 1 324 ? 24.829 24.811 -27.190 1.00 36.00 324 PRO A C 1
ATOM 2523 O O . PRO A 1 324 ? 24.549 25.033 -28.367 1.00 36.00 324 PRO A O 1
ATOM 2526 N N . GLY A 1 325 ? 24.591 23.622 -26.612 1.00 33.56 325 GLY A N 1
ATOM 2527 C CA . GLY A 1 325 ? 24.186 22.458 -27.417 1.00 33.56 325 GLY A CA 1
ATOM 2528 C C . GLY A 1 325 ? 23.588 21.217 -26.736 1.00 33.56 325 GLY A C 1
ATOM 2529 O O . GLY A 1 325 ? 23.464 20.212 -27.425 1.00 33.56 325 GLY A O 1
ATOM 2530 N N . SER A 1 326 ? 23.204 21.224 -25.448 1.00 29.27 326 SER A N 1
ATOM 2531 C CA . SER A 1 326 ? 22.311 20.198 -24.848 1.00 29.27 326 SER A CA 1
ATOM 2532 C C . SER A 1 326 ? 21.871 20.559 -23.425 1.00 29.27 326 SER A C 1
ATOM 2534 O O . SER A 1 326 ? 22.690 20.976 -22.614 1.00 29.27 326 SER A O 1
ATOM 2536 N N . VAL A 1 327 ? 20.589 20.354 -23.094 1.00 30.27 327 VAL A N 1
ATOM 2537 C CA . VAL A 1 327 ? 20.053 20.520 -21.727 1.00 30.27 327 VAL A CA 1
ATOM 2538 C C . VAL A 1 327 ? 19.708 19.147 -21.150 1.00 30.27 327 VAL A C 1
ATOM 2540 O O . VAL A 1 327 ? 18.588 18.657 -21.308 1.00 30.27 327 VAL A O 1
ATOM 2543 N N . ILE A 1 328 ? 20.670 18.522 -20.470 1.00 30.92 328 ILE A N 1
ATOM 2544 C CA . ILE A 1 328 ? 20.450 17.260 -19.753 1.00 30.92 328 ILE A CA 1
ATOM 2545 C C . ILE A 1 328 ? 19.776 17.571 -18.411 1.00 30.92 328 ILE A C 1
ATOM 2547 O O . ILE A 1 328 ? 20.414 18.016 -17.459 1.00 30.92 328 ILE A O 1
ATOM 2551 N N . LYS A 1 329 ? 18.462 17.338 -18.327 1.00 27.97 329 LYS A N 1
ATOM 2552 C CA . LYS A 1 329 ? 17.720 17.422 -17.061 1.00 27.97 329 LYS A CA 1
ATOM 2553 C C . LYS A 1 329 ? 17.988 16.184 -16.206 1.00 27.97 329 LYS A C 1
ATOM 2555 O O . LYS A 1 329 ? 17.338 15.157 -16.393 1.00 27.97 329 LYS A O 1
ATOM 2560 N N . TRP A 1 330 ? 18.874 16.309 -15.224 1.00 26.56 330 TRP A N 1
ATOM 2561 C CA . TRP A 1 330 ? 18.939 15.359 -14.113 1.00 26.56 330 TRP A CA 1
ATOM 2562 C C . TRP A 1 330 ? 17.625 15.404 -13.318 1.00 26.56 330 TRP A C 1
ATOM 2564 O O . TRP A 1 330 ? 17.096 16.480 -13.032 1.00 26.56 330 TRP A O 1
ATOM 2574 N N . SER A 1 331 ? 17.066 14.237 -12.985 1.00 26.67 331 SER A N 1
ATOM 2575 C CA . SER A 1 331 ? 15.797 14.130 -12.257 1.00 26.67 331 SER A CA 1
ATOM 2576 C C . SER A 1 331 ? 15.923 13.148 -11.097 1.00 26.67 331 SER A C 1
ATOM 2578 O O . SER A 1 331 ? 15.793 11.937 -11.262 1.00 26.67 331 SER A O 1
ATOM 2580 N N . ASN A 1 332 ? 16.178 13.684 -9.902 1.00 33.53 332 ASN A N 1
ATOM 2581 C CA . ASN A 1 332 ? 16.309 12.888 -8.685 1.00 33.53 332 ASN A CA 1
ATOM 2582 C C . ASN A 1 332 ? 14.964 12.269 -8.283 1.00 33.53 332 ASN A C 1
ATOM 2584 O O . ASN A 1 332 ? 14.088 12.949 -7.741 1.00 33.53 332 ASN A O 1
ATOM 2588 N N . ARG A 1 333 ? 14.810 10.958 -8.509 1.00 27.84 333 ARG A N 1
ATOM 2589 C CA . ARG A 1 333 ? 13.744 10.146 -7.904 1.00 27.84 333 ARG A CA 1
ATOM 2590 C C . ARG A 1 333 ? 14.136 8.672 -7.773 1.00 27.84 333 ARG A C 1
ATOM 2592 O O . ARG A 1 333 ? 13.560 7.806 -8.426 1.00 27.84 333 ARG A O 1
ATOM 2599 N N . ALA A 1 334 ? 15.061 8.378 -6.862 1.00 28.53 334 ALA A N 1
ATOM 2600 C CA . ALA A 1 334 ? 15.179 7.023 -6.334 1.00 28.53 334 ALA A CA 1
ATOM 2601 C C . ALA A 1 334 ? 13.863 6.639 -5.624 1.00 28.53 334 ALA A C 1
ATOM 2603 O O . ALA A 1 334 ? 13.380 7.365 -4.753 1.00 28.53 334 ALA A O 1
ATOM 2604 N N . ARG A 1 335 ? 13.265 5.505 -6.003 1.00 28.38 335 ARG A N 1
ATOM 2605 C CA . ARG A 1 335 ? 12.159 4.871 -5.270 1.00 28.38 335 ARG A CA 1
ATOM 2606 C C . ARG A 1 335 ? 12.489 3.393 -5.120 1.00 28.38 335 ARG A C 1
ATOM 2608 O O . ARG A 1 335 ? 12.313 2.619 -6.054 1.00 28.38 335 ARG A O 1
ATOM 2615 N N . TRP A 1 336 ? 12.946 3.023 -3.933 1.00 28.58 336 TRP A N 1
ATOM 2616 C CA . TRP A 1 336 ? 13.278 1.649 -3.590 1.00 28.58 336 TRP A CA 1
ATOM 2617 C C . TRP A 1 336 ? 12.057 0.718 -3.691 1.00 28.58 336 TRP A C 1
ATOM 2619 O O . TRP A 1 336 ? 10.965 1.046 -3.219 1.00 28.58 336 TRP A O 1
ATOM 2629 N N . LYS A 1 337 ? 12.272 -0.474 -4.251 1.00 29.19 337 LYS A N 1
ATOM 2630 C CA . LYS A 1 337 ? 11.449 -1.672 -4.049 1.00 29.19 337 LYS A CA 1
ATOM 2631 C C . LYS A 1 337 ? 12.399 -2.849 -3.862 1.00 29.19 337 LYS A C 1
ATOM 2633 O O . LYS A 1 337 ? 13.262 -3.066 -4.702 1.00 29.19 337 LYS A O 1
ATOM 2638 N N . SER A 1 338 ? 12.226 -3.595 -2.775 1.00 37.41 338 SER A N 1
ATOM 2639 C CA . SER A 1 338 ? 12.957 -4.841 -2.551 1.00 37.41 338 SER A CA 1
ATOM 2640 C C . SER A 1 338 ? 12.149 -6.013 -3.103 1.00 37.41 338 SER A C 1
ATOM 2642 O O . SER A 1 338 ? 11.005 -6.227 -2.704 1.00 37.41 338 SER A O 1
ATOM 2644 N N . SER A 1 339 ? 12.742 -6.752 -4.035 1.00 30.59 339 SER A N 1
ATOM 2645 C CA . SER A 1 339 ? 12.248 -8.031 -4.546 1.00 30.59 339 SER A CA 1
ATOM 2646 C C . SER A 1 339 ? 13.463 -8.844 -4.980 1.00 30.59 339 SER A C 1
ATOM 2648 O O . SER A 1 339 ? 14.053 -8.567 -6.022 1.00 30.59 339 SER A O 1
ATOM 2650 N N . GLY A 1 340 ? 13.899 -9.777 -4.136 1.00 35.22 340 GLY A N 1
ATOM 2651 C CA . GLY A 1 340 ? 15.135 -10.518 -4.370 1.00 35.22 340 GLY A CA 1
ATOM 2652 C C . GLY A 1 340 ? 14.970 -11.633 -5.398 1.00 35.22 340 GLY A C 1
ATOM 2653 O O . GLY A 1 340 ? 13.970 -12.350 -5.372 1.00 35.22 340 GLY A O 1
ATOM 2654 N N . MET A 1 341 ? 15.991 -11.838 -6.232 1.00 30.00 341 MET A N 1
ATOM 2655 C CA . MET A 1 341 ? 16.209 -13.121 -6.893 1.00 30.00 341 MET A CA 1
ATOM 2656 C C . MET A 1 341 ? 17.700 -13.360 -7.187 1.00 30.00 341 MET A C 1
ATOM 2658 O O . MET A 1 341 ? 18.424 -12.444 -7.551 1.00 30.00 341 MET A O 1
ATOM 2662 N N . GLU A 1 342 ? 18.112 -14.607 -6.958 1.00 29.47 342 GLU A N 1
ATOM 2663 C CA . GLU A 1 342 ? 19.235 -15.356 -7.550 1.00 29.47 342 GLU A CA 1
ATOM 2664 C C . GLU A 1 342 ? 20.615 -14.697 -7.773 1.00 29.47 342 GLU A C 1
ATOM 2666 O O . GLU A 1 342 ? 20.833 -13.827 -8.613 1.00 29.47 342 GLU A O 1
ATOM 2671 N N . LYS A 1 343 ? 21.623 -15.277 -7.104 1.00 37.28 343 LYS A N 1
ATOM 2672 C CA . LYS A 1 343 ? 23.047 -15.027 -7.363 1.00 37.28 343 LYS A CA 1
ATOM 2673 C C . LYS A 1 343 ? 23.478 -15.683 -8.681 1.00 37.28 343 LYS A C 1
ATOM 2675 O O . LYS A 1 343 ? 23.816 -16.866 -8.686 1.00 37.28 343 LYS A O 1
ATOM 2680 N N . THR A 1 344 ? 23.554 -14.921 -9.769 1.00 29.86 344 THR A N 1
ATOM 2681 C CA . THR A 1 344 ? 24.306 -15.327 -10.969 1.00 29.86 344 THR A CA 1
ATOM 2682 C C . THR A 1 344 ? 25.698 -14.691 -10.955 1.00 29.86 344 THR A C 1
ATOM 2684 O O . THR A 1 344 ? 25.861 -13.474 -10.949 1.00 29.86 344 THR A O 1
ATOM 2687 N N . SER A 1 345 ? 26.738 -15.524 -10.891 1.00 32.47 345 SER A N 1
ATOM 2688 C CA . SER A 1 345 ? 28.130 -15.068 -10.851 1.00 32.47 345 SER A CA 1
ATOM 2689 C C . SER A 1 345 ? 28.610 -14.653 -12.244 1.00 32.47 345 SER A C 1
ATOM 2691 O O . SER A 1 345 ? 28.978 -15.510 -13.050 1.00 32.47 345 SER A O 1
ATOM 2693 N N . VAL A 1 346 ? 28.639 -13.350 -12.524 1.00 28.67 346 VAL A N 1
ATOM 2694 C CA . VAL A 1 346 ? 29.215 -12.810 -13.764 1.00 28.67 346 VAL A CA 1
ATOM 2695 C C . VAL A 1 346 ? 30.727 -12.654 -13.599 1.00 28.67 346 VAL A C 1
ATOM 2697 O O . VAL A 1 346 ? 31.212 -11.704 -12.989 1.00 28.67 346 VAL A O 1
ATOM 2700 N N . THR A 1 347 ? 31.490 -13.600 -14.144 1.00 32.34 347 THR A N 1
ATOM 2701 C CA . THR A 1 347 ? 32.942 -13.461 -14.301 1.00 32.34 347 THR A CA 1
ATOM 2702 C C . THR A 1 347 ? 33.262 -12.590 -15.526 1.00 32.34 347 THR A C 1
ATOM 2704 O O . THR A 1 347 ? 32.683 -12.807 -16.593 1.00 32.34 347 THR A O 1
ATOM 2707 N N . PRO A 1 348 ? 34.196 -11.623 -15.435 1.00 29.31 348 PRO A N 1
ATOM 2708 C CA . PRO A 1 348 ? 34.600 -10.826 -16.589 1.00 29.31 348 PRO A CA 1
ATOM 2709 C C . PRO A 1 348 ? 35.457 -11.670 -17.545 1.00 29.31 348 PRO A C 1
ATOM 2711 O O . PRO A 1 348 ? 36.648 -11.892 -17.317 1.00 29.31 348 PRO A O 1
ATOM 2714 N N . ILE A 1 349 ? 34.851 -12.154 -18.631 1.00 27.33 349 ILE A N 1
ATOM 2715 C CA . ILE A 1 349 ? 35.558 -12.900 -19.678 1.00 27.33 349 ILE A CA 1
ATOM 2716 C C . ILE A 1 349 ? 36.386 -11.921 -20.522 1.00 27.33 349 ILE A C 1
ATOM 2718 O O . ILE A 1 349 ? 35.858 -11.216 -21.378 1.00 27.33 349 ILE A O 1
ATOM 2722 N N . TRP A 1 350 ? 37.705 -11.918 -20.323 1.00 27.48 350 TRP A N 1
ATOM 2723 C CA . TRP A 1 350 ? 38.655 -11.156 -21.142 1.00 27.48 350 TRP A CA 1
ATOM 2724 C C . TRP A 1 350 ? 38.842 -11.786 -22.538 1.00 27.48 350 TRP A C 1
ATOM 2726 O O . TRP A 1 350 ? 39.836 -12.467 -22.811 1.00 27.48 350 TRP A O 1
ATOM 2736 N N . THR A 1 351 ? 37.904 -11.549 -23.460 1.00 27.83 351 THR A N 1
ATOM 2737 C CA . THR A 1 351 ? 38.024 -11.918 -24.884 1.00 27.83 351 THR A CA 1
ATOM 2738 C C . THR A 1 351 ? 39.031 -11.026 -25.617 1.00 27.83 351 THR A C 1
ATOM 2740 O O . THR A 1 351 ? 38.693 -10.095 -26.347 1.00 27.83 351 THR A O 1
ATOM 2743 N N . ARG A 1 352 ? 40.317 -11.351 -25.453 1.00 29.41 352 ARG A N 1
ATOM 2744 C CA . ARG A 1 352 ? 41.453 -10.723 -26.145 1.00 29.41 352 ARG A CA 1
ATOM 2745 C C . ARG A 1 352 ? 41.417 -10.984 -27.662 1.00 29.41 352 ARG A C 1
ATOM 2747 O O . ARG A 1 352 ? 42.112 -11.874 -28.158 1.00 29.41 352 ARG A O 1
ATOM 2754 N N . HIS A 1 353 ? 40.633 -10.202 -28.404 1.00 26.75 353 HIS A N 1
ATOM 2755 C CA . HIS A 1 353 ? 40.674 -10.202 -29.870 1.00 26.75 353 HIS A CA 1
ATOM 2756 C C . HIS A 1 353 ? 42.034 -9.721 -30.405 1.00 26.75 353 HIS A C 1
ATOM 2758 O O . HIS A 1 353 ? 42.809 -9.061 -29.709 1.00 26.75 353 HIS A O 1
ATOM 2764 N N . ARG A 1 354 ? 42.377 -10.155 -31.625 1.00 26.78 354 ARG A N 1
ATOM 2765 C CA . ARG A 1 354 ? 43.766 -10.232 -32.099 1.00 26.78 354 ARG A CA 1
ATOM 2766 C C . ARG A 1 354 ? 43.900 -9.787 -33.558 1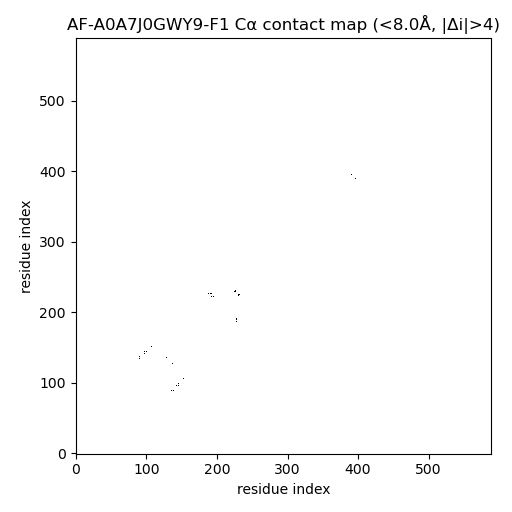.00 26.78 354 ARG A C 1
ATOM 2768 O O . ARG A 1 354 ? 43.263 -10.382 -34.421 1.00 26.78 354 ARG A O 1
ATOM 2775 N N . ALA A 1 355 ? 44.854 -8.883 -33.810 1.00 32.47 355 ALA A N 1
ATOM 2776 C CA . ALA A 1 355 ? 45.282 -8.417 -35.142 1.00 32.47 355 ALA A CA 1
ATOM 2777 C C . ALA A 1 355 ? 44.200 -7.585 -35.896 1.00 32.47 355 ALA A C 1
ATOM 2779 O O . ALA A 1 355 ? 43.092 -7.455 -35.376 1.00 32.47 355 ALA A O 1
ATOM 2780 N N . PRO A 1 356 ? 44.486 -6.964 -37.065 1.00 30.70 356 PRO A N 1
ATOM 2781 C CA . PRO A 1 356 ? 45.579 -7.222 -38.010 1.00 30.70 356 PRO A CA 1
ATOM 2782 C C . PRO A 1 356 ? 46.934 -6.617 -37.608 1.00 30.70 356 PRO A C 1
ATOM 2784 O O . PRO A 1 356 ? 47.017 -5.691 -36.811 1.00 30.70 356 PRO A O 1
ATOM 2787 N N . ALA A 1 357 ? 48.010 -7.143 -38.196 1.00 32.50 357 ALA A N 1
ATOM 2788 C CA . ALA A 1 357 ? 49.334 -6.532 -38.124 1.00 32.50 357 ALA A CA 1
ATOM 2789 C C . ALA A 1 357 ? 49.515 -5.533 -39.275 1.00 32.50 357 ALA A C 1
ATOM 2791 O O . ALA A 1 357 ? 49.331 -5.902 -40.440 1.00 32.50 357 ALA A O 1
ATOM 2792 N N . HIS A 1 358 ? 49.953 -4.310 -38.971 1.00 29.69 358 HIS A N 1
ATOM 2793 C CA . HIS A 1 358 ? 50.527 -3.440 -39.993 1.00 29.69 358 HIS A CA 1
ATOM 2794 C C . HIS A 1 358 ? 51.820 -4.078 -40.502 1.00 29.69 358 HIS A C 1
ATOM 2796 O O . HIS A 1 358 ? 52.767 -4.291 -39.747 1.00 29.69 358 HIS A O 1
ATOM 2802 N N . ARG A 1 359 ? 51.858 -4.404 -41.797 1.00 30.84 359 ARG A N 1
ATOM 2803 C CA . ARG A 1 359 ? 53.116 -4.743 -42.462 1.00 30.84 359 ARG A CA 1
ATOM 2804 C C . ARG A 1 359 ? 53.866 -3.439 -42.698 1.00 30.84 359 ARG A C 1
ATOM 2806 O O . ARG A 1 359 ? 53.427 -2.658 -43.542 1.00 30.84 359 ARG A O 1
ATOM 2813 N N . SER A 1 360 ? 55.005 -3.242 -42.038 1.00 31.92 360 SER A N 1
ATOM 2814 C CA . SER A 1 360 ? 56.002 -2.301 -42.546 1.00 31.92 360 SER A CA 1
ATOM 2815 C C . SER A 1 360 ? 56.358 -2.723 -43.968 1.00 31.92 360 SER A C 1
ATOM 2817 O O . SER A 1 360 ? 56.951 -3.776 -44.198 1.00 31.92 360 SER A O 1
ATOM 2819 N N . ARG A 1 361 ? 55.937 -1.920 -44.944 1.00 38.84 361 ARG A N 1
ATOM 2820 C CA . ARG A 1 361 ? 56.621 -1.855 -46.229 1.00 38.84 361 ARG A CA 1
ATOM 2821 C C . ARG A 1 361 ? 57.707 -0.812 -46.060 1.00 38.84 361 ARG A C 1
ATOM 2823 O O . ARG A 1 361 ? 57.509 0.343 -46.427 1.00 38.84 361 ARG A O 1
ATOM 2830 N N . ASP A 1 362 ? 58.828 -1.245 -45.496 1.00 34.62 362 ASP A N 1
ATOM 2831 C CA . ASP A 1 362 ? 60.078 -0.501 -45.568 1.00 34.62 362 ASP A CA 1
ATOM 2832 C C . ASP A 1 362 ? 60.491 -0.440 -47.044 1.00 34.62 362 ASP A C 1
ATOM 2834 O O . ASP A 1 362 ? 61.179 -1.309 -47.578 1.00 34.62 362 ASP A O 1
ATOM 2838 N N . LEU A 1 363 ? 59.964 0.565 -47.746 1.00 46.16 363 LEU A N 1
ATOM 2839 C CA . LEU A 1 363 ? 60.421 0.941 -49.072 1.00 46.16 363 LEU A CA 1
ATOM 2840 C C . LEU A 1 363 ? 61.772 1.611 -48.882 1.00 46.16 363 LEU A C 1
ATOM 2842 O O . LEU A 1 363 ? 61.850 2.789 -48.541 1.00 46.16 363 LEU A O 1
ATOM 2846 N N . ASP A 1 364 ? 62.814 0.805 -49.060 1.00 41.22 364 ASP A N 1
ATOM 2847 C CA . ASP A 1 364 ? 64.209 1.149 -48.833 1.00 41.22 364 ASP A CA 1
ATOM 2848 C C . ASP A 1 364 ? 64.561 2.527 -49.429 1.00 41.22 364 ASP A C 1
ATOM 2850 O O . ASP A 1 364 ? 64.816 2.680 -50.630 1.00 41.22 364 ASP A O 1
ATOM 2854 N N . LEU A 1 365 ? 64.623 3.546 -48.564 1.00 50.91 365 LEU A N 1
ATOM 2855 C CA . LEU A 1 365 ? 65.170 4.864 -48.900 1.00 50.91 365 LEU A CA 1
ATOM 2856 C C . LEU A 1 365 ? 66.601 4.711 -49.438 1.00 50.91 365 LEU A C 1
ATOM 2858 O O . LEU A 1 365 ? 66.994 5.419 -50.363 1.00 50.91 365 LEU A O 1
ATOM 2862 N N . SER A 1 366 ? 67.324 3.699 -48.949 1.00 54.00 366 SER A N 1
ATOM 2863 C CA . SER A 1 366 ? 68.595 3.196 -49.474 1.00 54.00 366 SER A CA 1
ATOM 2864 C C . SER A 1 366 ? 68.568 2.950 -50.987 1.00 54.00 366 SER A C 1
ATOM 2866 O O . SER A 1 366 ? 69.508 3.328 -51.683 1.00 54.00 366 SER A O 1
ATOM 2868 N N . PHE A 1 367 ? 67.501 2.345 -51.520 1.00 51.88 367 PHE A N 1
ATOM 2869 C CA . PHE A 1 367 ? 67.400 1.964 -52.932 1.00 51.88 367 PHE A CA 1
ATOM 2870 C C . PHE A 1 367 ? 67.042 3.162 -53.819 1.00 51.88 367 PHE A C 1
ATOM 2872 O O . PHE A 1 367 ? 67.647 3.350 -54.874 1.00 51.88 367 PHE A O 1
ATOM 2879 N N . LEU A 1 368 ? 66.131 4.031 -53.367 1.00 53.84 368 LEU A N 1
ATOM 2880 C CA . LEU A 1 368 ? 65.814 5.286 -54.063 1.00 53.84 368 LEU A CA 1
ATOM 2881 C C . LEU A 1 368 ? 67.022 6.237 -54.099 1.00 53.84 368 LEU A C 1
ATOM 2883 O O . LEU A 1 368 ? 67.332 6.800 -55.151 1.00 53.84 368 LEU A O 1
ATOM 2887 N N . VAL A 1 369 ? 67.762 6.355 -52.992 1.00 62.06 369 VAL A N 1
ATOM 2888 C CA . VAL A 1 369 ? 69.015 7.124 -52.930 1.00 62.06 369 VAL A CA 1
ATOM 2889 C C . VAL A 1 369 ? 70.104 6.483 -53.798 1.00 62.06 369 VAL A C 1
ATOM 2891 O O . VAL A 1 369 ? 70.798 7.202 -54.516 1.00 62.06 369 VAL A O 1
ATOM 2894 N N . ALA A 1 370 ? 70.230 5.151 -53.824 1.00 60.50 370 ALA A N 1
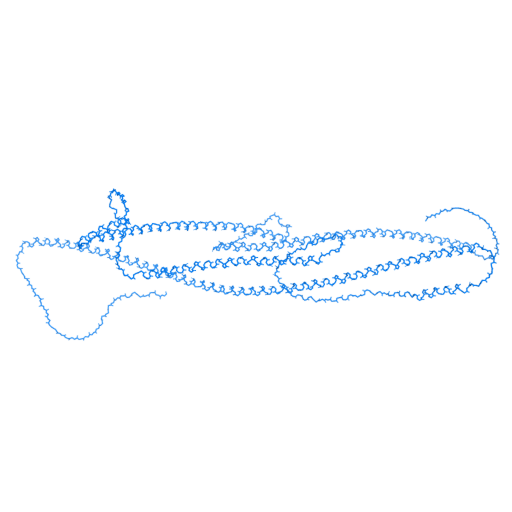ATOM 2895 C CA . ALA A 1 370 ? 71.178 4.463 -54.704 1.00 60.50 370 ALA A CA 1
ATOM 2896 C C . ALA A 1 370 ? 70.881 4.705 -56.196 1.00 60.50 370 ALA A C 1
ATOM 2898 O O . ALA A 1 370 ? 71.806 4.993 -56.959 1.00 60.50 370 ALA A O 1
ATOM 2899 N N . VAL A 1 371 ? 69.609 4.661 -56.611 1.00 62.28 371 VAL A N 1
ATOM 2900 C CA . VAL A 1 371 ? 69.190 4.973 -57.990 1.00 62.28 371 VAL A CA 1
ATOM 2901 C C . VAL A 1 371 ? 69.452 6.445 -58.328 1.00 62.28 371 VAL A C 1
ATOM 2903 O O . VAL A 1 371 ? 70.035 6.731 -59.374 1.00 62.28 371 VAL A O 1
ATOM 2906 N N . ALA A 1 372 ? 69.115 7.383 -57.436 1.00 59.81 372 ALA A N 1
ATOM 2907 C CA . ALA A 1 372 ? 69.396 8.807 -57.636 1.00 59.81 372 ALA A CA 1
ATOM 2908 C C . ALA A 1 372 ? 70.906 9.090 -57.777 1.00 59.81 372 ALA A C 1
ATOM 2910 O O . ALA A 1 372 ? 71.328 9.807 -58.690 1.00 59.81 372 ALA A O 1
ATOM 2911 N N . ILE A 1 373 ? 71.738 8.470 -56.931 1.00 64.56 373 ILE A N 1
ATOM 2912 C CA . ILE A 1 373 ? 73.202 8.564 -57.010 1.00 64.56 373 ILE A CA 1
ATOM 2913 C C . ILE A 1 373 ? 73.722 7.930 -58.306 1.00 64.56 373 ILE A C 1
ATOM 2915 O O . ILE A 1 373 ? 74.602 8.511 -58.940 1.00 64.56 373 ILE A O 1
ATOM 2919 N N . ALA A 1 374 ? 73.190 6.785 -58.746 1.00 61.38 374 ALA A N 1
ATOM 2920 C CA . ALA A 1 374 ? 73.594 6.150 -60.002 1.00 61.38 374 ALA A CA 1
ATOM 2921 C C . ALA A 1 374 ? 73.306 7.048 -61.220 1.00 61.38 374 ALA A C 1
ATOM 2923 O O . ALA A 1 374 ? 74.202 7.283 -62.036 1.00 61.38 374 ALA A O 1
ATOM 2924 N N . VAL A 1 375 ? 72.104 7.632 -61.297 1.00 59.62 375 VAL A N 1
ATOM 2925 C CA . VAL A 1 375 ? 71.717 8.579 -62.359 1.00 59.62 375 VAL A CA 1
ATOM 2926 C C . VAL A 1 375 ? 72.619 9.820 -62.350 1.00 59.62 375 VAL A C 1
ATOM 2928 O O . VAL A 1 375 ? 73.142 10.209 -63.400 1.00 59.62 375 VAL A O 1
ATOM 2931 N N . ALA A 1 376 ? 72.891 10.403 -61.178 1.00 55.56 376 ALA A N 1
ATOM 2932 C CA . ALA A 1 376 ? 73.809 11.538 -61.046 1.00 55.56 376 ALA A CA 1
ATOM 2933 C C . ALA A 1 376 ? 75.250 11.188 -61.475 1.00 55.56 376 ALA A C 1
ATOM 2935 O O . ALA A 1 376 ? 75.913 11.977 -62.155 1.00 55.56 376 ALA A O 1
ATOM 2936 N N . ARG A 1 377 ? 75.733 9.987 -61.133 1.00 53.53 377 ARG A N 1
ATOM 2937 C CA . ARG A 1 377 ? 77.099 9.523 -61.433 1.00 53.53 377 ARG A CA 1
ATOM 2938 C C . ARG A 1 377 ? 77.301 9.177 -62.912 1.00 53.53 377 ARG A C 1
ATOM 2940 O O . ARG A 1 377 ? 78.405 9.368 -63.418 1.00 53.53 377 ARG A O 1
ATOM 2947 N N . CYS A 1 378 ? 76.247 8.761 -63.619 1.00 50.38 378 CYS A N 1
ATOM 2948 C CA . CYS A 1 378 ? 76.234 8.710 -65.085 1.00 50.38 378 CYS A CA 1
ATOM 2949 C C . CYS A 1 378 ? 76.298 10.116 -65.701 1.00 50.38 378 CYS A C 1
ATOM 2951 O O . CYS A 1 378 ? 77.140 10.358 -66.568 1.00 50.38 378 CYS A O 1
ATOM 2953 N N . ARG A 1 379 ? 75.476 11.063 -65.218 1.00 49.12 379 ARG A N 1
ATOM 2954 C CA . ARG A 1 379 ? 75.447 12.454 -65.719 1.00 49.12 379 ARG A CA 1
ATOM 2955 C C . ARG A 1 379 ? 76.805 13.162 -65.595 1.00 49.12 379 ARG A C 1
ATOM 2957 O O . ARG A 1 379 ? 77.167 13.931 -66.476 1.00 49.12 379 ARG A O 1
ATOM 2964 N N . LEU A 1 380 ? 77.574 12.860 -64.547 1.00 50.75 380 LEU A N 1
ATOM 2965 C CA . LEU A 1 380 ? 78.906 13.430 -64.293 1.00 50.75 380 LEU A CA 1
ATOM 2966 C C . LEU A 1 380 ? 80.068 12.774 -65.064 1.00 50.75 380 LEU A C 1
ATOM 2968 O O . LEU A 1 380 ? 81.183 13.289 -65.004 1.00 50.75 380 LEU A O 1
ATOM 2972 N N . ARG A 1 381 ? 79.858 11.659 -65.781 1.00 47.94 381 ARG A N 1
ATOM 2973 C CA . ARG A 1 381 ? 80.932 10.971 -66.533 1.00 47.94 381 ARG A CA 1
ATOM 2974 C C . ARG A 1 381 ? 80.961 11.312 -68.034 1.00 47.94 381 ARG A C 1
ATOM 2976 O O . ARG A 1 381 ? 81.912 10.936 -68.709 1.00 47.94 381 ARG A O 1
ATOM 2983 N N . CYS A 1 382 ? 79.973 12.051 -68.544 1.00 44.19 382 CYS A N 1
ATOM 2984 C CA . CYS A 1 382 ? 79.831 12.376 -69.972 1.00 44.19 382 CYS A CA 1
ATOM 2985 C C . CYS A 1 382 ? 79.791 13.893 -70.250 1.00 44.19 382 CYS A C 1
ATOM 2987 O O . CYS A 1 382 ? 78.920 14.357 -70.980 1.00 44.19 382 CYS A O 1
ATOM 2989 N N . SER A 1 383 ? 80.731 14.656 -69.676 1.00 40.84 383 SER A N 1
ATOM 2990 C CA . SER A 1 383 ? 80.871 16.106 -69.910 1.00 40.84 383 SER A CA 1
ATOM 2991 C C . SER A 1 383 ? 82.341 16.548 -69.922 1.00 40.84 383 SER A C 1
ATOM 2993 O O . SER A 1 383 ? 82.850 17.078 -68.936 1.00 40.84 383 SER A O 1
ATOM 2995 N N . SER A 1 384 ? 83.011 16.354 -71.059 1.00 38.94 384 SER A N 1
ATOM 2996 C CA . SER A 1 384 ? 84.282 17.020 -71.384 1.00 38.94 384 SER A CA 1
ATOM 2997 C C . SER A 1 384 ? 83.986 18.193 -72.328 1.00 38.94 384 SER A C 1
ATOM 2999 O O . SER A 1 384 ? 83.314 17.966 -73.334 1.00 38.94 384 SER A O 1
ATOM 3001 N N . PRO A 1 385 ? 84.442 19.429 -72.055 1.00 47.41 385 PRO A N 1
ATOM 3002 C CA . PRO A 1 385 ? 84.128 20.572 -72.906 1.00 47.41 385 PRO A CA 1
ATOM 3003 C C . PRO A 1 385 ? 85.033 20.637 -74.146 1.00 47.41 385 PRO A C 1
ATOM 3005 O O . PRO A 1 385 ? 86.258 20.642 -74.036 1.00 47.41 385 PRO A O 1
ATOM 3008 N N . SER A 1 386 ? 84.419 20.781 -75.317 1.00 36.66 386 SER A N 1
ATOM 3009 C CA . SER A 1 386 ? 85.041 21.278 -76.550 1.00 36.66 386 SER A CA 1
ATOM 3010 C C . SER A 1 386 ? 84.256 22.507 -77.049 1.00 36.66 386 SER A C 1
ATOM 3012 O O . SER A 1 386 ? 83.073 22.640 -76.726 1.00 36.66 386 SER A O 1
ATOM 3014 N N . PRO A 1 387 ? 84.899 23.463 -77.749 1.00 51.31 387 PRO A N 1
ATOM 3015 C CA . PRO A 1 387 ? 84.277 24.746 -78.076 1.00 51.31 387 PRO A CA 1
ATOM 3016 C C . PRO A 1 387 ? 83.187 24.638 -79.154 1.00 51.31 387 PRO A C 1
ATOM 3018 O O . PRO A 1 387 ? 83.144 23.689 -79.935 1.00 51.31 387 PRO A O 1
ATOM 3021 N N . SER A 1 388 ? 82.311 25.644 -79.175 1.00 44.53 388 SER A N 1
ATOM 3022 C CA . SER A 1 388 ? 81.134 25.742 -80.044 1.00 44.53 388 SER A CA 1
ATOM 3023 C C . SER A 1 388 ? 81.466 25.876 -81.538 1.00 44.53 388 SER A C 1
ATOM 3025 O O . SER A 1 388 ? 82.582 26.240 -81.920 1.00 44.53 388 SER A O 1
ATOM 3027 N N . PRO A 1 389 ? 80.462 25.632 -82.395 1.00 49.72 389 PRO A N 1
ATOM 3028 C CA . PRO A 1 389 ? 79.801 26.796 -82.997 1.00 49.72 389 PRO A CA 1
ATOM 3029 C C . PRO A 1 389 ? 78.262 26.746 -82.936 1.00 49.72 389 PRO A C 1
ATOM 3031 O O . PRO A 1 389 ? 77.680 25.675 -83.015 1.00 49.72 389 PRO A O 1
ATOM 3034 N N . SER A 1 390 ? 77.643 27.936 -82.869 1.00 49.03 390 SER A N 1
ATOM 3035 C CA . SER A 1 390 ? 76.225 28.273 -83.166 1.00 49.03 390 SER A CA 1
ATOM 3036 C C . SER A 1 390 ? 75.097 27.388 -82.579 1.00 49.03 390 SER A C 1
ATOM 3038 O O . SER A 1 390 ? 75.003 26.215 -82.930 1.00 49.03 390 SER A O 1
ATOM 3040 N N . PRO A 1 391 ? 74.151 27.941 -81.786 1.00 46.00 391 PRO A N 1
ATOM 3041 C CA . PRO A 1 391 ? 73.053 27.155 -81.222 1.00 46.00 391 PRO A CA 1
ATOM 3042 C C . PRO A 1 391 ? 72.135 26.608 -82.320 1.00 46.00 391 PRO A C 1
ATOM 3044 O O . PRO A 1 391 ? 71.583 27.361 -83.125 1.00 46.00 391 PRO A O 1
ATOM 3047 N N . SER A 1 392 ? 71.954 25.290 -82.324 1.00 53.53 392 SER A N 1
ATOM 3048 C CA . SER A 1 392 ? 70.970 24.623 -83.171 1.00 53.53 392 SER A CA 1
ATOM 3049 C C . SER A 1 392 ? 69.577 24.688 -82.532 1.00 53.53 392 SER A C 1
ATOM 3051 O O . SER A 1 392 ? 69.442 24.888 -81.323 1.00 53.53 392 SER A O 1
ATOM 3053 N N . LEU A 1 393 ? 68.520 24.451 -83.319 1.00 54.59 393 LEU A N 1
ATOM 3054 C CA . LEU A 1 393 ? 67.140 24.375 -82.807 1.00 54.59 393 LEU A CA 1
ATOM 3055 C C . LEU A 1 393 ? 66.980 23.309 -81.694 1.00 54.59 393 LEU A C 1
ATOM 3057 O O . LEU A 1 393 ? 66.122 23.427 -80.820 1.00 54.59 393 LEU A O 1
ATOM 3061 N N . ILE A 1 394 ? 67.847 22.291 -81.713 1.00 57.56 394 ILE A N 1
ATOM 3062 C CA . ILE A 1 394 ? 67.869 21.151 -80.790 1.00 57.56 394 ILE A CA 1
ATOM 3063 C C . ILE A 1 394 ? 68.247 21.599 -79.370 1.00 57.56 394 ILE A C 1
ATOM 3065 O O . ILE A 1 394 ? 67.629 21.157 -78.401 1.00 57.56 394 ILE A O 1
ATOM 3069 N N . ASP A 1 395 ? 69.212 22.511 -79.228 1.00 55.25 395 ASP A N 1
ATOM 3070 C CA . ASP A 1 395 ? 69.667 22.991 -77.916 1.00 55.25 395 ASP A CA 1
ATOM 3071 C C . ASP A 1 395 ? 68.611 23.866 -77.227 1.00 55.25 395 ASP A C 1
ATOM 3073 O O . ASP A 1 395 ? 68.439 23.791 -76.009 1.00 55.25 395 ASP A O 1
ATOM 3077 N N . PHE A 1 396 ? 67.839 24.632 -78.006 1.00 57.94 396 PHE A N 1
ATOM 3078 C CA . PHE A 1 396 ? 66.727 25.433 -77.489 1.00 57.94 396 PHE A CA 1
ATOM 3079 C C . PHE A 1 396 ? 65.558 24.550 -77.018 1.00 57.94 396 PHE A C 1
ATOM 3081 O O . PHE A 1 396 ? 65.016 24.771 -75.934 1.00 57.94 396 PHE A O 1
ATOM 3088 N N . SER A 1 397 ? 65.227 23.488 -77.768 1.00 65.81 397 SER A N 1
ATOM 3089 C CA . SER A 1 397 ? 64.260 22.470 -77.320 1.00 65.81 397 SER A CA 1
ATOM 3090 C C . SER A 1 397 ? 64.727 21.797 -76.027 1.00 65.81 397 SER A C 1
ATOM 3092 O O . SER A 1 397 ? 63.969 21.698 -75.065 1.00 65.81 397 SER A O 1
ATOM 3094 N N . ARG A 1 398 ? 66.004 21.398 -75.969 1.00 65.06 398 ARG A N 1
ATOM 3095 C CA . ARG A 1 398 ? 66.605 20.741 -74.802 1.00 65.06 398 ARG A CA 1
ATOM 3096 C C . ARG A 1 398 ? 66.572 21.621 -73.551 1.00 65.06 398 ARG A C 1
ATOM 3098 O O . ARG A 1 398 ? 66.331 21.095 -72.466 1.00 65.06 398 ARG A O 1
ATOM 3105 N N . TRP A 1 399 ? 66.781 22.932 -73.698 1.00 67.75 399 TRP A N 1
ATOM 3106 C CA . TRP A 1 399 ? 66.637 23.898 -72.605 1.00 67.75 399 TRP A CA 1
ATOM 3107 C C . TRP A 1 399 ? 65.185 23.977 -72.112 1.00 67.75 399 TRP A C 1
ATOM 3109 O O . TRP A 1 399 ? 64.933 23.819 -70.915 1.00 67.75 399 TRP A O 1
ATOM 3119 N N . SER A 1 400 ? 64.225 24.127 -73.031 1.00 76.56 400 SER A N 1
ATOM 3120 C CA . SER A 1 400 ? 62.792 24.190 -72.705 1.00 76.56 400 SER A CA 1
ATOM 3121 C C . SER A 1 400 ? 62.289 22.920 -72.003 1.00 76.56 400 SER A C 1
ATOM 3123 O O . SER A 1 400 ? 61.533 23.001 -71.032 1.00 76.56 400 SER A O 1
ATOM 3125 N N . ASP A 1 401 ? 62.764 21.742 -72.412 1.00 82.12 401 ASP A N 1
ATOM 3126 C CA . ASP A 1 401 ? 62.437 20.484 -71.737 1.00 82.12 401 ASP A CA 1
ATOM 3127 C C . ASP A 1 401 ? 63.076 20.375 -70.345 1.00 82.12 401 ASP A C 1
ATOM 3129 O O . ASP A 1 401 ? 62.430 19.874 -69.422 1.00 82.12 401 ASP A O 1
ATOM 3133 N N . THR A 1 402 ? 64.297 20.888 -70.134 1.00 81.75 402 THR A N 1
ATOM 3134 C CA . THR A 1 402 ? 64.866 20.964 -68.775 1.00 81.75 402 THR A CA 1
ATOM 3135 C C . THR A 1 402 ? 64.110 21.930 -67.865 1.00 81.75 402 THR A C 1
ATOM 3137 O O . THR A 1 402 ? 63.910 21.607 -66.696 1.00 81.75 402 THR A O 1
ATOM 3140 N N . GLU A 1 403 ? 63.624 23.055 -68.388 1.00 84.94 403 GLU A N 1
ATOM 3141 C CA . GLU A 1 403 ? 62.829 24.040 -67.642 1.00 84.94 403 GLU A CA 1
ATOM 3142 C C . GLU A 1 403 ? 61.430 23.494 -67.293 1.00 84.94 403 GLU A C 1
ATOM 3144 O O . GLU A 1 403 ? 60.982 23.586 -66.146 1.00 84.94 403 GLU A O 1
ATOM 3149 N N . ARG A 1 404 ? 60.774 22.794 -68.233 1.00 85.06 404 ARG A N 1
ATOM 3150 C CA . ARG A 1 404 ? 59.534 22.040 -67.968 1.00 85.06 404 ARG A CA 1
ATOM 3151 C C . ARG A 1 404 ? 59.735 20.992 -66.877 1.00 85.06 404 ARG A C 1
ATOM 3153 O O . ARG A 1 404 ? 58.936 20.950 -65.940 1.00 85.06 404 ARG A O 1
ATOM 3160 N N . LEU A 1 405 ? 60.788 20.174 -66.972 1.00 88.19 405 LEU A N 1
ATOM 3161 C CA . LEU A 1 405 ? 61.111 19.161 -65.962 1.00 88.19 405 LEU A CA 1
ATOM 3162 C C . LEU A 1 405 ? 61.395 19.789 -64.594 1.00 88.19 405 LEU A C 1
ATOM 3164 O O . LEU A 1 405 ? 60.870 19.292 -63.599 1.00 88.19 405 LEU A O 1
ATOM 3168 N N . GLN A 1 406 ? 62.136 20.900 -64.538 1.00 89.31 406 GLN A N 1
ATOM 3169 C CA . GLN A 1 406 ? 62.366 21.638 -63.296 1.00 89.31 406 GLN A CA 1
ATOM 3170 C C . GLN A 1 406 ? 61.035 22.090 -62.674 1.00 89.31 406 GLN A C 1
ATOM 3172 O O . GLN A 1 406 ? 60.757 21.734 -61.528 1.00 89.31 406 GLN A O 1
ATOM 3177 N N . SER A 1 407 ? 60.159 22.742 -63.447 1.00 91.38 407 SER A N 1
ATOM 3178 C CA . SER A 1 407 ? 58.847 23.201 -62.959 1.00 91.38 407 SER A CA 1
ATOM 3179 C C . SER A 1 407 ? 57.936 22.061 -62.472 1.00 91.38 407 SER A C 1
ATOM 3181 O O . SER A 1 407 ? 57.100 22.262 -61.589 1.00 91.38 407 SER A O 1
ATOM 3183 N N . LEU A 1 408 ? 58.088 20.849 -63.024 1.00 90.88 408 LEU A N 1
ATOM 3184 C CA . LEU A 1 408 ? 57.390 19.649 -62.557 1.00 90.88 408 LEU A CA 1
ATOM 3185 C C . LEU A 1 408 ? 57.987 19.132 -61.245 1.00 90.88 408 LEU A C 1
ATOM 3187 O O . LEU A 1 408 ? 57.228 18.809 -60.333 1.00 90.88 408 LEU A O 1
ATOM 3191 N N . THR A 1 409 ? 59.317 19.101 -61.110 1.00 89.50 409 THR A N 1
ATOM 3192 C CA . THR A 1 409 ? 59.974 18.702 -59.853 1.00 89.50 409 THR A CA 1
ATOM 3193 C C . THR A 1 409 ? 59.735 19.696 -58.717 1.00 89.50 409 THR A C 1
ATOM 3195 O O . THR A 1 409 ? 59.562 19.273 -57.579 1.00 89.50 409 THR A O 1
ATOM 3198 N N . GLU A 1 410 ? 59.638 20.995 -59.007 1.00 93.81 410 GLU A N 1
ATOM 3199 C CA . GLU A 1 410 ? 59.303 22.032 -58.022 1.00 93.81 410 GLU A CA 1
ATOM 3200 C C . GLU A 1 410 ? 57.856 21.886 -57.533 1.00 93.81 410 GLU A C 1
ATOM 3202 O O . GLU A 1 410 ? 57.618 21.874 -56.327 1.00 93.81 410 GLU A O 1
ATOM 3207 N N . LYS A 1 411 ? 56.896 21.647 -58.439 1.00 95.56 411 LYS A N 1
ATOM 3208 C CA . LYS A 1 411 ? 55.502 21.328 -58.071 1.00 95.56 411 LYS A CA 1
ATOM 3209 C C . LYS A 1 411 ? 55.390 20.022 -57.282 1.00 95.56 411 LYS A C 1
ATOM 3211 O O . LYS A 1 411 ? 54.626 19.949 -56.326 1.00 95.56 411 LYS A O 1
ATOM 3216 N N . GLN A 1 412 ? 56.164 18.995 -57.636 1.00 93.81 412 GLN A N 1
ATOM 3217 C CA . GLN A 1 412 ? 56.225 17.757 -56.852 1.00 93.81 412 GLN A CA 1
ATOM 3218 C C . GLN A 1 412 ? 56.804 18.005 -55.452 1.00 93.81 412 GLN A C 1
ATOM 3220 O O . GLN A 1 412 ? 56.238 17.515 -54.478 1.00 93.81 412 GLN A O 1
ATOM 3225 N N . ALA A 1 413 ? 57.873 18.795 -55.328 1.00 93.25 413 ALA A N 1
ATOM 3226 C CA . ALA A 1 413 ? 58.459 19.160 -54.040 1.00 93.25 413 ALA A CA 1
ATOM 3227 C C . ALA A 1 413 ? 57.494 19.989 -53.172 1.00 93.25 413 ALA A C 1
ATOM 3229 O O . ALA A 1 413 ? 57.375 19.712 -51.979 1.00 93.25 413 ALA A O 1
ATOM 3230 N N . GLN A 1 414 ? 56.759 20.937 -53.764 1.00 95.50 414 GLN A N 1
ATOM 3231 C CA . GLN A 1 414 ? 55.711 21.695 -53.077 1.00 95.50 414 GLN A CA 1
ATOM 3232 C C . GLN A 1 414 ? 54.590 20.771 -52.581 1.00 95.50 414 GLN A C 1
ATOM 3234 O O . GLN A 1 414 ? 54.301 20.767 -51.388 1.00 95.50 414 GLN A O 1
ATOM 3239 N N . ASN A 1 415 ? 54.031 19.916 -53.445 1.00 95.31 415 ASN A N 1
ATOM 3240 C CA . ASN A 1 415 ? 52.988 18.963 -53.050 1.00 95.31 415 ASN A CA 1
ATOM 3241 C C . ASN A 1 415 ? 53.469 18.000 -51.945 1.00 95.31 415 ASN A C 1
ATOM 3243 O O . ASN A 1 415 ? 52.695 17.618 -51.071 1.00 95.31 415 ASN A O 1
ATOM 3247 N N . ILE A 1 416 ? 54.744 17.592 -51.958 1.00 94.88 416 ILE A N 1
ATOM 3248 C CA . ILE A 1 416 ? 55.344 16.772 -50.891 1.00 94.88 416 ILE A CA 1
ATOM 3249 C C . ILE A 1 416 ? 55.450 17.567 -49.580 1.00 94.88 416 ILE A C 1
ATOM 3251 O O . ILE A 1 416 ? 55.141 17.019 -48.523 1.00 94.88 416 ILE A O 1
ATOM 3255 N N . ALA A 1 417 ? 55.837 18.844 -49.629 1.00 95.25 417 ALA A N 1
ATOM 3256 C CA . ALA A 1 417 ? 55.910 19.707 -48.450 1.00 95.25 417 ALA A CA 1
ATOM 3257 C C . ALA A 1 417 ? 54.523 19.993 -47.844 1.00 95.25 417 ALA A C 1
ATOM 3259 O O . ALA A 1 417 ? 54.362 19.908 -46.628 1.00 95.25 417 ALA A O 1
ATOM 3260 N N . GLU A 1 418 ? 53.514 20.262 -48.675 1.00 95.12 418 GLU A N 1
ATOM 3261 C CA . GLU A 1 418 ? 52.124 20.465 -48.246 1.00 95.12 418 GLU A CA 1
ATOM 3262 C C . GLU A 1 418 ? 51.544 19.190 -47.613 1.00 95.12 418 GLU A C 1
ATOM 3264 O O . GLU A 1 418 ? 51.028 19.236 -46.495 1.00 95.12 418 GLU A O 1
ATOM 3269 N N . ASN A 1 419 ? 51.739 18.026 -48.245 1.00 94.62 419 ASN A N 1
ATOM 3270 C CA . ASN A 1 419 ? 51.360 16.736 -47.659 1.00 94.62 419 ASN A CA 1
ATOM 3271 C C . ASN A 1 419 ? 52.089 16.458 -46.330 1.00 94.62 419 ASN A C 1
ATOM 3273 O O . ASN A 1 419 ? 51.480 15.939 -45.398 1.00 94.62 419 ASN A O 1
ATOM 3277 N N . ALA A 1 420 ? 53.368 16.824 -46.202 1.00 95.19 420 ALA A N 1
ATOM 3278 C CA . ALA A 1 420 ? 54.130 16.649 -44.962 1.00 95.19 420 ALA A CA 1
ATOM 3279 C C . ALA A 1 420 ? 53.675 17.584 -43.822 1.00 95.19 420 ALA A C 1
ATOM 3281 O O . ALA A 1 420 ? 53.856 17.248 -42.651 1.00 95.19 420 ALA A O 1
ATOM 3282 N N . LEU A 1 421 ? 53.077 18.739 -44.136 1.00 95.88 421 LEU A N 1
ATOM 3283 C CA . LEU A 1 421 ? 52.402 19.585 -43.146 1.00 95.88 421 LEU A CA 1
ATOM 3284 C C . LEU A 1 421 ? 51.040 19.000 -42.752 1.00 95.88 421 LEU A C 1
ATOM 3286 O O . LEU A 1 421 ? 50.741 18.933 -41.563 1.00 95.88 421 LEU A O 1
ATOM 3290 N N . TYR A 1 422 ? 50.262 18.505 -43.718 1.00 94.69 422 TYR A N 1
ATOM 3291 C CA . TYR A 1 422 ? 48.970 17.865 -43.454 1.00 94.69 422 TYR A CA 1
ATOM 3292 C C . TYR A 1 422 ? 49.103 16.598 -42.592 1.00 94.69 422 TYR A C 1
ATOM 3294 O O . TYR A 1 422 ? 48.346 16.421 -41.640 1.00 94.69 422 TYR A O 1
ATOM 3302 N N . VAL A 1 423 ? 50.117 15.759 -42.841 1.00 95.38 423 VAL A N 1
ATOM 3303 C CA . VAL A 1 423 ? 50.437 14.605 -41.977 1.00 95.38 423 VAL A CA 1
ATOM 3304 C C . VAL A 1 423 ? 50.699 15.054 -40.536 1.00 95.38 423 VAL A C 1
ATOM 3306 O O . VAL A 1 423 ? 50.126 14.479 -39.618 1.00 95.38 423 VAL A O 1
ATOM 3309 N N . LYS A 1 424 ? 51.462 16.133 -40.322 1.00 96.00 424 LYS A N 1
ATOM 3310 C CA . LYS A 1 424 ? 51.698 16.681 -38.974 1.00 96.00 424 LYS A CA 1
ATOM 3311 C C . LYS A 1 424 ? 50.442 17.253 -38.323 1.00 96.00 424 LYS A C 1
ATOM 3313 O O . LYS A 1 424 ? 50.314 17.199 -37.103 1.00 96.00 424 LYS A O 1
ATOM 3318 N N . GLU A 1 425 ? 49.515 17.822 -39.089 1.00 95.88 425 GLU A N 1
ATOM 3319 C CA . GLU A 1 425 ? 48.223 18.259 -38.547 1.00 95.88 425 GLU A CA 1
ATOM 3320 C C . GLU A 1 425 ? 47.395 17.057 -38.065 1.00 95.88 425 GLU A C 1
ATOM 3322 O O . GLU A 1 425 ? 46.826 17.102 -36.972 1.00 95.88 425 GLU A O 1
ATOM 3327 N N . LEU A 1 426 ? 47.401 15.952 -38.821 1.00 92.75 426 LEU A N 1
ATOM 3328 C CA . LEU A 1 426 ? 46.772 14.693 -38.417 1.00 92.75 426 LEU A CA 1
ATOM 3329 C C . LEU A 1 426 ? 47.444 14.075 -37.179 1.00 92.75 426 LEU A C 1
ATOM 3331 O O . LEU A 1 426 ? 46.731 13.726 -36.245 1.00 92.75 426 LEU A O 1
ATOM 3335 N N . GLU A 1 427 ? 48.779 14.013 -37.120 1.00 93.75 427 GLU A N 1
ATOM 3336 C CA . GLU A 1 427 ? 49.543 13.524 -35.954 1.00 93.75 427 GLU A CA 1
ATOM 3337 C C . GLU A 1 427 ? 49.219 14.330 -34.679 1.00 93.75 427 GLU A C 1
ATOM 3339 O O . GLU A 1 427 ? 48.951 13.764 -33.618 1.00 93.75 427 GLU A O 1
ATOM 3344 N N . ASN A 1 428 ? 49.175 15.666 -34.777 1.00 95.56 428 ASN A N 1
ATOM 3345 C CA . ASN A 1 428 ? 48.793 16.525 -33.651 1.00 95.56 428 ASN A CA 1
ATOM 3346 C C . ASN A 1 428 ? 47.327 16.314 -33.240 1.00 95.56 428 ASN A C 1
ATOM 3348 O O . ASN A 1 428 ? 47.012 16.306 -32.048 1.00 95.56 428 ASN A O 1
ATOM 3352 N N . ARG A 1 429 ? 46.420 16.122 -34.206 1.00 94.25 429 ARG A N 1
ATOM 3353 C CA . ARG A 1 429 ? 45.007 15.827 -33.935 1.00 94.25 429 ARG A CA 1
ATOM 3354 C C . ARG A 1 429 ? 44.828 14.460 -33.271 1.00 94.25 429 ARG A C 1
ATOM 3356 O O . ARG A 1 429 ? 44.001 14.347 -32.371 1.00 94.25 429 ARG A O 1
ATOM 3363 N N . GLU A 1 430 ? 45.589 13.452 -33.683 1.00 92.06 430 GLU A N 1
ATOM 3364 C CA . GLU A 1 430 ? 45.608 12.122 -33.068 1.00 92.06 430 GLU A CA 1
ATOM 3365 C C . GLU A 1 430 ? 46.090 12.201 -31.614 1.00 92.06 430 GLU A C 1
ATOM 3367 O O . GLU A 1 430 ? 45.392 11.727 -30.721 1.00 92.06 430 GLU A O 1
ATOM 3372 N N . MET A 1 431 ? 47.197 12.902 -31.347 1.00 94.06 431 MET A N 1
ATOM 3373 C CA . MET A 1 431 ? 47.703 13.130 -29.987 1.00 94.06 431 MET A CA 1
ATOM 3374 C C . MET A 1 431 ? 46.671 13.819 -29.075 1.00 94.06 431 MET A C 1
ATOM 3376 O O . MET A 1 431 ? 46.463 13.375 -27.947 1.00 94.06 431 MET A O 1
ATOM 3380 N N . MET A 1 432 ? 45.984 14.860 -29.562 1.00 93.44 432 MET A N 1
ATOM 3381 C CA . MET A 1 432 ? 44.910 15.524 -28.806 1.00 93.44 432 MET A CA 1
ATOM 3382 C C . MET A 1 432 ? 43.712 14.595 -28.548 1.00 93.44 432 MET A C 1
ATOM 3384 O O . MET A 1 432 ? 43.116 14.639 -27.476 1.00 93.44 432 MET A O 1
ATOM 3388 N N . LEU A 1 433 ? 43.346 13.742 -29.511 1.00 93.62 433 LEU A N 1
ATOM 3389 C CA . LEU A 1 433 ? 42.262 12.771 -29.333 1.00 93.62 433 LEU A CA 1
ATOM 3390 C C . LEU A 1 433 ? 42.633 11.669 -28.332 1.00 93.62 433 LEU A C 1
ATOM 3392 O O . LEU A 1 433 ? 41.769 11.261 -27.560 1.00 93.62 433 LEU A O 1
ATOM 3396 N N . ILE A 1 434 ? 43.895 11.230 -28.302 1.00 94.69 434 ILE A N 1
ATOM 3397 C CA . ILE A 1 434 ? 44.404 10.287 -27.295 1.00 94.69 434 ILE A CA 1
ATOM 3398 C C . ILE A 1 434 ? 44.292 10.901 -25.895 1.00 94.69 434 ILE A C 1
ATOM 3400 O O . ILE A 1 434 ? 43.688 10.283 -25.024 1.00 94.69 434 ILE A O 1
ATOM 3404 N N . GLN A 1 435 ? 44.770 12.135 -25.697 1.00 95.44 435 GLN A N 1
ATOM 3405 C CA . GLN A 1 435 ? 44.694 12.825 -24.400 1.00 95.44 435 GLN A CA 1
ATOM 3406 C C . GLN A 1 435 ? 43.247 12.992 -23.912 1.00 95.44 435 GLN A C 1
ATOM 3408 O O . GLN A 1 435 ? 42.944 12.652 -22.771 1.00 95.44 435 GLN A O 1
ATOM 3413 N N . ASN A 1 436 ? 42.330 13.418 -24.789 1.00 95.19 436 ASN A N 1
ATOM 3414 C CA . ASN A 1 436 ? 40.908 13.534 -24.448 1.00 95.19 436 ASN A CA 1
ATOM 3415 C C . ASN A 1 436 ? 40.281 12.175 -24.067 1.00 95.19 436 ASN A C 1
ATOM 3417 O O . ASN A 1 436 ? 39.399 12.115 -23.214 1.00 95.19 436 ASN A O 1
ATOM 3421 N N . VAL A 1 437 ? 40.705 11.074 -24.701 1.00 95.38 437 VAL A N 1
ATOM 3422 C CA . VAL A 1 437 ? 40.240 9.718 -24.356 1.00 95.38 437 VAL A CA 1
ATOM 3423 C C . VAL A 1 437 ? 40.833 9.250 -23.025 1.00 95.38 437 VAL A C 1
ATOM 3425 O O . VAL A 1 437 ? 40.123 8.623 -22.244 1.00 95.38 437 VAL A O 1
ATOM 3428 N N . GLU A 1 438 ? 42.093 9.567 -22.730 1.00 94.88 438 GLU A N 1
ATOM 3429 C CA . GLU A 1 438 ? 42.722 9.266 -21.437 1.00 94.88 438 GLU A CA 1
ATOM 3430 C C . GLU A 1 438 ? 42.061 10.035 -20.279 1.00 94.88 438 GLU A C 1
ATOM 3432 O O . GLU A 1 438 ? 41.814 9.438 -19.231 1.00 94.88 438 GLU A O 1
ATOM 3437 N N . GLU A 1 439 ? 41.698 11.306 -20.481 1.00 94.75 439 GLU A N 1
ATOM 3438 C CA . GLU A 1 439 ? 40.955 12.129 -19.513 1.00 94.75 439 GLU A CA 1
ATOM 3439 C C . GLU A 1 439 ? 39.554 11.553 -19.234 1.00 94.75 439 GLU A C 1
ATOM 3441 O O . GLU A 1 439 ? 39.218 11.273 -18.081 1.00 94.75 439 GLU A O 1
ATOM 3446 N N . LEU A 1 440 ? 38.777 11.246 -20.280 1.00 92.25 440 LEU A N 1
ATOM 3447 C CA . LEU A 1 440 ? 37.460 10.604 -20.141 1.00 92.25 440 LEU A CA 1
ATOM 3448 C C . LEU A 1 440 ? 37.545 9.216 -19.473 1.00 92.25 440 LEU A C 1
ATOM 3450 O O . LEU A 1 440 ? 36.651 8.830 -18.723 1.00 92.25 440 LEU A O 1
ATOM 3454 N N . LEU A 1 441 ? 38.624 8.457 -19.699 1.00 92.75 441 LEU A N 1
ATOM 3455 C CA . LEU A 1 441 ? 38.874 7.168 -19.035 1.00 92.75 441 LEU A CA 1
ATOM 3456 C C . LEU A 1 441 ? 39.312 7.293 -17.565 1.00 92.75 441 LEU A C 1
ATOM 3458 O O . LEU A 1 441 ? 39.369 6.272 -16.869 1.00 92.75 441 LEU A O 1
ATOM 3462 N N . LEU A 1 442 ? 39.650 8.494 -17.091 1.00 93.56 442 LEU A N 1
ATOM 3463 C CA . LEU A 1 442 ? 39.839 8.792 -15.670 1.00 93.56 442 LEU A CA 1
ATOM 3464 C C . LEU A 1 442 ? 38.518 9.243 -15.036 1.00 93.56 442 LEU A C 1
ATOM 3466 O O . LEU A 1 442 ? 38.146 8.681 -14.008 1.00 93.56 442 LEU A O 1
ATOM 3470 N N . GLU A 1 443 ? 37.771 10.141 -15.688 1.00 92.00 443 GLU A N 1
ATOM 3471 C CA . GLU A 1 443 ? 36.434 10.576 -15.243 1.00 92.00 443 GLU A CA 1
ATOM 3472 C C . GLU A 1 443 ? 35.482 9.378 -15.072 1.00 92.00 443 GLU A C 1
ATOM 3474 O O . GLU A 1 443 ? 34.847 9.227 -14.028 1.00 92.00 443 GLU A O 1
ATOM 3479 N N . ILE A 1 444 ? 35.454 8.452 -16.042 1.00 89.06 444 ILE A N 1
ATOM 3480 C CA . ILE A 1 444 ? 34.657 7.217 -15.947 1.00 89.06 444 ILE A CA 1
ATOM 3481 C C . ILE A 1 444 ? 35.008 6.427 -14.677 1.00 89.06 444 ILE A C 1
ATOM 3483 O O . ILE A 1 444 ? 34.101 6.065 -13.931 1.00 89.06 444 ILE A O 1
ATOM 3487 N N . LYS A 1 445 ? 36.296 6.213 -14.375 1.00 95.06 445 LYS A N 1
ATOM 3488 C CA . LYS A 1 445 ? 36.720 5.453 -13.182 1.00 95.06 445 LYS A CA 1
ATOM 3489 C C . LYS A 1 445 ? 36.349 6.151 -11.881 1.00 95.06 445 LYS A C 1
ATOM 3491 O O . LYS A 1 445 ? 35.918 5.485 -10.947 1.00 95.06 445 LYS A O 1
ATOM 3496 N N . GLU A 1 446 ? 36.485 7.475 -11.818 1.00 92.88 446 GLU A N 1
ATOM 3497 C CA . GLU A 1 446 ? 36.066 8.242 -10.643 1.00 92.88 446 GLU A CA 1
ATOM 3498 C C . GLU A 1 446 ? 34.557 8.073 -10.403 1.00 92.88 446 GLU A C 1
ATOM 3500 O O . GLU A 1 446 ? 34.147 7.780 -9.279 1.00 92.88 446 GLU A O 1
ATOM 3505 N N . THR A 1 447 ? 33.734 8.114 -11.461 1.00 86.56 447 THR A N 1
ATOM 3506 C CA . THR A 1 447 ? 32.291 7.835 -11.338 1.00 86.56 447 THR A CA 1
ATOM 3507 C C . THR A 1 447 ? 31.968 6.370 -11.007 1.00 86.56 447 THR A C 1
ATOM 3509 O O . THR A 1 447 ? 31.010 6.116 -10.277 1.00 86.56 447 THR A O 1
ATOM 3512 N N . GLU A 1 448 ? 32.763 5.396 -11.464 1.00 87.62 448 GLU A N 1
ATOM 3513 C CA . GLU A 1 448 ? 32.630 3.983 -11.067 1.00 87.62 448 GLU A CA 1
ATOM 3514 C C . GLU A 1 448 ? 32.945 3.787 -9.570 1.00 87.62 448 GLU A C 1
ATOM 3516 O O . GLU A 1 448 ? 32.202 3.095 -8.867 1.00 87.62 448 GLU A O 1
ATOM 3521 N N . GLU A 1 449 ? 33.985 4.446 -9.049 1.00 92.31 449 GLU A N 1
ATOM 3522 C CA . GLU A 1 449 ? 34.320 4.455 -7.617 1.00 92.31 449 GLU A CA 1
ATOM 3523 C C . GLU A 1 449 ? 33.281 5.213 -6.770 1.00 92.31 449 GLU A C 1
ATOM 3525 O O . GLU A 1 449 ? 32.989 4.804 -5.641 1.00 92.31 449 GLU A O 1
ATOM 3530 N N . GLU A 1 450 ? 32.669 6.281 -7.295 1.00 84.88 450 GLU A N 1
ATOM 3531 C CA . GLU A 1 450 ? 31.507 6.915 -6.660 1.00 84.88 450 GLU A CA 1
ATOM 3532 C C . GLU A 1 450 ? 30.326 5.952 -6.563 1.00 84.88 450 GLU A C 1
ATOM 3534 O O . GLU A 1 450 ? 29.775 5.773 -5.475 1.00 84.88 450 GLU A O 1
ATOM 3539 N N . VAL A 1 451 ? 29.948 5.305 -7.669 1.00 85.56 451 VAL A N 1
ATOM 3540 C CA . VAL A 1 451 ? 28.841 4.338 -7.705 1.00 85.56 451 VAL A CA 1
ATOM 3541 C C . VAL A 1 451 ? 29.090 3.178 -6.735 1.00 85.56 451 VAL A C 1
ATOM 3543 O O . VAL A 1 451 ? 28.161 2.774 -6.035 1.00 85.56 451 VAL A O 1
ATOM 3546 N N . ALA A 1 452 ? 30.331 2.696 -6.613 1.00 92.62 452 ALA A N 1
ATOM 3547 C CA . ALA A 1 452 ? 30.700 1.684 -5.624 1.00 92.62 452 ALA A CA 1
ATOM 3548 C C . ALA A 1 452 ? 30.482 2.167 -4.175 1.00 92.62 452 ALA A C 1
ATOM 3550 O O . ALA A 1 452 ? 29.830 1.472 -3.394 1.00 92.62 452 ALA A O 1
ATOM 3551 N N . ARG A 1 453 ? 30.943 3.378 -3.823 1.00 93.62 453 ARG A N 1
ATOM 3552 C CA . ARG A 1 453 ? 30.736 3.978 -2.485 1.00 93.62 453 ARG A CA 1
ATOM 3553 C C . ARG A 1 453 ? 29.261 4.224 -2.159 1.00 93.62 453 ARG A C 1
ATOM 3555 O O . ARG A 1 453 ? 28.820 3.972 -1.035 1.00 93.62 453 ARG A O 1
ATOM 3562 N N . TRP A 1 454 ? 28.484 4.703 -3.132 1.00 91.50 454 TRP A N 1
ATOM 3563 C CA . TRP A 1 454 ? 27.034 4.855 -2.985 1.00 91.50 454 TRP A CA 1
ATOM 3564 C C . TRP A 1 454 ? 26.347 3.503 -2.770 1.00 91.50 454 TRP A C 1
ATOM 3566 O O . TRP A 1 454 ? 25.415 3.424 -1.969 1.00 91.50 454 TRP A O 1
ATOM 3576 N N . TRP A 1 455 ? 26.811 2.439 -3.431 1.00 86.44 455 TRP A N 1
ATOM 3577 C CA . TRP A 1 455 ? 26.233 1.104 -3.289 1.00 86.44 455 TRP A CA 1
ATOM 3578 C C . TRP A 1 455 ? 26.564 0.445 -1.939 1.00 86.44 455 TRP A C 1
ATOM 3580 O O . TRP A 1 455 ? 25.649 -0.061 -1.293 1.00 86.44 455 TRP A O 1
ATOM 3590 N N . GLU A 1 456 ? 27.800 0.556 -1.440 1.00 92.19 456 GLU A N 1
ATOM 3591 C CA . GLU A 1 456 ? 28.164 0.120 -0.076 1.00 92.19 456 GLU A CA 1
ATOM 3592 C C . GLU A 1 456 ? 27.333 0.855 0.994 1.00 92.19 456 GLU A C 1
ATOM 3594 O O . GLU A 1 456 ? 26.792 0.239 1.914 1.00 92.19 456 GLU A O 1
ATOM 3599 N N . THR A 1 457 ? 27.143 2.171 0.833 1.00 91.62 457 THR A N 1
ATOM 3600 C CA . THR A 1 457 ? 26.290 2.976 1.728 1.00 91.62 457 THR A CA 1
ATOM 3601 C C . THR A 1 457 ? 24.837 2.485 1.706 1.00 91.62 457 THR A C 1
ATOM 3603 O O . THR A 1 457 ? 24.215 2.330 2.756 1.00 91.62 457 THR A O 1
ATOM 3606 N N . CYS A 1 458 ? 24.307 2.182 0.518 1.00 87.25 458 CYS A N 1
ATOM 3607 C CA . CYS A 1 458 ? 22.964 1.626 0.339 1.00 87.25 458 CYS A CA 1
ATOM 3608 C C . CYS A 1 458 ? 22.802 0.236 0.985 1.00 87.25 458 CYS A C 1
ATOM 3610 O O . CYS A 1 458 ? 21.748 -0.044 1.557 1.00 87.25 458 CYS A O 1
ATOM 3612 N N . GLU A 1 459 ? 23.814 -0.633 0.919 1.00 90.44 459 GLU A N 1
ATOM 3613 C CA . GLU A 1 459 ? 23.785 -1.961 1.549 1.00 90.44 459 GLU A CA 1
ATOM 3614 C C . GLU A 1 459 ? 23.779 -1.853 3.086 1.00 90.44 459 GLU A C 1
ATOM 3616 O O . GLU A 1 459 ? 22.954 -2.487 3.750 1.00 90.44 459 GLU A O 1
ATOM 3621 N N . LEU A 1 460 ? 24.594 -0.956 3.654 1.00 89.50 460 LEU A N 1
ATOM 3622 C CA . LEU A 1 460 ? 24.598 -0.659 5.093 1.00 89.50 460 LEU A CA 1
ATOM 3623 C C . LEU A 1 460 ? 23.269 -0.048 5.579 1.00 89.50 460 LEU A C 1
ATOM 3625 O O . LEU A 1 460 ? 22.786 -0.404 6.659 1.00 89.50 460 LEU A O 1
ATOM 3629 N N . GLU A 1 461 ? 22.638 0.829 4.790 1.00 83.12 461 GLU A N 1
ATOM 3630 C CA . GLU A 1 461 ? 21.292 1.335 5.093 1.00 83.12 461 GLU A CA 1
ATOM 3631 C C . GLU A 1 461 ? 20.255 0.199 5.117 1.00 83.12 461 GLU A C 1
ATOM 3633 O O . GLU A 1 461 ? 19.459 0.125 6.061 1.00 83.12 461 GLU A O 1
ATOM 3638 N N . VAL A 1 462 ? 20.293 -0.726 4.150 1.00 89.50 462 VAL A N 1
ATOM 3639 C CA . VAL A 1 462 ? 19.397 -1.898 4.093 1.00 89.50 462 VAL A CA 1
ATOM 3640 C C . VAL A 1 462 ? 19.564 -2.806 5.309 1.00 89.50 462 VAL A C 1
ATOM 3642 O O . VAL A 1 462 ? 18.558 -3.157 5.932 1.00 89.50 462 VAL A O 1
ATOM 3645 N N . ASP A 1 463 ? 20.794 -3.157 5.688 1.00 91.00 463 ASP A N 1
ATOM 3646 C CA . ASP A 1 463 ? 21.039 -4.013 6.855 1.00 91.00 463 ASP A CA 1
ATOM 3647 C C . ASP A 1 463 ? 20.642 -3.319 8.169 1.00 91.00 463 ASP A C 1
ATOM 3649 O O . ASP A 1 463 ? 20.060 -3.951 9.058 1.00 91.00 463 ASP A O 1
ATOM 3653 N N . SER A 1 464 ? 20.843 -2.000 8.283 1.00 86.94 464 SER A N 1
ATOM 3654 C CA . SER A 1 464 ? 20.336 -1.228 9.427 1.00 86.94 464 SER A CA 1
ATOM 3655 C C . SER A 1 464 ? 18.800 -1.259 9.503 1.00 86.94 464 SER A C 1
ATOM 3657 O O . SER A 1 464 ? 18.231 -1.517 10.568 1.00 86.94 464 SER A O 1
ATOM 3659 N N . GLY A 1 465 ? 18.115 -1.095 8.365 1.00 87.12 465 GLY A N 1
ATOM 3660 C CA . GLY A 1 465 ? 16.658 -1.162 8.268 1.00 87.12 465 GLY A CA 1
ATOM 3661 C C . GLY A 1 465 ? 16.113 -2.555 8.585 1.00 87.12 465 GLY A C 1
ATOM 3662 O O . GLY A 1 465 ? 15.107 -2.679 9.287 1.00 87.12 465 GLY A O 1
ATOM 3663 N N . LYS A 1 466 ? 16.803 -3.608 8.140 1.00 93.81 466 LYS A N 1
ATOM 3664 C CA . LYS A 1 466 ? 16.476 -5.004 8.445 1.00 93.81 466 LYS A CA 1
ATOM 3665 C C . LYS A 1 466 ? 16.563 -5.289 9.946 1.00 93.81 466 LYS A C 1
ATOM 3667 O O . LYS A 1 466 ? 15.612 -5.835 10.503 1.00 93.81 466 LYS A O 1
ATOM 3672 N N . ASN A 1 467 ? 17.634 -4.858 10.616 1.00 93.06 467 ASN A N 1
ATOM 3673 C CA . ASN A 1 467 ? 17.774 -5.006 12.069 1.00 93.06 467 ASN A CA 1
ATOM 3674 C C . ASN A 1 467 ? 16.616 -4.324 12.825 1.00 93.06 467 ASN A C 1
ATOM 3676 O O . ASN A 1 467 ? 16.024 -4.925 13.723 1.00 93.06 467 ASN A O 1
ATOM 3680 N N . VAL A 1 468 ? 16.218 -3.115 12.406 1.00 94.06 468 VAL A N 1
ATOM 3681 C CA . VAL A 1 468 ? 15.060 -2.398 12.977 1.00 94.06 468 VAL A CA 1
ATOM 3682 C C . VAL A 1 468 ? 13.737 -3.137 12.728 1.00 94.06 468 VAL A C 1
ATOM 3684 O O . VAL A 1 468 ? 12.870 -3.145 13.604 1.00 94.06 468 VAL A O 1
ATOM 3687 N N . VAL A 1 469 ? 13.552 -3.788 11.574 1.00 92.94 469 VAL A N 1
ATOM 3688 C CA . VAL A 1 469 ? 12.374 -4.640 11.319 1.00 92.94 469 VAL A CA 1
ATOM 3689 C C . VAL A 1 469 ? 12.371 -5.857 12.248 1.00 92.94 469 VAL A C 1
ATOM 3691 O O . VAL A 1 469 ? 11.369 -6.094 12.921 1.00 92.94 469 VAL A O 1
ATOM 3694 N N . GLU A 1 470 ? 13.495 -6.566 12.381 1.00 94.06 470 GLU A N 1
ATOM 3695 C CA . GLU A 1 470 ? 13.605 -7.722 13.281 1.00 94.06 470 GLU A CA 1
ATOM 3696 C C . GLU A 1 470 ? 13.365 -7.353 14.757 1.00 94.06 470 GLU A C 1
ATOM 3698 O O . GLU A 1 470 ? 12.817 -8.152 15.517 1.00 94.06 470 GLU A O 1
ATOM 3703 N N . GLU A 1 471 ? 13.758 -6.158 15.203 1.00 94.44 471 GLU A N 1
ATOM 3704 C CA . GLU A 1 471 ? 13.413 -5.647 16.539 1.00 94.44 471 GLU A CA 1
ATOM 3705 C C . GLU A 1 471 ? 11.918 -5.355 16.697 1.00 94.44 471 GLU A C 1
ATOM 3707 O O . GLU A 1 471 ? 11.314 -5.728 17.709 1.00 94.44 471 GLU A O 1
ATOM 3712 N N . ARG A 1 472 ? 11.287 -4.753 15.686 1.00 88.94 472 ARG A N 1
ATOM 3713 C CA . ARG A 1 472 ? 9.841 -4.492 15.699 1.00 88.94 472 ARG A CA 1
ATOM 3714 C C . ARG A 1 472 ? 9.030 -5.786 15.703 1.00 88.94 472 ARG A C 1
ATOM 3716 O O . ARG A 1 472 ? 8.045 -5.856 16.434 1.00 88.94 472 ARG A O 1
ATOM 3723 N N . ASP A 1 473 ? 9.462 -6.821 14.988 1.00 95.94 473 ASP A N 1
ATOM 3724 C CA . ASP A 1 473 ? 8.796 -8.128 14.992 1.00 95.94 473 ASP A CA 1
ATOM 3725 C C . ASP A 1 473 ? 8.909 -8.846 16.348 1.00 95.94 473 ASP A C 1
ATOM 3727 O O . ASP A 1 473 ? 7.933 -9.449 16.807 1.00 95.94 473 ASP A O 1
ATOM 3731 N N . LYS A 1 474 ? 10.039 -8.706 17.061 1.00 97.31 474 LYS A N 1
ATOM 3732 C CA . LYS A 1 474 ? 10.178 -9.176 18.457 1.00 97.31 474 LYS A CA 1
ATOM 3733 C C . LYS A 1 474 ? 9.153 -8.484 19.369 1.00 97.31 474 LYS A C 1
ATOM 3735 O O . LYS A 1 474 ? 8.455 -9.160 20.125 1.00 97.31 474 LYS A O 1
ATOM 3740 N N . VAL A 1 475 ? 8.988 -7.162 19.249 1.00 95.75 475 VAL A N 1
ATOM 3741 C CA . VAL A 1 475 ? 7.978 -6.394 20.010 1.00 95.75 475 VAL A CA 1
ATOM 3742 C C . VAL A 1 475 ? 6.548 -6.795 19.626 1.00 95.75 475 VAL A C 1
ATOM 3744 O O . VAL A 1 475 ? 5.716 -6.999 20.509 1.00 95.75 475 VAL A O 1
ATOM 3747 N N . VAL A 1 476 ? 6.250 -6.980 18.337 1.00 94.81 476 VAL A N 1
ATOM 3748 C CA . VAL A 1 476 ? 4.935 -7.452 17.859 1.00 94.81 476 VAL A CA 1
ATOM 3749 C C . VAL A 1 476 ? 4.612 -8.853 18.389 1.00 94.81 476 VAL A C 1
ATOM 3751 O O . VAL A 1 476 ? 3.460 -9.117 18.733 1.00 94.81 476 VAL A O 1
ATOM 3754 N N . SER A 1 477 ? 5.603 -9.740 18.502 1.00 96.56 477 SER A N 1
ATOM 3755 C CA . SER A 1 477 ? 5.435 -11.070 19.104 1.00 96.56 477 SER A CA 1
ATOM 3756 C C . SER A 1 477 ? 5.043 -10.982 20.587 1.00 96.56 477 SER A C 1
ATOM 3758 O O . SER A 1 477 ? 4.054 -11.588 21.003 1.00 96.56 477 SER A O 1
ATOM 3760 N N . ILE A 1 478 ? 5.740 -10.146 21.367 1.00 97.12 478 ILE A N 1
ATOM 3761 C CA . ILE A 1 478 ? 5.429 -9.901 22.787 1.00 97.12 478 ILE A CA 1
ATOM 3762 C C . ILE A 1 478 ? 4.023 -9.297 22.942 1.00 97.12 478 ILE A C 1
ATOM 3764 O O . ILE A 1 478 ? 3.223 -9.790 23.735 1.00 97.12 478 ILE A O 1
ATOM 3768 N N . LEU A 1 479 ? 3.675 -8.281 22.146 1.00 94.88 479 LEU A N 1
ATOM 3769 C CA . LEU A 1 479 ? 2.353 -7.643 22.206 1.00 94.88 479 LEU A CA 1
ATOM 3770 C C . LEU A 1 479 ? 1.213 -8.605 21.831 1.00 94.88 479 LEU A C 1
ATOM 3772 O O . LEU A 1 479 ? 0.160 -8.567 22.464 1.00 94.88 479 LEU A O 1
ATOM 3776 N N . LYS A 1 480 ? 1.422 -9.511 20.865 1.00 96.50 480 LYS A N 1
ATOM 3777 C CA . LYS A 1 480 ? 0.472 -10.600 20.566 1.00 96.50 480 LYS A CA 1
ATOM 3778 C C . LYS A 1 480 ? 0.311 -11.557 21.752 1.00 96.50 480 LYS A C 1
ATOM 3780 O O . LYS A 1 480 ? -0.807 -11.980 22.036 1.00 96.50 480 LYS A O 1
ATOM 3785 N N . GLN A 1 481 ? 1.394 -11.871 22.465 1.00 97.75 481 GLN A N 1
ATOM 3786 C CA . GLN A 1 481 ? 1.336 -12.730 23.649 1.00 97.75 481 GLN A CA 1
ATOM 3787 C C . GLN A 1 481 ? 0.554 -12.074 24.802 1.00 97.75 481 GLN A C 1
ATOM 3789 O O . GLN A 1 481 ? -0.269 -12.741 25.429 1.00 97.75 481 GLN A O 1
ATOM 3794 N N . GLU A 1 482 ? 0.754 -10.778 25.066 1.00 96.69 482 GLU A N 1
ATOM 3795 C CA . GLU A 1 482 ? -0.026 -10.045 26.079 1.00 96.69 482 GLU A CA 1
ATOM 3796 C C . GLU A 1 482 ? -1.499 -9.855 25.673 1.00 96.69 482 GLU A C 1
ATOM 3798 O O . GLU A 1 482 ? -2.389 -9.920 26.526 1.00 96.69 482 GLU A O 1
ATOM 3803 N N . LEU A 1 483 ? -1.789 -9.701 24.377 1.00 94.56 483 LEU A N 1
ATOM 3804 C CA . LEU A 1 483 ? -3.163 -9.652 23.869 1.00 94.56 483 LEU A CA 1
ATOM 3805 C C . LEU A 1 483 ? -3.911 -10.973 24.119 1.00 94.56 483 LEU A C 1
ATOM 3807 O O . LEU A 1 483 ? -5.018 -10.961 24.650 1.00 94.56 483 LEU A O 1
ATOM 3811 N N . GLU A 1 484 ? -3.305 -12.122 23.813 1.00 97.81 484 GLU A N 1
ATOM 3812 C CA . GLU A 1 484 ? -3.943 -13.422 24.074 1.00 97.81 484 GLU A CA 1
ATOM 3813 C C . GLU A 1 484 ? -4.043 -13.740 25.581 1.00 97.81 484 GLU A C 1
ATOM 3815 O O . GLU A 1 484 ? -5.049 -14.301 26.018 1.00 97.81 484 GLU A O 1
ATOM 3820 N N . LYS A 1 485 ? -3.082 -13.303 26.413 1.00 97.94 485 LYS A N 1
ATOM 3821 C CA . LYS A 1 485 ? -3.196 -13.380 27.888 1.00 97.94 485 LYS A CA 1
ATOM 3822 C C . LYS A 1 485 ? -4.381 -12.569 28.425 1.00 97.94 485 LYS A C 1
ATOM 3824 O O . LYS A 1 485 ? -5.149 -13.071 29.246 1.00 97.94 485 LYS A O 1
ATOM 3829 N N . THR A 1 486 ? -4.532 -11.318 27.987 1.00 95.12 486 THR A N 1
ATOM 3830 C CA . THR A 1 486 ? -5.610 -10.423 28.453 1.00 95.12 486 THR A CA 1
ATOM 3831 C C . THR A 1 486 ? -6.985 -10.874 27.960 1.00 95.12 486 THR A C 1
ATOM 3833 O O . THR A 1 486 ? -7.943 -10.860 28.732 1.00 95.12 486 THR A O 1
ATOM 3836 N N . LYS A 1 487 ? -7.069 -11.381 26.728 1.00 98.19 487 LYS A N 1
ATOM 3837 C CA . LYS A 1 487 ? -8.252 -12.042 26.160 1.00 98.19 487 LYS A CA 1
ATOM 3838 C C . LYS A 1 487 ? -8.664 -13.288 26.955 1.00 98.19 487 LYS A C 1
ATOM 3840 O O . LYS A 1 487 ? -9.806 -13.368 27.393 1.00 98.19 487 LYS A O 1
ATOM 3845 N N . ALA A 1 488 ? -7.731 -14.192 27.267 1.00 97.62 488 ALA A N 1
ATOM 3846 C CA . ALA A 1 488 ? -8.022 -15.355 28.112 1.00 97.62 488 ALA A CA 1
ATOM 3847 C C . ALA A 1 488 ? -8.498 -14.958 29.528 1.00 97.62 488 ALA A C 1
ATOM 3849 O O . ALA A 1 488 ? -9.407 -15.578 30.081 1.00 97.62 488 ALA A O 1
ATOM 3850 N N . ALA A 1 489 ? -7.936 -13.893 30.112 1.00 97.31 489 ALA A N 1
ATOM 3851 C CA . ALA A 1 489 ? -8.401 -13.355 31.393 1.00 97.31 489 ALA A CA 1
ATOM 3852 C C . ALA A 1 489 ? -9.822 -12.754 31.313 1.00 97.31 489 ALA A C 1
ATOM 3854 O O . ALA A 1 489 ? -10.590 -12.867 32.273 1.00 97.31 489 ALA A O 1
ATOM 3855 N N . LEU A 1 490 ? -10.190 -12.157 30.173 1.00 97.31 490 LEU A N 1
ATOM 3856 C CA . LEU A 1 490 ? -11.538 -11.656 29.893 1.00 97.31 490 LEU A CA 1
ATOM 3857 C C . LEU A 1 490 ? -12.553 -12.799 29.707 1.00 97.31 490 LEU A C 1
ATOM 3859 O O . LEU A 1 490 ? -13.657 -12.723 30.237 1.00 97.31 490 LEU A O 1
ATOM 3863 N N . ASP A 1 491 ? -12.185 -13.898 29.050 1.00 97.44 491 ASP A N 1
ATOM 3864 C CA . ASP A 1 491 ? -13.061 -15.074 28.923 1.00 97.44 491 ASP A CA 1
ATOM 3865 C C . ASP A 1 491 ? -13.329 -15.749 30.287 1.00 97.44 491 ASP A C 1
ATOM 3867 O O . ASP A 1 491 ? -14.453 -16.178 30.583 1.00 97.44 491 ASP A O 1
ATOM 3871 N N . ILE A 1 492 ? -12.329 -15.764 31.176 1.00 97.69 492 ILE A N 1
ATOM 3872 C CA . ILE A 1 492 ? -12.471 -16.223 32.569 1.00 97.69 492 ILE A CA 1
ATOM 3873 C C . ILE A 1 492 ? -13.368 -15.276 33.389 1.00 97.69 492 ILE A C 1
ATOM 3875 O O . ILE A 1 492 ? -14.171 -15.736 34.205 1.00 97.69 492 ILE A O 1
ATOM 3879 N N . SER A 1 493 ? -13.280 -13.956 33.192 1.00 95.19 493 SER A N 1
ATOM 3880 C CA . SER A 1 493 ? -14.148 -13.012 33.911 1.00 95.19 493 SER A CA 1
ATOM 3881 C C . SER A 1 493 ? -15.590 -13.034 33.385 1.00 95.19 493 SER A C 1
ATOM 3883 O O . SER A 1 493 ? -16.517 -13.027 34.195 1.00 95.19 493 SER A O 1
ATOM 3885 N N . ASN A 1 494 ? -15.790 -13.180 32.072 1.00 96.44 494 ASN A N 1
ATOM 3886 C CA . ASN A 1 494 ? -17.099 -13.327 31.427 1.00 96.44 494 ASN A CA 1
ATOM 3887 C C . ASN A 1 494 ? -17.822 -14.618 31.839 1.00 96.44 494 ASN A C 1
ATOM 3889 O O . ASN A 1 494 ? -19.014 -14.591 32.145 1.00 96.44 494 ASN A O 1
ATOM 3893 N N . SER A 1 495 ? -17.124 -15.756 31.897 1.00 97.31 495 SER A N 1
ATOM 3894 C CA . SER A 1 495 ? -17.710 -17.012 32.397 1.00 97.31 495 SER A CA 1
ATOM 3895 C C . SER A 1 495 ? -18.073 -16.922 33.886 1.00 97.31 495 SER A C 1
ATOM 3897 O O . SER A 1 495 ? -19.164 -17.331 34.283 1.00 97.31 495 SER A O 1
ATOM 3899 N N . LYS A 1 496 ? -17.231 -16.280 34.707 1.00 97.69 496 LYS A N 1
ATOM 3900 C CA . LYS A 1 496 ? -17.542 -15.975 36.116 1.00 97.69 496 LYS A CA 1
ATOM 3901 C C . LYS A 1 496 ? -18.701 -14.982 36.287 1.00 97.69 496 LYS A C 1
ATOM 3903 O O . LYS A 1 496 ? -19.375 -15.022 37.316 1.00 97.69 496 LYS A O 1
ATOM 3908 N N . LEU A 1 497 ? -18.928 -14.092 35.321 1.00 95.94 497 LEU A N 1
ATOM 3909 C CA . LEU A 1 497 ? -20.060 -13.163 35.305 1.00 95.94 497 LEU A CA 1
ATOM 3910 C C . LEU A 1 497 ? -21.369 -13.921 35.044 1.00 95.94 497 LEU A C 1
ATOM 3912 O O . LEU A 1 497 ? -22.283 -13.802 35.854 1.00 95.94 497 LEU A O 1
ATOM 3916 N N . LYS A 1 498 ? -21.417 -14.792 34.028 1.00 97.50 498 LYS A N 1
ATOM 3917 C CA . LYS A 1 498 ? -22.591 -15.641 33.734 1.00 97.50 498 LYS A CA 1
ATOM 3918 C C . LYS A 1 498 ? -23.021 -16.494 34.930 1.00 97.50 498 LYS A C 1
ATOM 3920 O O . LYS A 1 498 ? -24.184 -16.476 35.314 1.00 97.50 498 LYS A O 1
ATOM 3925 N N . LEU A 1 499 ? -22.067 -17.134 35.613 1.00 97.69 499 LEU A N 1
ATOM 3926 C CA . LEU A 1 499 ? -22.344 -17.900 36.839 1.00 97.69 499 LEU A CA 1
ATOM 3927 C C . LEU A 1 499 ? -22.928 -17.037 37.979 1.00 97.69 499 LEU A C 1
ATOM 3929 O O . LEU A 1 499 ? -23.654 -17.548 38.830 1.00 97.69 499 LEU A O 1
ATOM 3933 N N . LYS A 1 500 ? -22.638 -15.727 38.019 1.00 97.81 500 LYS A N 1
ATOM 3934 C CA . LYS A 1 500 ? -23.284 -14.794 38.960 1.00 97.81 500 LYS A CA 1
ATOM 3935 C C . LYS A 1 500 ? -24.688 -14.389 38.514 1.00 97.81 500 LYS A C 1
ATOM 3937 O O . LYS A 1 500 ? -25.540 -14.216 39.380 1.00 97.81 500 LYS A O 1
ATOM 3942 N N . GLU A 1 501 ? -24.930 -14.231 37.216 1.00 97.81 501 GLU A N 1
ATOM 3943 C CA . GLU A 1 501 ? -26.265 -13.953 36.664 1.00 97.81 501 GLU A CA 1
ATOM 3944 C C . GLU A 1 501 ? -27.213 -15.132 36.920 1.00 97.81 501 GLU A C 1
ATOM 3946 O O . GLU A 1 501 ? -28.313 -14.940 37.434 1.00 97.81 501 GLU A O 1
ATOM 3951 N N . GLU A 1 502 ? -26.750 -16.360 36.671 1.00 98.00 502 GLU A N 1
ATOM 3952 C CA . GLU A 1 502 ? -27.471 -17.602 36.975 1.00 98.00 502 GLU A CA 1
ATOM 3953 C C . GLU A 1 502 ? -27.763 -17.740 38.478 1.00 98.00 502 GLU A C 1
ATOM 3955 O O . GLU A 1 502 ? -28.897 -18.026 38.868 1.00 98.00 502 GLU A O 1
ATOM 3960 N N . LEU A 1 503 ? -26.778 -17.459 39.342 1.00 97.81 503 LEU A N 1
ATOM 3961 C CA . LEU A 1 503 ? -26.958 -17.475 40.797 1.00 97.81 503 LEU A CA 1
ATOM 3962 C C . LEU A 1 503 ? -27.933 -16.386 41.280 1.00 97.81 503 LEU A C 1
ATOM 3964 O O . LEU A 1 503 ? -28.736 -16.643 42.177 1.00 97.81 503 LEU A O 1
ATOM 3968 N N . ALA A 1 504 ? -27.912 -15.192 40.681 1.00 97.38 504 ALA A N 1
ATOM 3969 C CA . ALA A 1 504 ? -28.865 -14.126 40.986 1.00 97.38 504 ALA A CA 1
ATOM 3970 C C . ALA A 1 504 ? -30.291 -14.490 40.533 1.00 97.38 504 ALA A C 1
ATOM 3972 O O . ALA A 1 504 ? -31.245 -14.290 41.287 1.00 97.38 504 ALA A O 1
ATOM 3973 N N . ALA A 1 505 ? -30.445 -15.088 39.348 1.00 97.94 505 ALA A N 1
ATOM 3974 C CA . ALA A 1 505 ? -31.726 -15.592 38.859 1.00 97.94 505 ALA A CA 1
ATOM 3975 C C . ALA A 1 505 ? -32.281 -16.711 39.760 1.00 97.94 505 ALA A C 1
ATOM 3977 O O . ALA A 1 505 ? -33.459 -16.683 40.122 1.00 97.94 505 ALA A O 1
ATOM 3978 N N . ALA A 1 506 ? -31.432 -17.648 40.194 1.00 97.81 506 ALA A N 1
ATOM 3979 C CA . ALA A 1 506 ? -31.800 -18.698 41.142 1.00 97.81 506 ALA A CA 1
ATOM 3980 C C . ALA A 1 506 ? -32.211 -18.129 42.513 1.00 97.81 506 ALA A C 1
ATOM 3982 O O . ALA A 1 506 ? -33.211 -18.569 43.084 1.00 97.81 506 ALA A O 1
ATOM 3983 N N . ALA A 1 507 ? -31.500 -17.115 43.020 1.00 97.31 507 ALA A N 1
ATOM 3984 C CA . ALA A 1 507 ? -31.848 -16.435 44.268 1.00 97.31 507 ALA A CA 1
ATOM 3985 C C . ALA A 1 507 ? -33.204 -15.710 44.177 1.00 97.31 507 ALA A C 1
ATOM 3987 O O . ALA A 1 507 ? -34.044 -15.879 45.062 1.00 97.31 507 ALA A O 1
ATOM 3988 N N . MET A 1 508 ? -33.467 -14.979 43.086 1.00 96.44 508 MET A N 1
ATOM 3989 C CA . MET A 1 508 ? -34.770 -14.337 42.848 1.00 96.44 508 MET A CA 1
ATOM 3990 C C . MET A 1 508 ? -35.904 -15.365 42.715 1.00 96.44 508 MET A C 1
ATOM 3992 O O . MET A 1 508 ? -36.984 -15.168 43.272 1.00 96.44 508 MET A O 1
ATOM 3996 N N . ALA A 1 509 ? -35.666 -16.491 42.034 1.00 98.06 509 ALA A N 1
ATOM 3997 C CA . ALA A 1 509 ? -36.643 -17.574 41.929 1.00 98.06 509 ALA A CA 1
ATOM 3998 C C . ALA A 1 509 ? -36.949 -18.217 43.296 1.00 98.06 509 ALA A C 1
ATOM 4000 O O . ALA A 1 509 ? -38.116 -18.471 43.608 1.00 98.06 509 ALA A O 1
ATOM 4001 N N . ALA A 1 510 ? -35.927 -18.428 44.133 1.00 97.25 510 ALA A N 1
ATOM 4002 C CA . ALA A 1 510 ? -36.079 -18.951 45.489 1.00 97.25 510 ALA A CA 1
ATOM 4003 C C . ALA A 1 510 ? -36.830 -17.973 46.411 1.00 97.25 510 ALA A C 1
ATOM 4005 O O . ALA A 1 510 ? -37.743 -18.394 47.125 1.00 97.25 510 ALA A O 1
ATOM 4006 N N . GLN A 1 511 ? -36.523 -16.672 46.348 1.00 96.31 511 GLN A N 1
ATOM 4007 C CA . GLN A 1 511 ? -37.266 -15.633 47.068 1.00 96.31 511 GLN A CA 1
ATOM 4008 C C . GLN A 1 511 ? -38.743 -15.626 46.649 1.00 96.31 511 GLN A C 1
ATOM 4010 O O . GLN A 1 511 ? -39.624 -15.749 47.498 1.00 96.31 511 GLN A O 1
ATOM 4015 N N . ALA A 1 512 ? -39.029 -15.593 45.345 1.00 97.38 512 ALA A N 1
ATOM 4016 C CA . ALA A 1 512 ? -40.400 -15.609 44.840 1.00 97.38 512 ALA A CA 1
ATOM 4017 C C . ALA A 1 512 ? -41.150 -16.920 45.173 1.00 97.38 512 ALA A C 1
ATOM 4019 O O . ALA A 1 512 ? -42.384 -16.950 45.187 1.00 97.38 512 ALA A O 1
ATOM 4020 N N . ALA A 1 513 ? -40.452 -18.033 45.423 1.00 97.69 513 ALA A N 1
ATOM 4021 C CA . ALA A 1 513 ? -41.061 -19.260 45.942 1.00 97.69 513 ALA A CA 1
ATOM 4022 C C . ALA A 1 513 ? -41.380 -19.149 47.447 1.00 97.69 513 ALA A C 1
ATOM 4024 O O . ALA A 1 513 ? -42.469 -19.544 47.873 1.00 97.69 513 ALA A O 1
ATOM 4025 N N . ALA A 1 514 ? -40.477 -18.564 48.239 1.00 97.25 514 ALA A N 1
ATOM 4026 C CA . ALA A 1 514 ? -40.683 -18.313 49.665 1.00 97.25 514 ALA A CA 1
ATOM 4027 C C . ALA A 1 514 ? -41.840 -17.329 49.922 1.00 97.25 514 ALA A C 1
ATOM 4029 O O . ALA A 1 514 ? -42.698 -17.607 50.757 1.00 97.25 514 ALA A O 1
ATOM 4030 N N . GLU A 1 515 ? -41.929 -16.240 49.155 1.00 98.00 515 GLU A N 1
ATOM 4031 C CA . GLU A 1 515 ? -43.017 -15.253 49.240 1.00 98.00 515 GLU A CA 1
ATOM 4032 C C . GLU A 1 515 ? -44.391 -15.876 48.948 1.00 98.00 515 GLU A C 1
ATOM 4034 O O . GLU A 1 515 ? -45.339 -15.662 49.703 1.00 98.00 515 GLU A O 1
ATOM 4039 N N . ARG A 1 516 ? -44.501 -16.725 47.915 1.00 98.06 516 ARG A N 1
ATOM 4040 C CA . ARG A 1 516 ? -45.736 -17.486 47.637 1.00 98.06 516 ARG A CA 1
ATOM 4041 C C . ARG A 1 516 ? -46.084 -18.456 48.770 1.00 98.06 516 ARG A C 1
ATOM 4043 O O . ARG A 1 516 ? -47.259 -18.631 49.085 1.00 98.06 516 ARG A O 1
ATOM 4050 N N . SER A 1 517 ? -45.084 -19.083 49.392 1.00 97.81 517 SER A N 1
ATOM 4051 C CA . SER A 1 517 ? -45.284 -19.967 50.548 1.00 97.81 517 SER A CA 1
ATOM 4052 C C . SER A 1 517 ? -45.806 -19.199 51.771 1.00 97.81 517 SER A C 1
ATOM 4054 O O . SER A 1 517 ? -46.733 -19.661 52.438 1.00 97.81 517 SER A O 1
ATOM 4056 N N . LEU A 1 518 ? -45.279 -17.994 52.016 1.00 97.12 518 LEU A N 1
ATOM 4057 C CA . LEU A 1 518 ? -45.737 -17.092 53.075 1.00 97.12 518 LEU A CA 1
ATOM 4058 C C . LEU A 1 518 ? -47.179 -16.622 52.828 1.00 97.12 518 LEU A C 1
ATOM 4060 O O . LEU A 1 518 ? -48.029 -16.811 53.692 1.00 97.12 518 LEU A O 1
ATOM 4064 N N . GLN A 1 519 ? -47.501 -16.158 51.617 1.00 97.62 519 GLN A N 1
ATOM 4065 C CA . GLN A 1 519 ? -48.871 -15.783 51.231 1.00 97.62 519 GLN A CA 1
ATOM 4066 C C . GLN A 1 519 ? -49.872 -16.938 51.425 1.00 97.62 519 GLN A C 1
ATOM 4068 O O . GLN A 1 519 ? -50.993 -16.722 51.890 1.00 97.62 519 GLN A O 1
ATOM 4073 N N . LEU A 1 520 ? -49.466 -18.181 51.131 1.00 97.56 520 LEU A N 1
ATOM 4074 C CA . LEU A 1 520 ? -50.275 -19.376 51.394 1.00 97.56 520 LEU A CA 1
ATOM 4075 C C . LEU A 1 520 ? -50.423 -19.682 52.893 1.00 97.56 520 LEU A C 1
ATOM 4077 O O . LEU A 1 520 ? -51.465 -20.207 53.302 1.00 97.56 520 LEU A O 1
ATOM 4081 N N . ALA A 1 521 ? -49.424 -19.369 53.720 1.00 97.00 521 ALA A N 1
ATOM 4082 C CA . ALA A 1 521 ? -49.525 -19.464 55.174 1.00 97.00 521 ALA A CA 1
ATOM 4083 C C . ALA A 1 521 ? -50.486 -18.400 55.731 1.00 97.00 521 ALA A C 1
ATOM 4085 O O . ALA A 1 521 ? -51.387 -18.752 56.491 1.00 97.00 521 ALA A O 1
ATOM 4086 N N . ASP A 1 522 ? -50.387 -17.151 55.278 1.00 98.00 522 ASP A N 1
ATOM 4087 C CA . ASP A 1 522 ? -51.234 -16.035 55.719 1.00 98.00 522 ASP A CA 1
ATOM 4088 C C . ASP A 1 522 ? -52.704 -16.223 55.306 1.00 98.00 522 ASP A C 1
ATOM 4090 O O . ASP A 1 522 ? -53.617 -16.011 56.113 1.00 98.00 522 ASP A O 1
ATOM 4094 N N . SER A 1 523 ? -52.967 -16.725 54.091 1.00 97.38 523 SER A N 1
ATOM 4095 C CA . SER A 1 523 ? -54.328 -17.071 53.650 1.00 97.38 523 SER A CA 1
ATOM 4096 C C . SER A 1 523 ? -54.928 -18.242 54.441 1.00 97.38 523 SER A C 1
ATOM 4098 O O . SER A 1 523 ? -56.136 -18.297 54.673 1.00 97.38 523 SER A O 1
ATOM 4100 N N . ARG A 1 524 ? -54.092 -19.186 54.901 1.00 97.31 524 ARG A N 1
ATOM 4101 C CA . ARG A 1 524 ? -54.527 -20.270 55.800 1.00 97.31 524 ARG A CA 1
ATOM 4102 C C . ARG A 1 524 ? -54.760 -19.755 57.218 1.00 97.31 524 ARG A C 1
ATOM 4104 O O . ARG A 1 524 ? -55.744 -20.147 57.837 1.00 97.31 524 ARG A O 1
ATOM 4111 N N . ALA A 1 525 ? -53.892 -18.881 57.722 1.00 96.44 525 ALA A N 1
ATOM 4112 C CA . ALA A 1 525 ? -53.995 -18.304 59.056 1.00 96.44 525 ALA A CA 1
ATOM 4113 C C . ALA A 1 525 ? -55.258 -17.445 59.190 1.00 96.44 525 ALA A C 1
ATOM 4115 O O . ALA A 1 525 ? -56.050 -17.676 60.100 1.00 96.44 525 ALA A O 1
ATOM 4116 N N . SER A 1 526 ? -55.506 -16.521 58.261 1.00 95.19 526 SER A N 1
ATOM 4117 C CA . SER A 1 526 ? -56.744 -15.724 58.212 1.00 95.19 526 SER A CA 1
ATOM 4118 C C . SER A 1 526 ? -57.997 -16.603 58.070 1.00 95.19 526 SER A C 1
ATOM 4120 O O . SER A 1 526 ? -58.953 -16.444 58.830 1.00 95.19 526 SER A O 1
ATOM 4122 N N . GLY A 1 527 ? -57.961 -17.619 57.199 1.00 95.31 527 GLY A N 1
ATOM 4123 C CA . GLY A 1 527 ? -59.036 -18.611 57.067 1.00 95.31 527 GLY A CA 1
ATOM 4124 C C . GLY A 1 527 ? -59.281 -19.480 58.314 1.00 95.31 527 GLY A C 1
ATOM 4125 O O . GLY A 1 527 ? -60.377 -20.020 58.470 1.00 95.31 527 GLY A O 1
ATOM 4126 N N . LEU A 1 528 ? -58.298 -19.616 59.212 1.00 96.25 528 LEU A N 1
ATOM 4127 C CA . LEU A 1 528 ? -58.465 -20.244 60.528 1.00 96.25 528 LEU A CA 1
ATOM 4128 C C . LEU A 1 528 ? -59.000 -19.255 61.573 1.00 96.25 528 LEU A C 1
ATOM 4130 O O . LEU A 1 528 ? -59.883 -19.639 62.337 1.00 96.25 528 LEU A O 1
ATOM 4134 N N . HIS A 1 529 ? -58.546 -17.997 61.576 1.00 95.62 529 HIS A N 1
ATOM 4135 C CA . HIS A 1 529 ? -59.066 -16.960 62.478 1.00 95.62 529 HIS A CA 1
ATOM 4136 C C . HIS A 1 529 ? -60.575 -16.764 62.288 1.00 95.62 529 HIS A C 1
ATOM 4138 O O . HIS A 1 529 ? -61.311 -16.884 63.261 1.00 95.62 529 HIS A O 1
ATOM 4144 N N . GLY A 1 530 ? -61.065 -16.638 61.049 1.00 94.50 530 GLY A N 1
ATOM 4145 C CA . GLY A 1 530 ? -62.509 -16.522 60.788 1.00 94.50 530 GLY A CA 1
ATOM 4146 C C . GLY A 1 530 ? -63.339 -17.732 61.259 1.00 94.50 530 GLY A C 1
ATOM 4147 O O . GLY A 1 530 ? -64.503 -17.587 61.625 1.00 94.50 530 GLY A O 1
ATOM 4148 N N . ARG A 1 531 ? -62.748 -18.938 61.325 1.00 95.81 531 ARG A N 1
ATOM 4149 C CA . ARG A 1 531 ? -63.403 -20.117 61.934 1.00 95.81 531 ARG A CA 1
ATOM 4150 C C . ARG A 1 531 ? -63.405 -20.054 63.458 1.00 95.81 531 ARG A C 1
ATOM 4152 O O . ARG A 1 531 ? -64.367 -20.503 64.071 1.00 95.81 531 ARG A O 1
ATOM 4159 N N . ILE A 1 532 ? -62.341 -19.533 64.068 1.00 95.56 532 ILE A N 1
ATOM 4160 C CA . ILE A 1 532 ? -62.250 -19.334 65.520 1.00 95.56 532 ILE A CA 1
ATOM 4161 C C . ILE A 1 532 ? -63.238 -18.248 65.961 1.00 95.56 532 ILE A C 1
ATOM 4163 O O . ILE A 1 532 ? -63.933 -18.441 66.954 1.00 95.56 532 ILE A O 1
ATOM 4167 N N . GLU A 1 533 ? -63.367 -17.161 65.203 1.00 95.44 533 GLU A N 1
ATOM 4168 C CA . GLU A 1 533 ? -64.364 -16.105 65.416 1.00 95.44 533 GLU A CA 1
ATOM 4169 C C . GLU A 1 533 ? -65.794 -16.655 65.321 1.00 95.44 533 GLU A C 1
ATOM 4171 O O . GLU A 1 533 ? -66.576 -16.470 66.250 1.00 95.44 533 GLU A O 1
ATOM 4176 N N . GLU A 1 534 ? -66.125 -17.414 64.270 1.00 95.38 534 GLU A N 1
ATOM 4177 C CA . GLU A 1 534 ? -67.450 -18.036 64.124 1.00 95.38 534 GLU A CA 1
ATOM 4178 C C . GLU A 1 534 ? -67.746 -19.059 65.236 1.00 95.38 534 GLU A C 1
ATOM 4180 O O . GLU A 1 534 ? -68.840 -19.054 65.801 1.00 95.38 534 GLU A O 1
ATOM 4185 N N . LEU A 1 535 ? -66.776 -19.896 65.622 1.00 95.25 535 LEU A N 1
ATOM 4186 C CA . LEU A 1 535 ? -66.932 -20.808 66.762 1.00 95.25 535 LEU A CA 1
ATOM 4187 C C . LEU A 1 535 ? -67.100 -20.050 68.086 1.00 95.25 535 LEU A C 1
ATOM 4189 O O . LEU A 1 535 ? -67.898 -20.466 68.922 1.00 95.25 535 LEU A O 1
ATOM 4193 N N . THR A 1 536 ? -66.403 -18.927 68.271 1.00 92.75 536 THR A N 1
ATOM 4194 C CA . THR A 1 536 ? -66.542 -18.065 69.457 1.00 92.75 536 THR A CA 1
ATOM 4195 C C . THR A 1 536 ? -67.927 -17.421 69.492 1.00 92.75 536 THR A C 1
ATOM 4197 O O . THR A 1 536 ? -68.598 -17.484 70.518 1.00 92.75 536 THR A O 1
ATOM 4200 N N . ARG A 1 537 ? -68.417 -16.916 68.353 1.00 94.62 537 ARG A N 1
ATOM 4201 C CA . ARG A 1 537 ? -69.775 -16.378 68.184 1.00 94.62 537 ARG A CA 1
ATOM 4202 C C . ARG A 1 537 ? -70.845 -17.427 68.505 1.00 94.62 537 ARG A C 1
ATOM 4204 O O . ARG A 1 537 ? -71.801 -17.134 69.220 1.00 94.62 537 ARG A O 1
ATOM 4211 N N . GLN A 1 538 ? -70.662 -18.669 68.050 1.00 93.69 538 GLN A N 1
ATOM 4212 C CA . GLN A 1 538 ? -71.531 -19.797 68.409 1.00 93.69 538 GLN A CA 1
ATOM 4213 C C . GLN A 1 538 ? -71.464 -20.140 69.908 1.00 93.69 538 GLN A C 1
ATOM 4215 O O . GLN A 1 538 ? -72.481 -20.521 70.490 1.00 93.69 538 GLN A O 1
ATOM 4220 N N . LEU A 1 539 ? -70.303 -19.977 70.550 1.00 91.12 539 LEU A N 1
ATOM 4221 C CA . LEU A 1 539 ? -70.107 -20.202 71.987 1.00 91.12 539 LEU A CA 1
ATOM 4222 C C . LEU A 1 539 ? -70.765 -19.094 72.830 1.00 91.12 539 LEU A C 1
ATOM 4224 O O . LEU A 1 539 ? -71.413 -19.401 73.826 1.00 91.12 539 LEU A O 1
ATOM 4228 N N . GLU A 1 540 ? -70.708 -17.830 72.406 1.00 89.62 540 GLU A N 1
ATOM 4229 C CA . GLU A 1 540 ? -71.451 -16.719 73.026 1.00 89.62 540 GLU A CA 1
ATOM 4230 C C . GLU A 1 540 ? -72.969 -16.852 72.826 1.00 89.62 540 GLU A C 1
ATOM 4232 O O . GLU A 1 540 ? -73.757 -16.630 73.752 1.00 89.62 540 GLU A O 1
ATOM 4237 N N . GLU A 1 541 ? -73.408 -17.287 71.643 1.00 88.19 541 GLU A N 1
ATOM 4238 C CA . GLU A 1 541 ? -74.799 -17.670 71.396 1.00 88.19 541 GLU A CA 1
ATOM 4239 C C . GLU A 1 541 ? -75.236 -18.846 72.287 1.00 88.19 541 GLU A C 1
ATOM 4241 O O . GLU A 1 541 ? -76.367 -18.861 72.772 1.00 88.19 541 GLU A O 1
ATOM 4246 N N . ALA A 1 542 ? -74.367 -19.829 72.526 1.00 81.50 542 ALA A N 1
ATOM 4247 C CA . ALA A 1 542 ? -74.651 -20.944 73.423 1.00 81.50 542 ALA A CA 1
ATOM 4248 C C . ALA A 1 542 ? -74.688 -20.497 74.892 1.00 81.50 542 ALA A C 1
ATOM 4250 O O . ALA A 1 542 ? -75.638 -20.834 75.595 1.00 81.50 542 ALA A O 1
ATOM 4251 N N . ASP A 1 543 ? -73.726 -19.694 75.356 1.00 79.50 543 ASP A N 1
ATOM 4252 C CA . ASP A 1 543 ? -73.666 -19.233 76.747 1.00 79.50 543 ASP A CA 1
ATOM 4253 C C . ASP A 1 543 ? -74.749 -18.184 77.062 1.00 79.50 543 ASP A C 1
ATOM 4255 O O . ASP A 1 543 ? -75.257 -18.128 78.174 1.00 79.50 543 ASP A O 1
ATOM 4259 N N . SER A 1 544 ? -75.225 -17.399 76.094 1.00 74.00 544 SER A N 1
ATOM 4260 C CA . SER A 1 544 ? -76.416 -16.550 76.291 1.00 74.00 544 SER A CA 1
ATOM 4261 C C . SER A 1 544 ? -77.716 -17.370 76.411 1.00 74.00 544 SER A C 1
ATOM 4263 O O . SER A 1 544 ? -78.571 -17.058 77.253 1.00 74.00 544 SER A O 1
ATOM 4265 N N . LYS A 1 545 ? -77.840 -18.473 75.657 1.00 74.12 545 LYS A N 1
ATOM 4266 C CA . LYS A 1 545 ? -78.931 -19.469 75.779 1.00 74.12 545 LYS A CA 1
ATOM 4267 C C . LYS A 1 545 ? -78.818 -20.287 77.083 1.00 74.12 545 LYS A C 1
ATOM 4269 O O . LYS A 1 545 ? -79.824 -20.613 77.714 1.00 74.12 545 LYS A O 1
ATOM 4274 N N . GLU A 1 546 ? -77.602 -20.551 77.549 1.00 64.25 546 GLU A N 1
ATOM 4275 C CA . GLU A 1 546 ? -77.296 -21.182 78.838 1.00 64.25 546 GLU A CA 1
ATOM 4276 C C . GLU A 1 546 ? -77.606 -20.236 80.012 1.00 64.25 546 GLU A C 1
ATOM 4278 O O . GLU A 1 546 ? -78.301 -20.619 80.951 1.00 64.25 546 GLU A O 1
ATOM 4283 N N . ARG A 1 547 ? -77.193 -18.964 79.951 1.00 58.38 547 ARG A N 1
ATOM 4284 C CA . ARG A 1 547 ? -77.493 -17.925 80.957 1.00 58.38 547 ARG A CA 1
ATOM 4285 C C . ARG A 1 547 ? -78.993 -17.652 81.084 1.00 58.38 547 ARG A C 1
ATOM 4287 O O . ARG A 1 547 ? -79.461 -17.381 82.190 1.00 58.38 547 ARG A O 1
ATOM 4294 N N . THR A 1 548 ? -79.772 -17.768 80.005 1.00 56.16 548 THR A N 1
ATOM 4295 C CA . THR A 1 548 ? -81.246 -17.713 80.092 1.00 56.16 548 THR A CA 1
ATOM 4296 C C . THR A 1 548 ? -81.842 -18.955 80.762 1.00 56.16 548 THR A C 1
ATOM 4298 O O . THR A 1 548 ? -82.788 -18.808 81.533 1.00 56.16 548 THR A O 1
ATOM 4301 N N . ARG A 1 549 ? -81.255 -20.148 80.592 1.00 53.06 549 ARG A N 1
ATOM 4302 C CA . ARG A 1 549 ? -81.640 -21.365 81.340 1.00 53.06 549 ARG A CA 1
ATOM 4303 C C . ARG A 1 549 ? -81.211 -21.329 82.816 1.00 53.06 549 ARG A C 1
ATOM 4305 O O . ARG A 1 549 ? -81.978 -21.735 83.690 1.00 53.06 549 ARG A O 1
ATOM 4312 N N . ARG A 1 550 ? -80.022 -20.798 83.127 1.00 49.41 550 ARG A N 1
ATOM 4313 C CA . ARG A 1 550 ? -79.462 -20.729 84.494 1.00 49.41 550 ARG A CA 1
ATOM 4314 C C . ARG A 1 550 ? -80.207 -19.767 85.426 1.00 49.41 550 ARG A C 1
ATOM 4316 O O . ARG A 1 550 ? -80.152 -19.962 86.638 1.00 49.41 550 ARG A O 1
ATOM 4323 N N . LYS A 1 551 ? -80.996 -18.816 84.903 1.00 48.09 551 LYS A N 1
ATOM 4324 C CA . LYS A 1 551 ? -81.879 -17.938 85.707 1.00 48.09 551 LYS A CA 1
ATOM 4325 C C . LYS A 1 551 ? -82.938 -18.675 86.550 1.00 48.09 551 LYS A C 1
ATOM 4327 O O . LYS A 1 551 ? -83.572 -18.042 87.385 1.00 48.09 551 LYS A O 1
ATOM 4332 N N . VAL A 1 552 ? -83.115 -19.988 86.372 1.00 48.53 552 VAL A N 1
ATOM 4333 C CA . VAL A 1 552 ? -84.050 -20.820 87.156 1.00 48.53 552 VAL A CA 1
ATOM 4334 C C . VAL A 1 552 ? -83.366 -21.566 88.322 1.00 48.53 552 VAL A C 1
ATOM 4336 O O . VAL A 1 552 ? -84.061 -22.146 89.154 1.00 48.53 552 VAL A O 1
ATOM 4339 N N . ARG A 1 553 ? -82.023 -21.573 88.439 1.00 44.62 553 ARG A N 1
ATOM 4340 C CA . ARG A 1 553 ? -81.312 -22.322 89.502 1.00 44.62 553 ARG A CA 1
ATOM 4341 C C . ARG A 1 553 ? -80.095 -21.588 90.084 1.00 44.62 553 ARG A C 1
ATOM 4343 O O . ARG A 1 553 ? -78.957 -21.851 89.708 1.00 44.62 553 ARG A O 1
ATOM 4350 N N . HIS A 1 554 ? -80.334 -20.769 91.108 1.00 44.19 554 HIS A N 1
ATOM 4351 C CA . HIS A 1 554 ? -79.384 -20.664 92.223 1.00 44.19 554 HIS A CA 1
ATOM 4352 C C . HIS A 1 554 ? -79.520 -21.917 93.106 1.00 44.19 554 HIS A C 1
ATOM 4354 O O . HIS A 1 554 ? -80.653 -22.245 93.446 1.00 44.19 554 HIS A O 1
ATOM 4360 N N . ILE A 1 555 ? -78.405 -22.575 93.475 1.00 45.00 555 ILE A N 1
ATOM 4361 C CA . ILE A 1 555 ? -78.143 -23.341 94.727 1.00 45.00 555 ILE A CA 1
ATOM 4362 C C . ILE A 1 555 ? -76.806 -24.126 94.598 1.00 45.00 555 ILE A C 1
ATOM 4364 O O . ILE A 1 555 ? -76.582 -24.781 93.590 1.00 45.00 555 ILE A O 1
ATOM 4368 N N . CYS A 1 556 ? -75.965 -24.062 95.645 1.00 49.22 556 CYS A N 1
ATOM 4369 C CA . CYS A 1 556 ? -74.772 -24.884 95.977 1.00 49.22 556 CYS A CA 1
ATOM 4370 C C . CYS A 1 556 ? -73.542 -25.014 95.025 1.00 49.22 556 CYS A C 1
ATOM 4372 O O . CYS A 1 556 ? -73.599 -25.621 93.965 1.00 49.22 556 CYS A O 1
ATOM 4374 N N . TRP A 1 557 ? -72.403 -24.497 95.531 1.00 41.22 557 TRP A N 1
ATOM 4375 C CA . TRP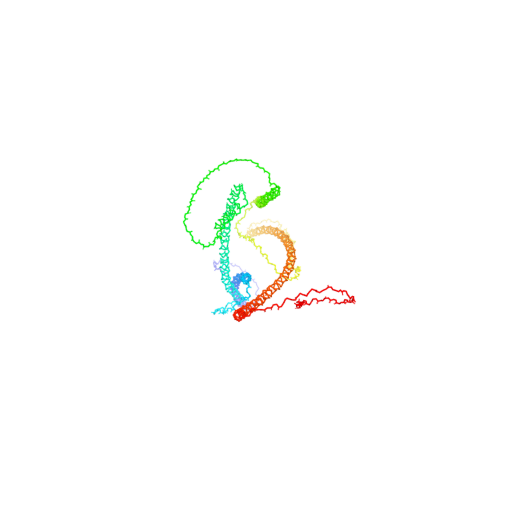 A 1 557 ? -71.037 -25.072 95.737 1.00 41.22 557 TRP A CA 1
ATOM 4376 C C . TRP A 1 557 ? -70.671 -26.524 95.294 1.00 41.22 557 TRP A C 1
ATOM 4378 O O . TRP A 1 557 ? -71.583 -27.311 95.062 1.00 41.22 557 TRP A O 1
ATOM 4388 N N . PRO A 1 558 ? -69.364 -26.943 95.284 1.00 52.19 558 PRO A N 1
ATOM 4389 C CA . PRO A 1 558 ? -68.190 -26.355 95.977 1.00 52.19 558 PRO A CA 1
ATOM 4390 C C . PRO A 1 558 ? -66.906 -26.106 95.141 1.00 52.19 558 PRO A C 1
ATOM 4392 O O . PRO A 1 558 ? -66.781 -26.525 93.996 1.00 52.19 558 PRO A O 1
ATOM 4395 N N . TRP A 1 559 ? -65.912 -25.451 95.763 1.00 51.78 559 TRP A N 1
ATOM 4396 C CA . TRP A 1 559 ? -64.499 -25.461 95.332 1.00 51.78 559 TRP A CA 1
ATOM 4397 C C . TRP A 1 559 ? -63.779 -26.729 95.828 1.00 51.78 559 TRP A C 1
ATOM 4399 O O . TRP A 1 559 ? -64.070 -27.205 96.924 1.00 51.78 559 TRP A O 1
ATOM 4409 N N . ILE A 1 560 ? -62.752 -27.187 95.102 1.00 43.31 560 ILE A N 1
ATOM 4410 C CA . ILE A 1 560 ? -61.699 -28.072 95.631 1.00 43.31 560 ILE A CA 1
ATOM 4411 C C . ILE A 1 560 ? -60.335 -27.473 95.274 1.00 43.31 560 ILE A C 1
ATOM 4413 O O . ILE A 1 560 ? -60.056 -27.197 94.110 1.00 43.31 560 ILE A O 1
ATOM 4417 N N . ALA A 1 561 ? -59.480 -27.287 96.280 1.00 43.44 561 ALA A N 1
ATOM 4418 C CA . ALA A 1 561 ? -58.080 -26.921 96.091 1.00 43.44 561 ALA A CA 1
ATOM 4419 C C . ALA A 1 561 ? -57.208 -28.184 96.072 1.00 43.44 561 ALA A C 1
ATOM 4421 O O . ALA A 1 561 ? -57.372 -29.057 96.923 1.00 43.44 561 ALA A O 1
ATOM 4422 N N . LEU A 1 562 ? -56.248 -28.263 95.146 1.00 39.94 562 LEU A N 1
ATOM 4423 C CA . LEU A 1 562 ? -55.297 -29.376 95.068 1.00 39.94 562 LEU A CA 1
ATOM 4424 C C . LEU A 1 562 ? -53.861 -28.854 94.912 1.00 39.94 562 LEU A C 1
ATOM 4426 O O . LEU A 1 562 ? -53.344 -28.667 93.815 1.00 39.94 562 LEU A O 1
ATOM 4430 N N . LYS A 1 563 ? -53.221 -28.600 96.058 1.00 42.16 563 LYS A N 1
ATOM 4431 C CA . LYS A 1 563 ? -51.790 -28.291 96.179 1.00 42.16 563 LYS A CA 1
ATOM 4432 C C . LYS A 1 563 ? -51.067 -29.557 96.642 1.00 42.16 563 LYS A C 1
ATOM 4434 O O . LYS A 1 563 ? -51.241 -29.950 97.791 1.00 42.16 563 LYS A O 1
ATOM 4439 N N . ALA A 1 564 ? -50.252 -30.170 95.783 1.00 33.59 564 ALA A N 1
ATOM 4440 C CA . ALA A 1 564 ? -49.478 -31.368 96.123 1.00 33.59 564 ALA A CA 1
ATOM 4441 C C . ALA A 1 564 ? -48.089 -31.373 95.454 1.00 33.59 564 ALA A C 1
ATOM 4443 O O . ALA A 1 564 ? -47.978 -31.252 94.235 1.00 33.59 564 ALA A O 1
ATOM 4444 N N . SER A 1 565 ? -47.033 -31.486 96.267 1.00 40.97 565 SER A N 1
ATOM 4445 C CA . SER A 1 565 ? -45.616 -31.697 95.900 1.00 40.97 565 SER A CA 1
ATOM 4446 C C . SER A 1 565 ? -44.750 -31.690 97.169 1.00 40.97 565 SER A C 1
ATOM 4448 O O . SER A 1 565 ? -45.089 -30.931 98.081 1.00 40.97 565 SER A O 1
ATOM 4450 N N . PRO A 1 566 ? -43.570 -32.344 97.200 1.00 65.62 566 PRO A N 1
ATOM 4451 C CA . PRO A 1 566 ? -43.122 -33.576 96.526 1.00 65.62 566 PRO A CA 1
ATOM 4452 C C . PRO A 1 566 ? -42.923 -34.694 97.613 1.00 65.62 566 PRO A C 1
ATOM 4454 O O . PRO A 1 566 ? -43.704 -34.618 98.565 1.00 65.62 566 PRO A O 1
ATOM 4457 N N . PRO A 1 567 ? -42.024 -35.729 97.561 1.00 49.81 567 PRO A N 1
ATOM 4458 C CA . PRO A 1 567 ? -40.561 -35.649 97.322 1.00 49.81 567 PRO A CA 1
ATOM 4459 C C . PRO A 1 567 ? -39.869 -36.822 96.549 1.00 49.81 567 PRO A C 1
ATOM 4461 O O . PRO A 1 567 ? -40.421 -37.898 96.383 1.00 49.81 567 PRO A O 1
ATOM 4464 N N . ASN A 1 568 ? -38.609 -36.578 96.146 1.00 36.84 568 ASN A N 1
ATOM 4465 C CA . ASN A 1 568 ? -37.425 -37.466 95.996 1.00 36.84 568 ASN A CA 1
ATOM 4466 C C . ASN A 1 568 ? -37.531 -38.944 95.518 1.00 36.84 568 ASN A C 1
ATOM 4468 O O . ASN A 1 568 ? -38.204 -39.763 96.131 1.00 36.84 568 ASN A O 1
ATOM 4472 N N . GLY A 1 569 ? -36.669 -39.346 94.560 1.00 33.53 569 GLY A N 1
ATOM 4473 C CA . GLY A 1 569 ? -36.473 -40.770 94.201 1.00 33.53 569 GLY A CA 1
ATOM 4474 C C . GLY A 1 569 ? -35.500 -41.074 93.042 1.00 33.53 569 GLY A C 1
ATOM 4475 O O . GLY A 1 569 ? -35.921 -41.534 91.990 1.00 33.53 569 GLY A O 1
ATOM 4476 N N . THR A 1 570 ? -34.204 -40.813 93.228 1.00 37.97 570 THR A N 1
ATOM 4477 C CA . THR A 1 570 ? -33.049 -41.160 92.355 1.00 37.97 570 THR A CA 1
ATOM 4478 C C . THR A 1 570 ? -33.205 -42.317 91.335 1.00 37.97 570 THR A C 1
ATOM 4480 O O . THR A 1 570 ? -33.352 -43.466 91.752 1.00 37.97 570 THR A O 1
ATOM 4483 N N . ASN A 1 571 ? -32.911 -42.085 90.041 1.00 38.44 571 ASN A N 1
ATOM 4484 C CA . ASN A 1 571 ? -31.609 -42.499 89.471 1.00 38.44 571 ASN A CA 1
ATOM 4485 C C . ASN A 1 571 ? -31.309 -42.056 88.022 1.00 38.44 571 ASN A C 1
ATOM 4487 O O . ASN A 1 571 ? -32.174 -41.660 87.248 1.00 38.44 571 ASN A O 1
ATOM 4491 N N . THR A 1 572 ? -30.021 -42.130 87.688 1.00 41.12 572 THR A N 1
ATOM 4492 C CA . THR A 1 572 ? -29.369 -41.726 86.436 1.00 41.12 572 THR A CA 1
ATOM 4493 C C . THR A 1 572 ? -29.550 -42.707 85.268 1.00 41.12 572 THR A C 1
ATOM 4495 O O . THR A 1 572 ? -29.305 -43.901 85.418 1.00 41.12 572 THR A O 1
ATOM 4498 N N . ARG A 1 573 ? -29.770 -42.183 84.048 1.00 34.44 573 ARG A N 1
ATOM 4499 C CA . ARG A 1 573 ? -28.826 -42.355 82.914 1.00 34.44 573 ARG A CA 1
ATOM 4500 C C . ARG A 1 573 ? -29.116 -41.370 81.773 1.00 34.44 573 ARG A C 1
ATOM 4502 O O . ARG A 1 573 ? -30.265 -41.048 81.504 1.00 34.44 573 ARG A O 1
ATOM 4509 N N . ALA A 1 574 ? -28.071 -40.902 81.093 1.00 41.88 574 ALA A N 1
ATOM 4510 C CA . ALA A 1 574 ? -28.191 -39.950 79.988 1.00 41.88 574 ALA A CA 1
ATOM 4511 C C . ALA A 1 574 ? -28.457 -40.630 78.632 1.00 41.88 574 ALA A C 1
ATOM 4513 O O . ALA A 1 574 ? -27.874 -41.679 78.346 1.00 41.88 574 ALA A O 1
ATOM 4514 N N . ARG A 1 575 ? -29.230 -39.964 77.759 1.00 40.03 575 ARG A N 1
ATOM 4515 C CA . ARG A 1 575 ? -29.057 -40.040 76.296 1.00 40.03 575 ARG A CA 1
ATOM 4516 C C . ARG A 1 575 ? -29.643 -38.815 75.574 1.00 40.03 575 ARG A C 1
ATOM 4518 O O . ARG A 1 575 ? -30.832 -38.742 75.308 1.00 40.03 575 ARG A O 1
ATOM 4525 N N . ASN A 1 576 ? -28.742 -37.879 75.285 1.00 34.28 576 ASN A N 1
ATOM 4526 C CA . ASN A 1 576 ? -28.695 -36.928 74.170 1.00 34.28 576 ASN A CA 1
ATOM 4527 C C . ASN A 1 576 ? -30.026 -36.400 73.595 1.00 34.28 576 ASN A C 1
ATOM 4529 O O . ASN A 1 576 ? -30.680 -37.067 72.795 1.00 34.28 576 ASN A O 1
ATOM 4533 N N . PHE A 1 577 ? -30.305 -35.117 73.837 1.00 34.25 577 PHE A N 1
ATOM 4534 C CA . PHE A 1 577 ? -31.142 -34.332 72.929 1.00 34.25 577 PHE A CA 1
ATOM 4535 C C . PHE A 1 577 ? -30.462 -34.230 71.553 1.00 34.25 577 PHE A C 1
ATOM 4537 O O . PHE A 1 577 ? -29.307 -33.812 71.470 1.00 34.25 577 PHE A O 1
ATOM 4544 N N . LYS A 1 578 ? -31.189 -34.526 70.470 1.00 37.06 578 LYS A N 1
ATOM 4545 C CA . LYS A 1 578 ? -30.870 -34.016 69.129 1.00 37.06 578 LYS A CA 1
ATOM 4546 C C . LYS A 1 578 ? -32.124 -33.376 68.547 1.00 37.06 578 LYS A C 1
ATOM 4548 O O . LYS A 1 578 ? -33.070 -34.073 68.195 1.00 37.06 578 LYS A O 1
ATOM 4553 N N . TRP A 1 579 ? -32.125 -32.049 68.459 1.00 38.12 579 TRP A N 1
ATOM 4554 C CA . TRP A 1 579 ? -33.117 -31.325 67.668 1.00 38.12 579 TRP A CA 1
ATOM 4555 C C . TRP A 1 579 ? -32.882 -31.674 66.195 1.00 38.12 579 TRP A C 1
ATOM 4557 O O . TRP A 1 579 ? -31.774 -31.495 65.689 1.00 38.12 579 TRP A O 1
ATOM 4567 N N . MET A 1 580 ? -33.900 -32.197 65.511 1.00 36.41 580 MET A N 1
ATOM 4568 C CA . MET A 1 580 ? -33.839 -32.428 64.067 1.00 36.41 580 MET A CA 1
ATOM 4569 C C . MET A 1 580 ? -34.310 -31.179 63.327 1.00 36.41 580 MET A C 1
ATOM 4571 O O . MET A 1 580 ? -35.479 -31.055 62.972 1.00 36.41 580 MET A O 1
ATOM 4575 N N . ILE A 1 581 ? -33.369 -30.269 63.083 1.00 46.41 581 ILE A N 1
ATOM 4576 C CA . ILE A 1 581 ? -33.457 -29.342 61.954 1.00 46.41 581 ILE A CA 1
ATOM 4577 C C . ILE A 1 581 ? -33.157 -30.171 60.692 1.00 46.41 581 ILE A C 1
ATOM 4579 O O . ILE A 1 581 ? -32.111 -30.824 60.660 1.00 46.41 581 ILE A O 1
ATOM 4583 N N . PRO A 1 582 ? -34.027 -30.190 59.667 1.00 53.31 582 PRO A N 1
ATOM 4584 C CA . PRO A 1 582 ? -33.668 -30.717 58.356 1.00 53.31 582 PRO A CA 1
ATOM 4585 C C . PRO A 1 582 ? -32.697 -29.746 57.675 1.00 53.31 582 PRO A C 1
ATOM 4587 O O . PRO A 1 582 ? -33.057 -28.607 57.382 1.00 53.31 582 PRO A O 1
ATOM 4590 N N . GLU A 1 583 ? -31.459 -30.178 57.445 1.00 41.50 583 GLU A N 1
ATOM 4591 C CA . GLU A 1 583 ? -30.469 -29.384 56.715 1.00 41.50 583 GLU A CA 1
ATOM 4592 C C . GLU A 1 583 ? -30.826 -29.326 55.222 1.00 41.50 583 GLU A C 1
ATOM 4594 O O . GLU A 1 583 ? -31.056 -30.355 54.585 1.00 41.50 583 GLU A O 1
ATOM 4599 N N . MET A 1 584 ? -30.824 -28.124 54.639 1.00 48.22 584 MET A N 1
ATOM 4600 C CA . MET A 1 584 ? -30.713 -27.975 53.187 1.00 48.22 584 MET A CA 1
ATOM 4601 C C . MET A 1 584 ? -29.247 -28.189 52.813 1.00 48.22 584 MET A C 1
ATOM 4603 O O . MET A 1 584 ? -28.415 -27.336 53.117 1.00 48.22 584 MET A O 1
ATOM 4607 N N . GLN A 1 585 ? -28.922 -29.314 52.171 1.00 42.19 585 GLN A N 1
ATOM 4608 C CA . GLN A 1 585 ? -27.549 -29.618 51.770 1.00 42.19 585 GLN A CA 1
ATOM 4609 C C . GLN A 1 585 ? -27.368 -29.568 50.248 1.00 42.19 585 GLN A C 1
ATOM 4611 O O . GLN A 1 585 ? -28.206 -30.031 49.480 1.00 42.19 585 GLN A O 1
ATOM 4616 N N . ALA A 1 586 ? -26.263 -28.937 49.857 1.00 41.94 586 ALA A N 1
ATOM 4617 C CA . ALA A 1 586 ? -25.896 -28.507 48.517 1.00 41.94 586 ALA A CA 1
ATOM 4618 C C . ALA A 1 586 ? -26.129 -29.514 47.376 1.00 41.94 586 ALA A C 1
ATOM 4620 O O . ALA A 1 586 ? -25.688 -30.661 47.438 1.00 41.94 586 ALA A O 1
ATOM 4621 N N . LEU A 1 587 ? -26.647 -28.997 46.258 1.00 37.00 587 LEU A N 1
ATOM 4622 C CA . LEU A 1 587 ? -26.249 -29.457 44.929 1.00 37.00 587 LEU A CA 1
ATOM 4623 C C . LEU A 1 587 ? -25.145 -28.525 44.418 1.00 37.00 587 LEU A C 1
ATOM 4625 O O . LEU A 1 587 ? -25.409 -27.406 43.985 1.00 37.00 587 LEU A O 1
ATOM 4629 N N . LEU A 1 588 ? -23.904 -28.998 44.517 1.00 39.09 588 LEU A N 1
ATOM 4630 C CA . LEU A 1 588 ? -22.744 -28.465 43.810 1.00 39.09 588 LEU A CA 1
ATOM 4631 C C . LEU A 1 588 ? -22.146 -29.624 43.014 1.00 39.09 588 LEU A C 1
ATOM 4633 O O . LEU A 1 588 ? -21.465 -30.471 43.593 1.00 39.09 588 LEU A O 1
ATOM 4637 N N . HIS A 1 589 ? -22.453 -29.674 41.719 1.00 44.38 589 HIS A N 1
ATOM 4638 C CA . HIS A 1 589 ? -21.792 -30.517 40.727 1.00 44.38 589 HIS A CA 1
ATOM 4639 C C . HIS A 1 589 ? -22.041 -29.979 39.319 1.00 44.38 589 HIS A C 1
ATOM 4641 O O . HIS A 1 589 ? -23.157 -29.455 39.103 1.00 44.38 589 HIS A O 1
#

Foldseek 3Di:
DDDDDDDDDDDDDDDDDDDDPDPVVVVVVVVVVVVVVVVVVVVVVVVVVVVVVVVVVVVVVVVVVVVVVVVVVVVVVVVVVVVVVVVVVLVVVLVVLVVLLVVLLVLLVVLDPDPPDPPQPQDDDDVPCPPPDPSVVSSVSSVVSSVVSVVSSVVSVVVVVVVVVVVVVVVVVVVVVVVVVVVVVVVLVVLLVVLVVVLVVVLVVPPDDDPVSVVVNVVSVQVSCVSSVNDDPPDDDDDDDDDDDDDDDDDDDDDDDDDCPVVVVVVVVVVVVVVVVVVVVVVVVVVVVVVVVVVVVVVVVVVVVVVVVVVVVVVVDDDDDDDDDDDDDDDDDDDDDDDDDDDDDDDPDPPPDDDDDDDPPPPDPVVVVVVVVVVVVVVVVPDDDDDDDDDDPVVVVVVVVVVVVVVVVVVVVVVVVVVVVVVVVVVVVVVVVVVVVVVVVVVVVVVVVVVVVVVVVVVVVVVVVVVVVVVVVVVVVVVVVVVV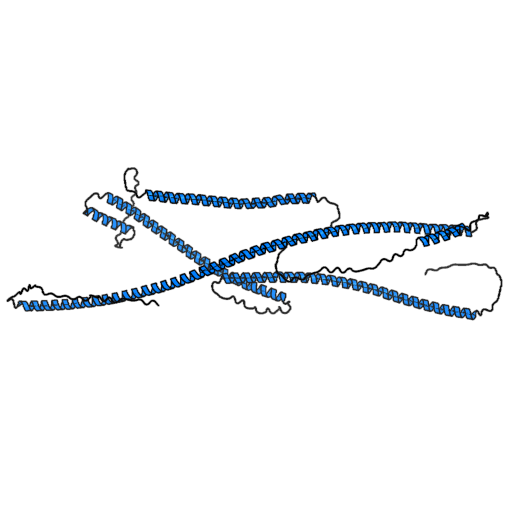VVVVVVVVVVVVVVVVVVVVVVVVVVVVVVVVVVVVVVVVVVVVVVVVVVVVVVVVVVVVVVVVVCVVDDDDDDDDDDDDDDDDDDDDDDDDDDDDDPDPDDDDD

Solvent-accessible surface area (backbone atoms only — not comparable to full-atom values): 36268 Å² total; per-residue (Å²): 140,86,90,77,91,89,82,89,80,87,90,88,86,86,86,88,85,80,91,69,90,68,62,59,69,58,56,54,48,54,52,49,51,51,52,52,50,51,53,50,51,50,52,51,52,51,52,50,50,53,52,47,53,62,45,52,64,46,46,55,58,48,52,54,50,48,55,52,51,52,52,52,49,52,56,50,52,52,52,52,54,50,50,54,55,50,53,53,52,51,56,56,45,45,58,48,50,53,57,50,38,54,50,50,50,56,50,48,55,74,71,40,97,58,95,69,78,84,77,76,72,81,70,82,80,68,96,73,59,88,84,56,55,70,69,60,49,53,40,54,52,49,51,53,49,40,51,58,47,49,59,52,40,54,51,54,52,50,52,55,50,50,54,54,53,46,55,48,51,55,50,52,52,49,52,50,51,53,53,51,53,51,49,51,53,53,47,52,50,52,54,53,52,55,47,48,52,50,50,53,66,50,57,74,68,61,88,70,63,70,67,66,50,54,55,50,52,50,57,51,49,54,54,50,37,42,74,75,68,70,48,79,94,71,92,78,85,87,78,85,80,90,78,89,83,89,84,84,83,90,82,82,88,80,91,82,75,94,68,56,64,65,53,53,51,50,49,53,50,52,52,49,49,53,51,50,53,54,50,48,56,52,48,52,51,46,53,53,50,51,56,58,56,46,53,53,54,55,52,47,60,55,57,62,49,48,64,54,54,51,49,58,57,56,70,73,67,73,86,84,90,78,86,92,87,81,86,85,78,82,75,96,70,92,75,92,79,92,80,90,78,82,93,75,86,82,74,88,78,83,79,79,78,77,79,86,80,85,76,84,76,79,72,54,62,68,56,59,51,51,52,52,50,50,56,52,56,54,64,72,71,74,76,81,92,75,84,85,81,81,90,52,78,65,58,56,50,53,49,54,52,50,53,52,50,48,58,50,52,51,51,50,51,48,56,50,51,54,50,57,51,52,52,51,53,50,52,53,50,49,54,54,51,50,52,56,50,55,51,51,60,46,54,51,50,53,52,52,54,47,52,50,54,53,47,55,53,51,50,53,51,49,55,55,52,49,53,53,47,57,52,49,51,53,51,52,52,52,53,53,52,52,50,54,53,54,49,54,52,47,54,55,50,52,54,56,45,50,58,47,52,54,50,50,52,51,48,52,52,51,49,60,49,50,52,54,52,49,53,54,48,52,55,48,49,54,61,47,47,59,50,52,51,51,53,48,53,52,48,51,56,46,49,55,56,44,54,65,59,49,77,79,59,89,80,84,86,84,90,84,89,89,91,85,82,88,83,90,82,91,83,89,83,92,80,80,92,73,86,84,74,85,78,89,74,85,91,85,130

Secondary structure (DSSP, 8-state):
-----------------------HHHHHHHHHHHHHHHHHHHHHHHHHHHHHHHHHHHHHHHHHHHHHHHHHHHHHHHHHHHHHHHHHHHHHHHHHHHHHHHHHHHHHHTT-SS------------TTGGGS-HHHHHHHHHHHHHHHHHHHHHHHHHHHHHHHHHHHHHHHHHHHHHHHHHHHHHHHHHHHHHHHHHHHHHHTT--S-HHHHHHHHHHHHHHHHHHTT----------------------------S-SHHHHHHHHHHHHHHHHHHHHHHHHHHHHHHHHHHHHHHHHHHHHHHHHHHHHHHHH--PPP----------------------------------PPP------HHHHHHHHHHHHHHHTTS----------HHHHHHHHHHHHHHHHHHHHHHHHHHHHHHHHHHHHHHHHHHHHHHHHHHHHHHHHHHHHHHHHHHHHHHHHHHHHHHHHHHHHHHHHHHHHHHHHHHHHHHHHHHHHHHHHHHHHHHHHHHHHHHHHHHHHHHHHHHHHHHHHHHHHHHHHHHHHHHTT-------------------------------------

Radius of gyration: 68.18 Å; Cα contacts (8 Å, |Δi|>4): 42; chains: 1; bounding box: 169×86×201 Å

Organism: NCBI:txid165716